Protein AF-0000000079467441 (afdb_homodimer)

Sequence (400 aa):
MHRAMRSILDTELSAGSTILVVGAGGGRELQTLGASPANYRLVGVDPSAELLSLAKAYVAADHLDLRTTLVEGVVDNLTEDPVFDAATALFVMHFLPDDGSKLGFLTSIRKRLKPGAPYIHVDVCFDNAAMYERMEHAYARHAILGGLAPDAAADVASKVGAMPIVSETVIRERLTQSGFKIVAPFYRGLWYAGWWAEAQMHRAMRSILDTELSAGSTILVVGAGGGRELQTLGASPANYRLVGVDPSAELLSLAKAYVAADHLDLRTTLVEGVVDNLTEDPVFDAATALFVMHFLPDDGSKLGFLTSIRKRLKPGAPYIHVDVCFDNAAMYERMEHAYARHAILGGLAPDAAADVASKVGAMPIVSETVIRERLTQSGFKIVAPFYRGLWYAGWWAEAQ

Solvent-accessible surface area (backbone atoms only — not comparable to full-atom values): 20007 Å² total; per-residue (Å²): 108,68,60,55,52,42,17,44,49,62,67,74,50,62,69,55,36,35,33,38,32,42,55,32,26,81,20,58,66,55,54,59,48,56,68,39,89,46,50,44,28,38,40,28,26,21,69,46,64,70,34,39,52,52,17,49,52,49,33,52,76,68,71,34,56,92,42,45,46,79,42,80,30,55,75,80,74,48,75,84,45,51,72,23,51,26,36,37,35,57,70,47,63,37,73,36,51,85,82,52,51,44,40,49,52,46,31,52,55,41,50,22,34,24,75,62,15,45,34,41,40,30,30,58,38,50,79,45,69,71,54,43,58,59,45,42,51,22,48,32,43,31,37,36,75,70,68,40,52,64,67,59,24,50,49,52,47,54,54,57,69,72,39,52,62,46,26,63,70,53,51,52,49,38,43,43,74,32,39,31,45,78,74,38,68,36,33,26,58,52,50,32,37,25,35,38,25,26,28,98,107,68,61,55,53,40,15,42,47,62,68,74,51,62,68,53,36,35,33,37,31,40,55,32,28,82,20,57,67,55,55,59,51,56,67,39,90,44,50,44,28,37,39,28,27,21,69,46,63,70,33,40,52,53,18,49,50,49,33,52,77,67,69,35,56,90,42,45,47,79,44,80,30,55,75,80,74,48,76,85,44,51,72,23,51,25,36,37,33,56,70,47,62,37,75,36,49,85,82,53,51,44,41,49,54,48,30,53,54,42,50,22,34,26,76,64,16,45,32,41,42,28,30,58,38,50,78,45,69,70,54,44,59,58,47,43,52,22,48,31,43,32,36,36,76,71,67,40,54,66,69,59,24,49,50,54,46,53,55,58,72,71,38,52,62,46,27,64,68,54,51,53,48,38,42,44,73,32,39,30,45,80,72,38,68,36,33,26,59,53,49,33,38,25,36,39,25,26,27,96

Foldseek 3Di:
DLLLVLVVCVVQDAQAFEEEEFQCLQLPNVLSNCVDPSRYAYEYEEQDPNSVVNNVVSCVVSVNVVRYHYYHDGLQPDDQAQRGLEYEDAADLQQPAPPCSSLVNLLSVLSNHDAFRKYKYKHFADADDVLLVVLLVVQLVVVVVVPDDSVVSNVVSVVSVVTNHHHPVVNCVSNVSSAKAFPDWRDDDRRMTMTIIGGD/DLLLVLVVCVVQDAQQFEEEEFQCLQLPNVLSNCVDPSNYAYEYEEQDPNSVVNNVVSCVVSVNVVRYHYYHDGLLPDDQAQRGLEYEDAADLQQPAPPCSSLVNLLSVLSNHDFFRKYKYKYFADADDVLLVVLLVVQLVVVVVVPDDSVVSNVVSVVSVVTNHHHPVVNCVSNVSSAKAFPDWRDDDRRMTMTIIGGD

Radius of gyration: 22.03 Å; Cα contacts (8 Å, |Δi|>4): 821; chains: 2; bounding box: 47×64×52 Å

Organism: NCBI:txid2803784

Structure (mmCIF, N/CA/C/O backbone):
data_AF-0000000079467441-model_v1
#
loop_
_entity.id
_entity.type
_entity.pdbx_description
1 polymer 'Class I SAM-dependent methyltransferase'
#
loop_
_atom_site.group_PDB
_atom_site.id
_atom_site.type_symbol
_atom_site.label_atom_id
_atom_site.label_alt_id
_atom_site.label_comp_id
_atom_site.label_asym_id
_atom_site.label_entity_id
_atom_site.label_seq_id
_atom_site.pdbx_PDB_ins_code
_atom_site.Cartn_x
_atom_site.Cartn_y
_atom_site.Cartn_z
_atom_site.occupancy
_atom_site.B_iso_or_equiv
_atom_site.auth_seq_id
_atom_site.auth_comp_id
_atom_site.auth_asym_id
_atom_site.auth_atom_id
_atom_site.pdbx_PDB_model_num
ATOM 1 N N . MET A 1 1 ? 1.583 1.79 6.859 1 95.31 1 MET A N 1
ATOM 2 C CA . MET A 1 1 ? 1.029 3.062 6.402 1 95.31 1 MET A CA 1
ATOM 3 C C . MET A 1 1 ? 1.558 4.219 7.246 1 95.31 1 MET A C 1
ATOM 5 O O . MET A 1 1 ? 2.115 5.18 6.711 1 95.31 1 MET A O 1
ATOM 9 N N . HIS A 1 2 ? 1.499 4.18 8.602 1 97 2 HIS A N 1
ATOM 10 C CA . HIS A 1 2 ? 1.887 5.285 9.469 1 97 2 HIS A CA 1
ATOM 11 C C . HIS A 1 2 ? 3.389 5.539 9.406 1 97 2 HIS A C 1
ATOM 13 O O . HIS A 1 2 ? 3.83 6.691 9.406 1 97 2 HIS A O 1
ATOM 19 N N . ARG A 1 3 ? 4.191 4.469 9.32 1 97.19 3 ARG A N 1
ATOM 20 C CA . ARG A 1 3 ? 5.637 4.633 9.195 1 97.19 3 ARG A CA 1
ATOM 21 C C . ARG A 1 3 ? 5.996 5.324 7.887 1 97.19 3 ARG A C 1
ATOM 23 O O . ARG A 1 3 ? 6.891 6.172 7.855 1 97.19 3 ARG A O 1
ATOM 30 N N . ALA A 1 4 ? 5.316 4.883 6.812 1 97.94 4 ALA A N 1
ATOM 31 C CA . ALA A 1 4 ? 5.566 5.516 5.52 1 97.94 4 ALA A CA 1
ATOM 32 C C . ALA A 1 4 ? 5.199 6.996 5.551 1 97.94 4 ALA A C 1
ATOM 34 O O . ALA A 1 4 ? 5.938 7.836 5.031 1 97.94 4 ALA A O 1
ATOM 35 N N . MET A 1 5 ? 4.066 7.309 6.145 1 98.19 5 MET A N 1
ATOM 36 C CA . MET A 1 5 ? 3.662 8.703 6.324 1 98.19 5 MET A CA 1
ATOM 37 C C . MET A 1 5 ? 4.742 9.492 7.059 1 98.19 5 MET A C 1
ATOM 39 O O . MET A 1 5 ? 5.145 10.562 6.605 1 98.19 5 MET A O 1
ATOM 43 N N . ARG A 1 6 ? 5.18 8.977 8.141 1 98.12 6 ARG A N 1
ATOM 44 C CA . ARG A 1 6 ? 6.223 9.617 8.938 1 98.12 6 ARG A CA 1
ATOM 45 C C . ARG A 1 6 ? 7.496 9.805 8.125 1 98.12 6 ARG A C 1
ATOM 47 O O . ARG A 1 6 ? 8.148 10.852 8.211 1 98.12 6 ARG A O 1
ATOM 54 N N . SER A 1 7 ? 7.883 8.781 7.441 1 97.94 7 SER A N 1
ATOM 55 C CA . SER A 1 7 ? 9.102 8.852 6.645 1 97.94 7 SER A CA 1
ATOM 56 C C . SER A 1 7 ? 9.039 9.984 5.633 1 97.94 7 SER A C 1
ATOM 58 O O . SER A 1 7 ? 10.023 10.711 5.441 1 97.94 7 SER A O 1
ATOM 60 N N . ILE A 1 8 ? 7.879 10.133 4.957 1 98 8 ILE A N 1
ATOM 61 C CA . ILE A 1 8 ? 7.707 11.203 3.986 1 98 8 ILE A CA 1
ATOM 62 C C . ILE A 1 8 ? 7.824 12.555 4.688 1 98 8 ILE A C 1
ATOM 64 O O . ILE A 1 8 ? 8.594 13.422 4.262 1 98 8 ILE A O 1
ATOM 68 N N . LEU A 1 9 ? 7.129 12.711 5.805 1 98.44 9 LEU A N 1
ATOM 69 C CA . LEU A 1 9 ? 7.109 14 6.484 1 98.44 9 LEU A CA 1
ATOM 70 C C . LEU A 1 9 ? 8.477 14.312 7.094 1 98.44 9 LEU A C 1
ATOM 72 O O . LEU A 1 9 ? 8.922 15.461 7.066 1 98.44 9 LEU A O 1
ATOM 76 N N . ASP A 1 10 ? 9.195 13.336 7.598 1 97.75 10 ASP A N 1
ATOM 77 C CA . ASP A 1 10 ? 10.523 13.523 8.156 1 97.75 10 ASP A CA 1
ATOM 78 C C . ASP A 1 10 ? 11.492 14.062 7.109 1 97.75 10 ASP A C 1
ATOM 80 O O . ASP A 1 10 ? 12.438 14.781 7.441 1 97.75 10 ASP A O 1
ATOM 84 N N . THR A 1 11 ? 11.305 13.672 5.93 1 96.38 11 THR A N 1
ATOM 85 C CA . THR A 1 11 ? 12.242 14.07 4.883 1 96.38 11 THR A CA 1
ATOM 86 C C . THR A 1 11 ? 11.852 15.414 4.289 1 96.38 11 THR A C 1
ATOM 88 O O . THR A 1 11 ? 12.664 16.078 3.646 1 96.38 11 THR A O 1
ATOM 91 N N . GLU A 1 12 ? 10.602 15.867 4.512 1 97.06 12 GLU A N 1
ATOM 92 C CA . GLU A 1 12 ? 10.102 17.078 3.865 1 97.06 12 GLU A CA 1
ATOM 93 C C . GLU A 1 12 ? 10.094 18.25 4.832 1 97.06 12 GLU A C 1
ATOM 95 O O . GLU A 1 12 ? 10.062 19.406 4.41 1 97.06 12 GLU A O 1
ATOM 100 N N . LEU A 1 13 ? 10.117 17.953 6.133 1 98 13 LEU A N 1
ATOM 101 C CA . LEU A 1 13 ? 9.859 19 7.109 1 98 13 LEU A CA 1
ATOM 102 C C . LEU A 1 13 ? 11.102 19.297 7.938 1 98 13 LEU A C 1
ATOM 104 O O . LEU A 1 13 ? 11.945 18.422 8.133 1 98 13 LEU A O 1
ATOM 108 N N . SER A 1 14 ? 11.188 20.453 8.406 1 97.69 14 SER A N 1
ATOM 109 C CA . SER A 1 14 ? 12.219 20.859 9.352 1 97.69 14 SER A CA 1
ATOM 110 C C . SER A 1 14 ? 11.797 20.562 10.789 1 97.69 14 SER A C 1
ATOM 112 O O . SER A 1 14 ? 10.609 20.359 11.062 1 97.69 14 SER A O 1
ATOM 114 N N . ALA A 1 15 ? 12.797 20.562 11.625 1 97.5 15 ALA A N 1
ATOM 115 C CA . ALA A 1 15 ? 12.523 20.391 13.055 1 97.5 15 ALA A CA 1
ATOM 116 C C . ALA A 1 15 ? 11.602 21.5 13.57 1 97.5 15 ALA A C 1
ATOM 118 O O . ALA A 1 15 ? 11.727 22.656 13.18 1 97.5 15 ALA A O 1
ATOM 119 N N . GLY A 1 16 ? 10.688 21.094 14.359 1 97.81 16 GLY A N 1
ATOM 120 C CA . GLY A 1 16 ? 9.805 22.047 15.016 1 97.81 16 GLY A CA 1
ATOM 121 C C . GLY A 1 16 ? 8.617 22.453 14.164 1 97.81 16 GLY A C 1
ATOM 122 O O . GLY A 1 16 ? 7.809 23.281 14.57 1 97.81 16 GLY A O 1
ATOM 123 N N . SER A 1 17 ? 8.484 21.859 12.984 1 98.62 17 SER A N 1
ATOM 124 C CA . SER A 1 17 ? 7.355 22.156 12.117 1 98.62 17 SER A CA 1
ATOM 125 C C . SER A 1 17 ? 6.031 21.844 12.805 1 98.62 17 SER A C 1
ATOM 127 O O . SER A 1 17 ? 5.969 20.984 13.688 1 98.62 17 SER A O 1
ATOM 129 N N . THR A 1 18 ? 4.992 22.547 12.422 1 98.62 18 THR A N 1
ATOM 130 C CA . THR A 1 18 ? 3.65 22.344 12.953 1 98.62 18 THR A CA 1
ATOM 131 C C . THR A 1 18 ? 2.797 21.547 11.977 1 98.62 18 THR A C 1
ATOM 133 O O . THR A 1 18 ? 2.609 21.953 10.828 1 98.62 18 THR A O 1
ATOM 136 N N . ILE A 1 19 ? 2.27 20.453 12.43 1 98.75 19 ILE A N 1
ATOM 137 C CA . ILE A 1 19 ? 1.501 19.547 11.578 1 98.75 19 ILE A CA 1
ATOM 138 C C . ILE A 1 19 ? 0.045 19.516 12.039 1 98.75 19 ILE A C 1
ATOM 140 O O . ILE A 1 19 ? -0.235 19.344 13.227 1 98.75 19 ILE A O 1
ATOM 144 N N . LEU A 1 20 ? -0.851 19.75 11.109 1 98.75 20 LEU A N 1
ATOM 145 C CA . LEU A 1 20 ? -2.279 19.578 11.344 1 98.75 20 LEU A CA 1
ATOM 146 C C . LEU A 1 20 ? -2.684 18.125 11.125 1 98.75 20 LEU A C 1
ATOM 148 O O . LEU A 1 20 ? -2.477 17.578 10.039 1 98.75 20 LEU A O 1
ATOM 152 N N . VAL A 1 21 ? -3.213 17.5 12.141 1 98.38 21 VAL A N 1
ATOM 153 C CA . VAL A 1 21 ? -3.715 16.125 12.047 1 98.38 21 VAL A CA 1
ATOM 154 C C . VAL A 1 21 ? -5.242 16.141 12.055 1 98.38 21 VAL A C 1
ATOM 156 O O . VAL A 1 21 ? -5.863 16.312 13.109 1 98.38 21 VAL A O 1
ATOM 159 N N . VAL A 1 22 ? -5.824 15.898 10.883 1 98.25 22 VAL A N 1
ATOM 160 C CA . VAL A 1 22 ? -7.273 15.914 10.734 1 98.25 22 VAL A CA 1
ATOM 161 C C . VAL A 1 22 ? -7.836 14.516 11.008 1 98.25 22 VAL A C 1
ATOM 163 O O . VAL A 1 22 ? -7.41 13.539 10.391 1 98.25 22 VAL A O 1
ATOM 166 N N . GLY A 1 23 ? -8.836 14.461 11.805 1 96.88 23 GLY A N 1
ATOM 167 C CA . GLY A 1 23 ? -9.297 13.164 12.281 1 96.88 23 GLY A CA 1
ATOM 168 C C . GLY A 1 23 ? -8.32 12.5 13.234 1 96.88 23 GLY A C 1
ATOM 169 O O . GLY A 1 23 ? -7.941 11.344 13.039 1 96.88 23 GLY A O 1
ATOM 170 N N . ALA A 1 24 ? -7.961 13.195 14.273 1 95.06 24 ALA A N 1
ATOM 171 C CA . ALA A 1 24 ? -6.898 12.773 15.188 1 95.06 24 ALA A CA 1
ATOM 172 C C . ALA A 1 24 ? -7.426 11.773 16.219 1 95.06 24 ALA A C 1
ATOM 174 O O . ALA A 1 24 ? -6.672 11.305 17.078 1 95.06 24 ALA A O 1
ATOM 175 N N . GLY A 1 25 ? -8.633 11.406 16.281 1 84.5 25 GLY A N 1
ATOM 176 C CA . GLY A 1 25 ? -9.328 10.68 17.344 1 84.5 25 GLY A CA 1
ATOM 177 C C . GLY A 1 25 ? -8.711 9.336 17.641 1 84.5 25 GLY A C 1
ATOM 178 O O . GLY A 1 25 ? -8.812 8.836 18.766 1 84.5 25 GLY A O 1
ATOM 179 N N . GLY A 1 26 ? -8.094 8.578 16.859 1 82.12 26 GLY A N 1
ATOM 180 C CA . GLY A 1 26 ? -7.461 7.312 17.188 1 82.12 26 GLY A CA 1
ATOM 181 C C . GLY A 1 26 ? -6.07 7.473 17.766 1 82.12 26 GLY A C 1
ATOM 182 O O . GLY A 1 26 ? -5.539 6.551 18.391 1 82.12 26 GLY A O 1
ATOM 183 N N . GLY A 1 27 ? -5.512 8.602 17.641 1 89.56 27 GLY A N 1
ATOM 184 C CA . GLY A 1 27 ? -4.27 9.023 18.266 1 89.56 27 GLY A CA 1
ATOM 185 C C . GLY A 1 27 ? -3.041 8.422 17.609 1 89.56 27 GLY A C 1
ATOM 186 O O . GLY A 1 27 ? -1.91 8.781 17.938 1 89.56 27 GLY A O 1
ATOM 187 N N . ARG A 1 28 ? -3.189 7.559 16.703 1 91.5 28 ARG A N 1
ATOM 188 C CA . ARG A 1 28 ? -2.062 6.828 16.141 1 91.5 28 ARG A CA 1
ATOM 189 C C . ARG A 1 28 ? -1.142 7.766 15.359 1 91.5 28 ARG A C 1
ATOM 191 O O . ARG A 1 28 ? 0.083 7.645 15.438 1 91.5 28 ARG A O 1
ATOM 198 N N . GLU A 1 29 ? -1.732 8.719 14.617 1 96.06 29 GLU A N 1
ATOM 199 C CA . GLU A 1 29 ? -0.923 9.695 13.891 1 96.06 29 GLU A CA 1
ATOM 200 C C . GLU A 1 29 ? -0.13 10.578 14.844 1 96.06 29 GLU A C 1
ATOM 202 O O . GLU A 1 29 ? 1.037 10.883 14.594 1 96.06 29 GLU A O 1
ATOM 207 N N . LEU A 1 30 ? -0.778 10.922 15.922 1 96.5 30 LEU A N 1
ATOM 208 C CA . LEU A 1 30 ? -0.119 11.75 16.922 1 96.5 30 LEU A CA 1
ATOM 209 C C . LEU A 1 30 ? 1.068 11.016 17.547 1 96.5 30 LEU A C 1
ATOM 211 O O . LEU A 1 30 ? 2.15 11.594 17.688 1 96.5 30 LEU A O 1
ATOM 215 N N . GLN A 1 31 ? 0.867 9.781 17.875 1 95.25 31 GLN A N 1
ATOM 216 C CA . GLN A 1 31 ? 1.936 8.969 18.438 1 95.25 31 GLN A CA 1
ATOM 217 C C . GLN A 1 31 ? 3.088 8.805 17.453 1 95.25 31 GLN A C 1
ATOM 219 O O . GLN A 1 31 ? 4.254 8.961 17.812 1 95.25 31 GLN A O 1
ATOM 224 N N . THR A 1 32 ? 2.738 8.477 16.266 1 96.44 32 THR A N 1
ATOM 225 C CA . THR A 1 32 ? 3.73 8.203 15.234 1 96.44 32 THR A CA 1
ATOM 226 C C . THR A 1 32 ? 4.562 9.445 14.945 1 96.44 32 THR A C 1
ATOM 228 O O . THR A 1 32 ? 5.793 9.383 14.922 1 96.44 32 THR A O 1
ATOM 231 N N . LEU A 1 33 ? 3.896 10.57 14.727 1 97.38 33 LEU A N 1
ATOM 232 C CA . LEU A 1 33 ? 4.582 11.812 14.391 1 97.38 33 LEU A CA 1
ATOM 233 C C . LEU A 1 33 ? 5.277 12.406 15.609 1 97.38 33 LEU A C 1
ATOM 235 O O . LEU A 1 33 ? 6.34 13.023 15.492 1 97.38 33 LEU A O 1
ATOM 239 N N . GLY A 1 34 ? 4.715 12.219 16.781 1 96.19 34 GLY A N 1
ATOM 240 C CA . GLY A 1 34 ? 5.285 12.711 18.016 1 96.19 34 GLY A CA 1
ATOM 241 C C . GLY A 1 34 ? 6.602 12.047 18.375 1 96.19 34 GLY A C 1
ATOM 242 O O . GLY A 1 34 ? 7.414 12.617 19.109 1 96.19 34 GLY A O 1
ATOM 243 N N . ALA A 1 35 ? 6.832 10.891 17.906 1 95.12 35 ALA A N 1
ATOM 244 C CA . ALA A 1 35 ? 8.039 10.125 18.219 1 95.12 35 ALA A CA 1
ATOM 245 C C . ALA A 1 35 ? 9.234 10.641 17.438 1 95.12 35 ALA A C 1
ATOM 247 O O . ALA A 1 35 ? 10.375 10.258 17.703 1 95.12 35 ALA A O 1
ATOM 248 N N . SER A 1 36 ? 9.008 11.547 16.531 1 95.44 36 SER A N 1
ATOM 249 C CA . SER A 1 36 ? 10.086 12.055 15.688 1 95.44 36 SER A CA 1
ATOM 250 C C . SER A 1 36 ? 11.047 12.922 16.5 1 95.44 36 SER A C 1
ATOM 252 O O . SER A 1 36 ? 10.617 13.758 17.297 1 95.44 36 SER A O 1
ATOM 254 N N . PRO A 1 37 ? 12.281 12.758 16.25 1 94.81 37 PRO A N 1
ATOM 255 C CA . PRO A 1 37 ? 13.25 13.617 16.938 1 94.81 37 PRO A CA 1
ATOM 256 C C . PRO A 1 37 ? 13.195 15.07 16.453 1 94.81 37 PRO A C 1
ATOM 258 O O . PRO A 1 37 ? 13.82 15.945 17.047 1 94.81 37 PRO A O 1
ATOM 261 N N . ALA A 1 38 ? 12.469 15.281 15.422 1 95.56 38 ALA A N 1
ATOM 262 C CA . ALA A 1 38 ? 12.312 16.625 14.891 1 95.56 38 ALA A CA 1
ATOM 263 C C . ALA A 1 38 ? 11.43 17.484 15.797 1 95.56 38 ALA A C 1
ATOM 265 O O . ALA A 1 38 ? 11.305 18.688 15.594 1 95.56 38 ALA A O 1
ATOM 266 N N . ASN A 1 39 ? 10.82 16.859 16.734 1 96.44 39 ASN A N 1
ATOM 267 C CA . ASN A 1 39 ? 10.008 17.562 17.734 1 96.44 39 ASN A CA 1
ATOM 268 C C . ASN A 1 39 ? 8.914 18.391 17.094 1 96.44 39 ASN A C 1
ATOM 270 O O . ASN A 1 39 ? 8.797 19.594 17.359 1 96.44 39 ASN A O 1
ATOM 274 N N . TYR A 1 40 ? 8.188 17.766 16.281 1 98.19 40 TYR A N 1
ATOM 275 C CA . TYR A 1 40 ? 7.066 18.422 15.617 1 98.19 40 TYR A CA 1
ATOM 276 C C . TYR A 1 40 ? 6.066 18.953 16.641 1 98.19 40 TYR A C 1
ATOM 278 O O . TYR A 1 40 ? 5.91 18.375 17.719 1 98.19 40 TYR A O 1
ATOM 286 N N . ARG A 1 41 ? 5.434 20.094 16.297 1 98.12 41 ARG A N 1
ATOM 287 C CA . ARG A 1 41 ? 4.223 20.531 16.984 1 98.12 41 ARG A CA 1
ATOM 288 C C . ARG A 1 41 ? 2.977 19.984 16.297 1 98.12 41 ARG A C 1
ATOM 290 O O . ARG A 1 41 ? 2.873 20.047 15.062 1 98.12 41 ARG A O 1
ATOM 297 N N . LEU A 1 42 ? 2.104 19.422 17.094 1 98 42 LEU A N 1
ATOM 298 C CA . LEU A 1 42 ? 0.954 18.734 16.516 1 98 42 LEU A CA 1
ATOM 299 C C . LEU A 1 42 ? -0.35 19.406 16.953 1 98 42 LEU A C 1
ATOM 301 O O . LEU A 1 42 ? -0.521 19.75 18.125 1 98 42 LEU A O 1
ATOM 305 N N . VAL A 1 43 ? -1.174 19.656 15.984 1 97.69 43 VAL A N 1
ATOM 306 C CA . VAL A 1 43 ? -2.543 20.094 16.234 1 97.69 43 VAL A CA 1
ATOM 307 C C . VAL A 1 43 ? -3.525 19.078 15.688 1 97.69 43 VAL A C 1
ATOM 309 O O . VAL A 1 43 ? -3.688 18.953 14.469 1 97.69 43 VAL A O 1
ATOM 312 N N . GLY A 1 44 ? -4.16 18.359 16.594 1 97.5 44 GLY A N 1
ATOM 313 C CA . GLY A 1 44 ? -5.148 17.359 16.203 1 97.5 44 GLY A CA 1
ATOM 314 C C . GLY A 1 44 ? -6.578 17.859 16.328 1 97.5 44 GLY A C 1
ATOM 315 O O . GLY A 1 44 ? -6.949 18.469 17.328 1 97.5 44 GLY A O 1
ATOM 316 N N . VAL A 1 45 ? -7.371 17.609 15.289 1 97.62 45 VAL A N 1
ATOM 317 C CA . VAL A 1 45 ? -8.773 18 15.312 1 97.62 45 VAL A CA 1
ATOM 318 C C . VAL A 1 45 ? -9.664 16.781 15.086 1 97.62 45 VAL A C 1
ATOM 320 O O . VAL A 1 45 ? -9.352 15.93 14.258 1 97.62 45 VAL A O 1
ATOM 323 N N . ASP A 1 46 ? -10.68 16.594 15.859 1 97.81 46 ASP A N 1
ATOM 324 C CA . ASP A 1 46 ? -11.688 15.547 15.734 1 97.81 46 ASP A CA 1
ATOM 325 C C . ASP A 1 46 ? -13.008 15.969 16.375 1 97.81 46 ASP A C 1
ATOM 327 O O . ASP A 1 46 ? -13.016 16.578 17.438 1 97.81 46 ASP A O 1
ATOM 331 N N . PRO A 1 47 ? -14.078 15.656 15.664 1 96.94 47 PRO A N 1
ATOM 332 C CA . PRO A 1 47 ? -15.359 16.078 16.234 1 96.94 47 PRO A CA 1
ATOM 333 C C . PRO A 1 47 ? -15.789 15.227 17.422 1 96.94 47 PRO A C 1
ATOM 335 O O . PRO A 1 47 ? -16.703 15.602 18.156 1 96.94 47 PRO A O 1
ATOM 338 N N . SER A 1 48 ? -15.242 14.055 17.578 1 96.56 48 SER A N 1
ATOM 339 C CA . SER A 1 48 ? -15.648 13.141 18.641 1 96.56 48 SER A CA 1
ATOM 340 C C . SER A 1 48 ? -14.852 13.391 19.922 1 96.56 48 SER A C 1
ATOM 342 O O . SER A 1 48 ? -13.672 13.039 20.016 1 96.56 48 SER A O 1
ATOM 344 N N . ALA A 1 49 ? -15.539 13.859 20.953 1 94.75 49 ALA A N 1
ATOM 345 C CA . ALA A 1 49 ? -14.898 14.062 22.25 1 94.75 49 ALA A CA 1
ATOM 346 C C . ALA A 1 49 ? -14.375 12.75 22.828 1 94.75 49 ALA A C 1
ATOM 348 O O . ALA A 1 49 ? -13.336 12.719 23.469 1 94.75 49 ALA A O 1
ATOM 349 N N . GLU A 1 50 ? -15.125 11.742 22.578 1 94.44 50 GLU A N 1
ATOM 350 C CA . GLU A 1 50 ? -14.75 10.422 23.078 1 94.44 50 GLU A CA 1
ATOM 351 C C . GLU A 1 50 ? -13.43 9.961 22.453 1 94.44 50 GLU A C 1
ATOM 353 O O . GLU A 1 50 ? -12.547 9.469 23.156 1 94.44 50 GLU A O 1
ATOM 358 N N . LEU A 1 51 ? -13.32 10.109 21.172 1 93.31 51 LEU A N 1
ATOM 359 C CA . LEU A 1 51 ? -12.102 9.703 20.484 1 93.31 51 LEU A CA 1
ATOM 360 C C . LEU A 1 51 ? -10.93 10.602 20.875 1 93.31 51 LEU A C 1
ATOM 362 O O . LEU A 1 51 ? -9.805 10.125 21 1 93.31 51 LEU A O 1
ATOM 366 N N . LEU A 1 52 ? -11.203 11.852 21.078 1 94.31 52 LEU A N 1
ATOM 367 C CA . LEU A 1 52 ? -10.148 12.773 21.484 1 94.31 52 LEU A CA 1
ATOM 368 C C . LEU A 1 52 ? -9.625 12.414 22.875 1 94.31 52 LEU A C 1
ATOM 370 O O . LEU A 1 52 ? -8.445 12.625 23.172 1 94.31 52 LEU A O 1
ATOM 374 N N . SER A 1 53 ? -10.484 11.906 23.703 1 93.5 53 SER A N 1
ATOM 375 C CA . SER A 1 53 ? -10.039 11.469 25.016 1 93.5 53 SER A CA 1
ATOM 376 C C . SER A 1 53 ? -9.023 10.336 24.906 1 93.5 53 SER A C 1
ATOM 378 O O . SER A 1 53 ? -8.062 10.289 25.672 1 93.5 53 SER A O 1
ATOM 380 N N . LEU A 1 54 ? -9.281 9.477 24 1 91.69 54 LEU A N 1
ATOM 381 C CA . LEU A 1 54 ? -8.312 8.422 23.734 1 91.69 54 LEU A CA 1
ATOM 382 C C . LEU A 1 54 ? -6.996 9.008 23.25 1 91.69 54 LEU A C 1
ATOM 384 O O . LEU A 1 54 ? -5.922 8.57 23.672 1 91.69 54 LEU A O 1
ATOM 388 N N . ALA A 1 55 ? -7.125 9.93 22.328 1 93.25 55 ALA A N 1
ATOM 389 C CA . ALA A 1 55 ? -5.934 10.586 21.781 1 93.25 55 ALA A CA 1
ATOM 390 C C . ALA A 1 55 ? -5.145 11.281 22.891 1 93.25 55 ALA A C 1
ATOM 392 O O . ALA A 1 55 ? -3.914 11.234 22.906 1 93.25 55 ALA A O 1
ATOM 393 N N . LYS A 1 56 ? -5.832 11.906 23.781 1 93 56 LYS A N 1
ATOM 394 C CA . LYS A 1 56 ? -5.207 12.602 24.906 1 93 56 LYS A CA 1
ATOM 395 C C . LYS A 1 56 ? -4.402 11.625 25.766 1 93 56 LYS A C 1
ATOM 397 O O . LYS A 1 56 ? -3.324 11.977 26.266 1 93 56 LYS A O 1
ATOM 402 N N . ALA A 1 57 ? -4.895 10.492 25.969 1 91.81 57 ALA A N 1
ATOM 403 C CA . ALA A 1 57 ? -4.199 9.477 26.75 1 91.81 57 ALA A CA 1
ATOM 404 C C . ALA A 1 57 ? -2.891 9.07 26.094 1 91.81 57 ALA A C 1
ATOM 406 O O . ALA A 1 57 ? -1.87 8.898 26.766 1 91.81 57 ALA A O 1
ATOM 407 N N . TYR A 1 58 ? -2.967 8.906 24.781 1 89.44 58 TYR A N 1
ATOM 408 C CA . TYR A 1 58 ? -1.759 8.57 24.047 1 89.44 58 TYR A CA 1
ATOM 409 C C . TYR A 1 58 ? -0.729 9.688 24.125 1 89.44 58 TYR A C 1
ATOM 411 O O . TYR A 1 58 ? 0.455 9.438 24.359 1 89.44 58 TYR A O 1
ATOM 419 N N . VAL A 1 59 ? -1.192 10.883 23.969 1 91.62 59 VAL A N 1
ATOM 420 C CA . VAL A 1 59 ? -0.344 12.07 24.016 1 91.62 59 VAL A CA 1
ATOM 421 C C . VAL A 1 59 ? 0.346 12.156 25.375 1 91.62 59 VAL A C 1
ATOM 423 O O . VAL A 1 59 ? 1.544 12.438 25.453 1 91.62 59 VAL A O 1
ATOM 426 N N . ALA A 1 60 ? -0.382 11.891 26.391 1 92.88 60 ALA A N 1
ATOM 427 C CA . ALA A 1 60 ? 0.164 11.938 27.734 1 92.88 60 ALA A CA 1
ATOM 428 C C . ALA A 1 60 ? 1.161 10.805 27.969 1 92.88 60 ALA A C 1
ATOM 430 O O . ALA A 1 60 ? 2.25 11.031 28.5 1 92.88 60 ALA A O 1
ATOM 431 N N . ALA A 1 61 ? 0.829 9.672 27.594 1 92.38 61 ALA A N 1
ATOM 432 C CA . ALA A 1 61 ? 1.669 8.492 27.797 1 92.38 61 ALA A CA 1
ATOM 433 C C . ALA A 1 61 ? 3.012 8.648 27.078 1 92.38 61 ALA A C 1
ATOM 435 O O . ALA A 1 61 ? 4.039 8.164 27.562 1 92.38 61 ALA A O 1
ATOM 436 N N . ASP A 1 62 ? 2.941 9.367 25.984 1 92.88 62 ASP A N 1
ATOM 437 C CA . ASP A 1 62 ? 4.145 9.523 25.172 1 92.88 62 ASP A CA 1
ATOM 438 C C . ASP A 1 62 ? 4.848 10.844 25.484 1 92.88 62 ASP A C 1
ATOM 440 O O . ASP A 1 62 ? 5.789 11.234 24.781 1 92.88 62 ASP A O 1
ATOM 444 N N . HIS A 1 63 ? 4.359 11.578 26.453 1 94.19 63 HIS A N 1
ATOM 445 C CA . HIS A 1 63 ? 4.941 12.836 26.922 1 94.19 63 HIS A CA 1
ATOM 446 C C . HIS A 1 63 ? 4.98 13.867 25.797 1 94.19 63 HIS A C 1
ATOM 448 O O . HIS A 1 63 ? 6.008 14.523 25.594 1 94.19 63 HIS A O 1
ATOM 454 N N . LEU A 1 64 ? 3.85 13.945 25.078 1 94.25 64 LEU A N 1
ATOM 455 C CA . LEU A 1 64 ? 3.74 14.859 23.953 1 94.25 64 LEU A CA 1
ATOM 456 C C . LEU A 1 64 ? 2.889 16.062 24.312 1 94.25 64 LEU A C 1
ATOM 458 O O . LEU A 1 64 ? 2.613 16.922 23.453 1 94.25 64 LEU A O 1
ATOM 462 N N . ASP A 1 65 ? 2.529 16.203 25.469 1 93.06 65 ASP A N 1
ATOM 463 C CA . ASP A 1 65 ? 1.534 17.172 25.922 1 93.06 65 ASP A CA 1
ATOM 464 C C . ASP A 1 65 ? 1.968 18.594 25.594 1 93.06 65 ASP A C 1
ATOM 466 O O . ASP A 1 65 ? 1.146 19.422 25.188 1 93.06 65 ASP A O 1
ATOM 470 N N . LEU A 1 66 ? 3.191 18.859 25.688 1 92.31 66 LEU A N 1
ATOM 471 C CA . LEU A 1 66 ? 3.678 20.219 25.531 1 92.31 66 LEU A CA 1
ATOM 472 C C . LEU A 1 66 ? 3.693 20.641 24.062 1 92.31 66 LEU A C 1
ATOM 474 O O . LEU A 1 66 ? 3.68 21.828 23.75 1 92.31 66 LEU A O 1
ATOM 478 N N . ARG A 1 67 ? 3.658 19.719 23.219 1 95.5 67 ARG A N 1
ATOM 479 C CA . ARG A 1 67 ? 3.781 20.078 21.812 1 95.5 67 ARG A CA 1
ATOM 480 C C . ARG A 1 67 ? 2.568 19.609 21.016 1 95.5 67 ARG A C 1
ATOM 482 O O . ARG A 1 67 ? 2.598 19.578 19.781 1 95.5 67 ARG A O 1
ATOM 489 N N . THR A 1 68 ? 1.554 19.172 21.719 1 97.06 68 THR A N 1
ATOM 490 C CA . THR A 1 68 ? 0.352 18.703 21.031 1 97.06 68 THR A CA 1
ATOM 491 C C . THR A 1 68 ? -0.879 19.453 21.531 1 97.06 68 THR A C 1
ATOM 493 O O . THR A 1 68 ? -1.093 19.562 22.75 1 97.06 68 THR A O 1
ATOM 496 N N . THR A 1 69 ? -1.619 20 20.688 1 96.5 69 THR A N 1
ATOM 497 C CA . THR A 1 69 ? -2.912 20.609 20.969 1 96.5 69 THR A CA 1
ATOM 498 C C . THR A 1 69 ? -4.043 19.812 20.328 1 96.5 69 THR A C 1
ATOM 500 O O . THR A 1 69 ? -3.982 19.484 19.141 1 96.5 69 THR A O 1
ATOM 503 N N . LEU A 1 70 ? -5.039 19.484 21.094 1 96.75 70 LEU A N 1
ATOM 504 C CA . LEU A 1 70 ? -6.207 18.766 20.594 1 96.75 70 LEU A CA 1
ATOM 505 C C . LEU A 1 70 ? -7.426 19.688 20.547 1 96.75 70 LEU A C 1
ATOM 507 O O . LEU A 1 70 ? -7.711 20.391 21.531 1 96.75 70 LEU A O 1
ATOM 511 N N . VAL A 1 71 ? -8.094 19.719 19.484 1 96.62 71 VAL A N 1
ATOM 512 C CA . VAL A 1 71 ? -9.242 20.594 19.266 1 96.62 71 VAL A CA 1
ATOM 513 C C . VAL A 1 71 ? -10.477 19.75 18.953 1 96.62 71 VAL A C 1
ATOM 515 O O . VAL A 1 71 ? -10.477 18.969 17.984 1 96.62 71 VAL A O 1
ATOM 518 N N . GLU A 1 72 ? -11.516 19.891 19.75 1 97 72 GLU A N 1
ATOM 519 C CA . GLU A 1 72 ? -12.789 19.234 19.453 1 97 72 GLU A CA 1
ATOM 520 C C . GLU A 1 72 ? -13.555 20.016 18.375 1 97 72 GLU A C 1
ATOM 522 O O . GLU A 1 72 ? -13.914 21.172 18.578 1 97 72 GLU A O 1
ATOM 527 N N . GLY A 1 73 ? -13.711 19.453 17.25 1 96.88 73 GLY A N 1
ATOM 528 C CA . GLY A 1 73 ? -14.391 20.078 16.125 1 96.88 73 GLY A CA 1
ATOM 529 C C . GLY A 1 73 ? -13.922 19.547 14.789 1 96.88 73 GLY A C 1
ATOM 530 O O . GLY A 1 73 ? -13.398 18.438 14.695 1 96.88 73 GLY A O 1
ATOM 531 N N . VAL A 1 74 ? -14.305 20.281 13.75 1 96.44 74 VAL A N 1
ATOM 532 C CA . VAL A 1 74 ? -13.891 19.953 12.391 1 96.44 74 VAL A CA 1
ATOM 533 C C . VAL A 1 74 ? -12.891 21 11.898 1 96.44 74 VAL A C 1
ATOM 535 O O . VAL A 1 74 ? -12.648 22 12.57 1 96.44 74 VAL A O 1
ATOM 538 N N . VAL A 1 75 ? -12.266 20.734 10.828 1 96.69 75 VAL A N 1
ATOM 539 C CA . VAL A 1 75 ? -11.227 21.578 10.258 1 96.69 75 VAL A CA 1
ATOM 540 C C . VAL A 1 75 ? -11.742 23.016 10.117 1 96.69 75 VAL A C 1
ATOM 542 O O . VAL A 1 75 ? -11 23.969 10.359 1 96.69 75 VAL A O 1
ATOM 545 N N . ASP A 1 76 ? -12.984 23.109 9.781 1 95.31 76 ASP A N 1
ATOM 546 C CA . ASP A 1 76 ? -13.578 24.422 9.516 1 95.31 76 ASP A CA 1
ATOM 547 C C . ASP A 1 76 ? -13.68 25.25 10.797 1 95.31 76 ASP A C 1
ATOM 549 O O . ASP A 1 76 ? -13.906 26.453 10.75 1 95.31 76 ASP A O 1
ATOM 553 N N . ASN A 1 77 ? -13.539 24.672 11.93 1 94.88 77 ASN A N 1
ATOM 554 C CA . ASN A 1 77 ? -13.555 25.375 13.203 1 94.88 77 ASN A CA 1
ATOM 555 C C . ASN A 1 77 ? -12.211 26.047 13.484 1 94.88 77 ASN A C 1
ATOM 557 O O . ASN A 1 77 ? -12.109 26.891 14.375 1 94.88 77 ASN A O 1
ATOM 561 N N . LEU A 1 78 ? -11.227 25.625 12.773 1 95.81 78 LEU A N 1
ATOM 562 C CA . LEU A 1 78 ? -9.914 26.234 12.914 1 95.81 78 LEU A CA 1
ATOM 563 C C . LEU A 1 78 ? -9.836 27.531 12.102 1 95.81 78 LEU A C 1
ATOM 565 O O . LEU A 1 78 ? -10.531 27.672 11.094 1 95.81 78 LEU A O 1
ATOM 569 N N . THR A 1 79 ? -8.961 28.406 12.539 1 94 79 THR A N 1
ATOM 570 C CA . THR A 1 79 ? -8.734 29.641 11.805 1 94 79 THR A CA 1
ATOM 571 C C . THR A 1 79 ? -8.18 29.359 10.414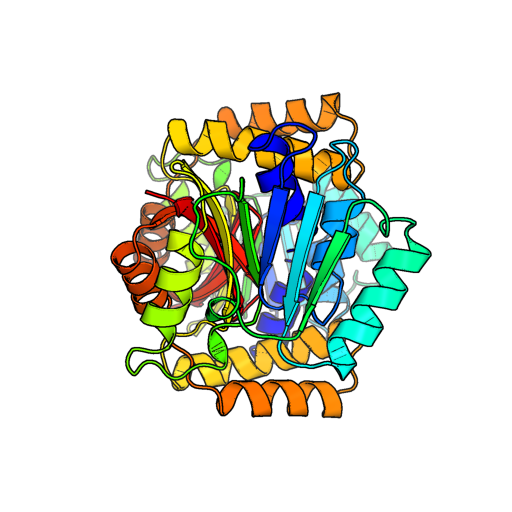 1 94 79 THR A C 1
ATOM 573 O O . THR A 1 79 ? -7.305 28.5 10.25 1 94 79 THR A O 1
ATOM 576 N N . GLU A 1 80 ? -8.758 30.078 9.469 1 93.06 80 GLU A N 1
ATOM 577 C CA . GLU A 1 80 ? -8.273 29.953 8.094 1 93.06 80 GLU A CA 1
ATOM 578 C C . GLU A 1 80 ? -6.984 30.75 7.895 1 93.06 80 GLU A C 1
ATOM 580 O O . GLU A 1 80 ? -7.02 31.906 7.441 1 93.06 80 GLU A O 1
ATOM 585 N N . ASP A 1 81 ? -5.93 30.328 8.289 1 91.38 81 ASP A N 1
ATOM 586 C CA . ASP A 1 81 ? -4.598 30.906 8.102 1 91.38 81 ASP A CA 1
ATOM 587 C C . ASP A 1 81 ? -3.594 29.812 7.703 1 91.38 81 ASP A C 1
ATOM 589 O O . ASP A 1 81 ? -3.564 28.734 8.305 1 91.38 81 ASP A O 1
ATOM 593 N N . PRO A 1 82 ? -2.896 30.141 6.629 1 93.94 82 PRO A N 1
ATOM 594 C CA . PRO A 1 82 ? -1.902 29.156 6.188 1 93.94 82 PRO A CA 1
ATOM 595 C C . PRO A 1 82 ? -0.715 29.047 7.141 1 93.94 82 PRO A C 1
ATOM 597 O O . PRO A 1 82 ? 0.41 29.391 6.773 1 93.94 82 PRO A O 1
ATOM 600 N N . VAL A 1 83 ? -0.923 28.391 8.227 1 95.19 83 VAL A N 1
ATOM 601 C CA . VAL A 1 83 ? 0.078 28.438 9.289 1 95.19 83 VAL A CA 1
ATOM 602 C C . VAL A 1 83 ? 0.746 27.062 9.414 1 95.19 83 VAL A C 1
ATOM 604 O O . VAL A 1 83 ? 1.811 26.938 10.023 1 95.19 83 VAL A O 1
ATOM 607 N N . PHE A 1 84 ? 0.101 26.078 8.883 1 98.69 84 PHE A N 1
ATOM 608 C CA . PHE A 1 84 ? 0.613 24.734 9.117 1 98.69 84 PHE A CA 1
ATOM 609 C C . PHE A 1 84 ? 1.666 24.375 8.07 1 98.69 84 PHE A C 1
ATOM 611 O O . PHE A 1 84 ? 1.527 24.719 6.898 1 98.69 84 PHE A O 1
ATOM 618 N N . ASP A 1 85 ? 2.68 23.641 8.547 1 98.81 85 ASP A N 1
ATOM 619 C CA . ASP A 1 85 ? 3.779 23.203 7.688 1 98.81 85 ASP A CA 1
ATOM 620 C C . ASP A 1 85 ? 3.436 21.906 6.977 1 98.81 85 ASP A C 1
ATOM 622 O O . ASP A 1 85 ? 4.098 21.516 6.008 1 98.81 85 ASP A O 1
ATOM 626 N N . ALA A 1 86 ? 2.463 21.219 7.438 1 98.88 86 ALA A N 1
ATOM 627 C CA . ALA A 1 86 ? 1.967 19.969 6.859 1 98.88 86 ALA A CA 1
ATOM 628 C C . ALA A 1 86 ? 0.59 19.625 7.414 1 98.88 86 ALA A C 1
ATOM 630 O O . ALA A 1 86 ? 0.153 20.188 8.414 1 98.88 86 ALA A O 1
ATOM 631 N N . ALA A 1 87 ? -0.057 18.688 6.766 1 98.88 87 ALA A N 1
ATOM 632 C CA . ALA A 1 87 ? -1.306 18.141 7.281 1 98.88 87 ALA A CA 1
ATOM 633 C C . ALA A 1 87 ? -1.444 16.656 6.922 1 98.88 87 ALA A C 1
ATOM 635 O O . ALA A 1 87 ? -0.835 16.188 5.957 1 98.88 87 ALA A O 1
ATOM 636 N N . THR A 1 88 ? -2.17 15.977 7.715 1 98.81 88 THR A N 1
ATOM 637 C CA . THR A 1 88 ? -2.572 14.609 7.426 1 98.81 88 THR A CA 1
ATOM 638 C C . THR A 1 88 ? -4.078 14.438 7.605 1 98.81 88 THR A C 1
ATOM 640 O O . THR A 1 88 ? -4.688 15.094 8.453 1 98.81 88 THR A O 1
ATOM 643 N N . ALA A 1 89 ? -4.656 13.656 6.824 1 98.56 89 ALA A N 1
ATOM 644 C CA . ALA A 1 89 ? -6.016 13.141 6.98 1 98.56 89 ALA A CA 1
ATOM 645 C C . ALA A 1 89 ? -6.094 11.664 6.598 1 98.56 89 ALA A C 1
ATOM 647 O O . ALA A 1 89 ? -6.191 11.328 5.414 1 98.56 89 ALA A O 1
ATOM 648 N N . LEU A 1 90 ? -6.098 10.836 7.59 1 97.81 90 LEU A N 1
ATOM 649 C CA . LEU A 1 90 ? -6.152 9.398 7.371 1 97.81 90 LEU A CA 1
ATOM 650 C C . LEU A 1 90 ? -7.508 8.836 7.793 1 97.81 90 LEU A C 1
ATOM 652 O O . LEU A 1 90 ? -7.883 8.922 8.961 1 97.81 90 LEU A O 1
ATOM 656 N N . PHE A 1 91 ? -8.172 8.242 6.777 1 96.44 91 PHE A N 1
ATOM 657 C CA . PHE A 1 91 ? -9.414 7.527 7.012 1 96.44 91 PHE A CA 1
ATOM 658 C C . PHE A 1 91 ? -10.477 8.461 7.582 1 96.44 91 PHE A C 1
ATOM 660 O O . PHE A 1 91 ? -11.125 8.141 8.578 1 96.44 91 PHE A O 1
ATOM 667 N N . VAL A 1 92 ? -10.68 9.586 6.914 1 97.19 92 VAL A N 1
ATOM 668 C CA . VAL A 1 92 ? -11.633 10.586 7.375 1 97.19 92 VAL A CA 1
ATOM 669 C C . VAL A 1 92 ? -12.648 10.883 6.273 1 97.19 92 VAL A C 1
ATOM 671 O O . VAL A 1 92 ? -13.859 10.719 6.473 1 97.19 92 VAL A O 1
ATOM 674 N N . MET A 1 93 ? -12.203 11.18 5.102 1 97.88 93 MET A N 1
ATOM 675 C CA . MET A 1 93 ? -13.023 11.766 4.047 1 97.88 93 MET A CA 1
ATOM 676 C C . MET A 1 93 ? -14.055 10.766 3.539 1 97.88 93 MET A C 1
ATOM 678 O O . MET A 1 93 ? -15.117 11.156 3.049 1 97.88 93 MET A O 1
ATOM 682 N N . HIS A 1 94 ? -13.75 9.422 3.643 1 97.25 94 HIS A N 1
ATOM 683 C CA . HIS A 1 94 ? -14.656 8.43 3.08 1 97.25 94 HIS A CA 1
ATOM 684 C C . HIS A 1 94 ? -15.984 8.414 3.82 1 97.25 94 HIS A C 1
ATOM 686 O O . HIS A 1 94 ? -16.969 7.844 3.336 1 97.25 94 HIS A O 1
ATOM 692 N N . PHE A 1 95 ? -16.125 9.125 4.891 1 96.25 95 PHE A N 1
ATOM 693 C CA . PHE A 1 95 ? -17.391 9.227 5.605 1 96.25 95 PHE A CA 1
ATOM 694 C C . PHE A 1 95 ? -18.266 10.32 5.008 1 96.25 95 PHE A C 1
ATOM 696 O O . PHE A 1 95 ? -19.453 10.391 5.289 1 96.25 95 PHE A O 1
ATOM 703 N N . LEU A 1 96 ? -17.688 11.227 4.27 1 97.31 96 LEU A N 1
ATOM 704 C CA . LEU A 1 96 ? -18.406 12.367 3.715 1 97.31 96 LEU A CA 1
ATOM 705 C C . LEU A 1 96 ? -19.031 12.016 2.373 1 97.31 96 LEU A C 1
ATOM 707 O O . LEU A 1 96 ? -18.438 11.312 1.563 1 97.31 96 LEU A O 1
ATOM 711 N N . PRO A 1 97 ? -20.203 12.508 2.1 1 96.69 97 PRO A N 1
ATOM 712 C CA . PRO A 1 97 ? -20.781 12.312 0.768 1 96.69 97 PRO A CA 1
ATOM 713 C C . PRO A 1 97 ? -20.047 13.109 -0.312 1 96.69 97 PRO A C 1
ATOM 715 O O . PRO A 1 97 ? -19.391 14.102 -0.01 1 96.69 97 PRO A O 1
ATOM 718 N N . ASP A 1 98 ? -20.125 12.656 -1.549 1 95.38 98 ASP A N 1
ATOM 719 C CA . ASP A 1 98 ? -19.484 13.359 -2.656 1 95.38 98 ASP A CA 1
ATOM 720 C C . ASP A 1 98 ? -20.438 14.352 -3.307 1 95.38 98 ASP A C 1
ATOM 722 O O . ASP A 1 98 ? -20.672 14.305 -4.52 1 95.38 98 ASP A O 1
ATOM 726 N N . ASP A 1 99 ? -21.031 15.188 -2.568 1 97.38 99 ASP A N 1
ATOM 727 C CA . ASP A 1 99 ? -21.969 16.203 -3.01 1 97.38 99 ASP A CA 1
ATOM 728 C C . ASP A 1 99 ? -21.375 17.609 -2.877 1 97.38 99 ASP A C 1
ATOM 730 O O . ASP A 1 99 ? -22.109 18.594 -2.791 1 97.38 99 ASP A O 1
ATOM 734 N N . GLY A 1 100 ? -20.125 17.625 -2.838 1 97.75 100 GLY A N 1
ATOM 735 C CA . GLY A 1 100 ? -19.406 18.859 -2.551 1 97.75 100 GLY A CA 1
ATOM 736 C C . GLY A 1 100 ? -18.688 18.844 -1.213 1 97.75 100 GLY A C 1
ATOM 737 O O . GLY A 1 100 ? -17.734 19.594 -1.001 1 97.75 100 GLY A O 1
ATOM 738 N N . SER A 1 101 ? -19.125 17.953 -0.367 1 98.06 101 SER A N 1
ATOM 739 C CA . SER A 1 101 ? -18.562 17.844 0.977 1 98.06 101 SER A CA 1
ATOM 740 C C . SER A 1 101 ? -17.109 17.391 0.938 1 98.06 101 SER A C 1
ATOM 742 O O . SER A 1 101 ? -16.266 17.906 1.69 1 98.06 101 SER A O 1
ATOM 744 N N . LYS A 1 102 ? -16.766 16.453 0.104 1 98.25 102 LYS A N 1
ATOM 745 C CA . LYS A 1 102 ? -15.375 16 -0.018 1 98.25 102 LYS A CA 1
ATOM 746 C C . LYS A 1 102 ? -14.469 17.125 -0.509 1 98.25 102 LYS A C 1
ATOM 748 O O . LYS A 1 102 ? -13.383 17.344 0.034 1 98.25 102 LYS A O 1
ATOM 753 N N . LEU A 1 103 ? -14.992 17.812 -1.533 1 98.56 103 LEU A N 1
ATOM 754 C CA . LEU A 1 103 ? -14.227 18.938 -2.051 1 98.56 103 LEU A CA 1
ATOM 755 C C . LEU A 1 103 ? -14.078 20.031 -0.991 1 98.56 103 LEU A C 1
ATOM 757 O O . LEU A 1 103 ? -12.992 20.578 -0.819 1 98.56 103 LEU A O 1
ATOM 761 N N . GLY A 1 104 ? -15.125 20.344 -0.309 1 98.25 104 GLY A N 1
ATOM 762 C CA . GLY A 1 104 ? -15.078 21.312 0.767 1 98.25 104 GLY A CA 1
ATOM 763 C C . GLY A 1 104 ? -14.102 20.938 1.868 1 98.25 104 GLY A C 1
ATOM 764 O O . GLY A 1 104 ? -13.352 21.797 2.354 1 98.25 104 GLY A O 1
ATOM 765 N N . PHE A 1 105 ? -14.094 19.688 2.215 1 98.44 105 PHE A N 1
ATOM 766 C CA . PHE A 1 105 ? -13.195 19.156 3.23 1 98.44 105 PHE A CA 1
ATOM 767 C C . PHE A 1 105 ? -11.742 19.391 2.842 1 98.44 105 PHE A C 1
ATOM 769 O O . PHE A 1 105 ? -10.961 19.953 3.619 1 98.44 105 PHE A O 1
ATOM 776 N N . LEU A 1 106 ? -11.383 19.047 1.65 1 98.81 106 LEU A N 1
ATOM 777 C CA . LEU A 1 106 ? -10.016 19.188 1.15 1 98.81 106 LEU A CA 1
ATOM 778 C C . LEU A 1 106 ? -9.641 20.656 1.002 1 98.81 106 LEU A C 1
ATOM 780 O O . LEU A 1 106 ? -8.523 21.047 1.327 1 98.81 106 LEU A O 1
ATOM 784 N N . THR A 1 107 ? -10.562 21.469 0.531 1 98.5 107 THR A N 1
ATOM 785 C CA . THR A 1 107 ? -10.328 22.891 0.379 1 98.5 107 THR A CA 1
ATOM 786 C C . THR A 1 107 ? -10.055 23.547 1.732 1 98.5 107 THR A C 1
ATOM 788 O O . THR A 1 107 ? -9.172 24.406 1.848 1 98.5 107 THR A O 1
ATOM 791 N N . SER A 1 108 ? -10.82 23.125 2.693 1 98.56 108 SER A N 1
ATOM 792 C CA . SER A 1 108 ? -10.633 23.656 4.039 1 98.56 108 SER A CA 1
ATOM 793 C C . SER A 1 108 ? -9.242 23.344 4.578 1 98.56 108 SER A C 1
ATOM 795 O O . SER A 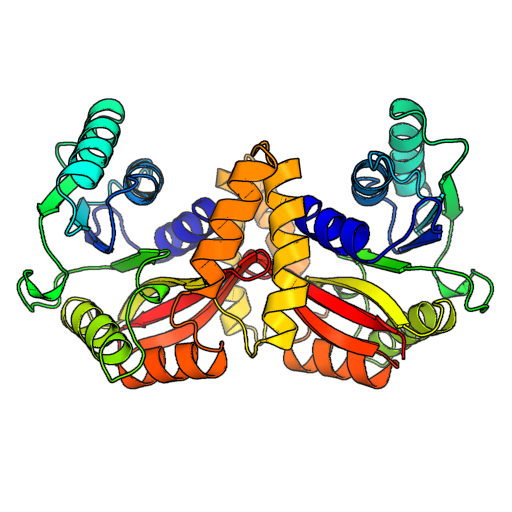1 108 ? -8.617 24.188 5.219 1 98.56 108 SER A O 1
ATOM 797 N N . ILE A 1 109 ? -8.766 22.141 4.383 1 98.81 109 ILE A N 1
ATOM 798 C CA . ILE A 1 109 ? -7.422 21.766 4.801 1 98.81 109 ILE A CA 1
ATOM 799 C C . ILE A 1 109 ? -6.391 22.609 4.051 1 98.81 109 ILE A C 1
ATOM 801 O O . ILE A 1 109 ? -5.48 23.172 4.664 1 98.81 109 ILE A O 1
ATOM 805 N N . ARG A 1 110 ? -6.594 22.719 2.758 1 98.69 110 ARG A N 1
ATOM 806 C CA . ARG A 1 110 ? -5.672 23.453 1.895 1 98.69 110 ARG A CA 1
ATOM 807 C C . ARG A 1 110 ? -5.5 24.891 2.369 1 98.69 110 ARG A C 1
ATOM 809 O O . ARG A 1 110 ? -4.387 25.422 2.377 1 98.69 110 ARG A O 1
ATOM 816 N N . LYS A 1 111 ? -6.523 25.531 2.768 1 98.19 111 LYS A N 1
ATOM 817 C CA . LYS A 1 111 ? -6.527 26.938 3.176 1 98.19 111 LYS A CA 1
ATOM 818 C C . LYS A 1 111 ? -5.668 27.141 4.418 1 98.19 111 LYS A C 1
ATOM 820 O O . LYS A 1 111 ? -5.258 28.266 4.715 1 98.19 111 LYS A O 1
ATOM 825 N N . ARG A 1 112 ? -5.363 26.141 5.082 1 98.56 112 ARG A N 1
ATOM 826 C CA . ARG A 1 112 ? -4.656 26.25 6.352 1 98.56 112 ARG A CA 1
ATOM 827 C C . ARG A 1 112 ? -3.197 25.844 6.211 1 98.56 112 ARG A C 1
ATOM 829 O O . ARG A 1 112 ? -2.422 25.938 7.164 1 98.56 112 ARG A O 1
ATOM 836 N N . LEU A 1 113 ? -2.834 25.391 5.039 1 98.75 113 LEU A N 1
ATOM 837 C CA . LEU A 1 113 ? -1.477 24.938 4.758 1 98.75 113 LEU A CA 1
ATOM 838 C C . LEU A 1 113 ? -0.67 26.031 4.066 1 98.75 113 LEU A C 1
ATOM 840 O O . LEU A 1 113 ? -1.188 26.734 3.197 1 98.75 113 LEU A O 1
ATOM 844 N N . LYS A 1 114 ? 0.591 26.172 4.508 1 98.69 114 LYS A N 1
ATOM 845 C CA . LYS A 1 114 ? 1.524 27.016 3.77 1 98.69 114 LYS A CA 1
ATOM 846 C C . LYS A 1 114 ? 1.725 26.5 2.348 1 98.69 114 LYS A C 1
ATOM 848 O O . LYS A 1 114 ? 1.621 25.312 2.096 1 98.69 114 LYS A O 1
ATOM 853 N N . PRO A 1 115 ? 1.986 27.469 1.401 1 97.81 115 PRO A N 1
ATOM 854 C CA . PRO A 1 115 ? 2.307 26.984 0.053 1 97.81 115 PRO A CA 1
ATOM 855 C C . PRO A 1 115 ? 3.457 25.984 0.039 1 97.81 115 PRO A C 1
ATOM 857 O O . PRO A 1 115 ? 4.469 26.188 0.715 1 97.81 115 PRO A O 1
ATOM 860 N N . GLY A 1 116 ? 3.264 24.938 -0.662 1 97.94 116 GLY A N 1
ATOM 861 C CA . GLY A 1 116 ? 4.301 23.922 -0.78 1 97.94 116 GLY A CA 1
ATOM 862 C C . GLY A 1 116 ? 4.262 22.891 0.339 1 97.94 116 GLY A C 1
ATOM 863 O O . GLY A 1 116 ? 4.992 21.906 0.304 1 97.94 116 GLY A O 1
ATOM 864 N N . ALA A 1 117 ? 3.4 23.109 1.332 1 98.75 117 ALA A N 1
ATOM 865 C CA . ALA A 1 117 ? 3.326 22.219 2.48 1 98.75 117 ALA A CA 1
ATOM 866 C C . ALA A 1 117 ? 2.877 20.812 2.055 1 98.75 117 ALA A C 1
ATOM 868 O O . ALA A 1 117 ? 1.934 20.672 1.273 1 98.75 117 ALA A O 1
ATOM 869 N N . PRO A 1 118 ? 3.555 19.812 2.555 1 98.69 118 PRO A N 1
ATOM 870 C CA . PRO A 1 118 ? 3.109 18.438 2.268 1 98.69 118 PRO A CA 1
ATOM 871 C C . PRO A 1 118 ? 1.779 18.094 2.936 1 98.69 118 PRO A C 1
ATOM 873 O O . PRO A 1 118 ? 1.513 18.547 4.051 1 98.69 118 PRO A O 1
ATOM 876 N N . TYR A 1 119 ? 0.989 17.359 2.201 1 98.88 119 TYR A N 1
ATOM 877 C CA . TYR A 1 119 ? -0.29 16.828 2.664 1 98.88 119 TYR A CA 1
ATOM 878 C C . TYR A 1 119 ? -0.386 15.328 2.41 1 98.88 119 TYR A C 1
ATOM 880 O O . TYR A 1 119 ? -0.196 14.875 1.28 1 98.88 119 TYR A O 1
ATOM 888 N N . ILE A 1 120 ? -0.662 14.547 3.498 1 98.88 120 ILE A N 1
ATOM 889 C CA . ILE A 1 120 ? -0.824 13.102 3.408 1 98.88 120 ILE A CA 1
ATOM 890 C C . ILE A 1 120 ? -2.303 12.742 3.521 1 98.88 120 ILE A C 1
ATOM 892 O O . ILE A 1 120 ? -2.936 13 4.547 1 98.88 120 ILE A O 1
ATOM 896 N N . HIS A 1 121 ? -2.809 12.141 2.48 1 98.88 121 HIS A N 1
ATOM 897 C CA . HIS A 1 121 ? -4.207 11.727 2.43 1 98.88 121 HIS A CA 1
ATOM 898 C C . HIS A 1 121 ? -4.324 10.211 2.279 1 98.88 121 HIS A C 1
ATOM 900 O O . HIS A 1 121 ? -3.723 9.625 1.376 1 98.88 121 HIS A O 1
ATOM 906 N N . VAL A 1 122 ? -5.008 9.539 3.141 1 98.56 122 VAL A N 1
ATOM 907 C CA . VAL A 1 122 ? -5.316 8.117 3.023 1 98.56 122 VAL A CA 1
ATOM 908 C C . VAL A 1 122 ? -6.816 7.898 3.199 1 98.56 122 VAL A C 1
ATOM 910 O O . VAL A 1 122 ? -7.422 8.422 4.141 1 98.56 122 VAL A O 1
ATOM 913 N N . ASP A 1 123 ? -7.371 7.059 2.336 1 97.94 123 ASP A N 1
ATOM 914 C CA . ASP A 1 123 ? -8.812 6.832 2.395 1 97.94 123 ASP A CA 1
ATOM 915 C C . ASP A 1 123 ? -9.188 5.504 1.738 1 97.94 123 ASP A C 1
ATOM 917 O O . ASP A 1 123 ? -8.352 4.867 1.093 1 97.94 123 ASP A O 1
ATOM 921 N N . VAL A 1 124 ? -10.445 5.031 2.012 1 96.81 124 VAL A N 1
ATOM 922 C CA . VAL A 1 124 ? -11 3.895 1.285 1 96.81 124 VAL A CA 1
ATOM 923 C C . VAL A 1 124 ? -11.266 4.285 -0.166 1 96.81 124 VAL A C 1
ATOM 925 O O . VAL A 1 124 ? -11.75 5.387 -0.439 1 96.81 124 VAL A O 1
ATOM 928 N N . CYS A 1 125 ? -10.883 3.404 -1.028 1 94.75 125 CYS A N 1
ATOM 929 C CA . CYS A 1 125 ? -10.961 3.73 -2.447 1 94.75 125 CYS A CA 1
ATOM 930 C C . CYS A 1 125 ? -11.211 2.48 -3.281 1 94.75 125 CYS A C 1
ATOM 932 O O . CYS A 1 125 ? -10.414 1.539 -3.25 1 94.75 125 CYS A O 1
ATOM 934 N N . PHE A 1 126 ? -12.312 2.441 -4.059 1 90.56 126 PHE A N 1
ATOM 935 C CA . PHE A 1 126 ? -12.539 1.431 -5.082 1 90.56 126 PHE A CA 1
ATOM 936 C C . PHE A 1 126 ? -13.531 1.929 -6.129 1 90.56 126 PHE A C 1
ATOM 938 O O . PHE A 1 126 ? -14.281 2.875 -5.879 1 90.56 126 PHE A O 1
ATOM 945 N N . ASP A 1 127 ? -13.57 1.336 -7.281 1 88.44 127 ASP A N 1
ATOM 946 C CA . ASP A 1 127 ? -14.156 1.914 -8.484 1 88.44 127 ASP A CA 1
ATOM 947 C C . ASP A 1 127 ? -15.656 1.615 -8.562 1 88.44 127 ASP A C 1
ATOM 949 O O . ASP A 1 127 ? -16.438 2.443 -9.031 1 88.44 127 ASP A O 1
ATOM 953 N N . ASN A 1 128 ? -16.047 0.401 -8.258 1 88.62 128 ASN A N 1
ATOM 954 C CA . ASN A 1 128 ? -17.438 -0.013 -8.43 1 88.62 128 ASN A CA 1
ATOM 955 C C . ASN A 1 128 ? -17.797 -1.145 -7.48 1 88.62 128 ASN A C 1
ATOM 957 O O . ASN A 1 128 ? -16.953 -1.642 -6.738 1 88.62 128 ASN A O 1
ATOM 961 N N . ALA A 1 129 ? -19.078 -1.477 -7.605 1 86.56 129 ALA A N 1
ATOM 962 C CA . ALA A 1 129 ? -19.625 -2.484 -6.707 1 86.56 129 ALA A CA 1
ATOM 963 C C . ALA A 1 129 ? -18.969 -3.84 -6.922 1 86.56 129 ALA A C 1
ATOM 965 O O . ALA A 1 129 ? -18.766 -4.598 -5.973 1 86.56 129 ALA A O 1
ATOM 966 N N . ALA A 1 130 ? -18.734 -4.199 -8.148 1 85.88 130 ALA A N 1
ATOM 967 C CA . ALA A 1 130 ? -18.094 -5.477 -8.445 1 85.88 130 ALA A CA 1
ATOM 968 C C . ALA A 1 130 ? -16.703 -5.559 -7.809 1 85.88 130 ALA A C 1
ATOM 970 O O . ALA A 1 130 ? -16.328 -6.602 -7.27 1 85.88 130 ALA A O 1
ATOM 971 N N . MET A 1 131 ? -15.992 -4.496 -7.934 1 87.38 131 MET A N 1
ATOM 972 C CA . MET A 1 131 ? -14.672 -4.445 -7.305 1 87.38 131 MET A CA 1
ATOM 973 C C . MET A 1 131 ? -14.797 -4.523 -5.785 1 87.38 131 MET A C 1
ATOM 975 O O . MET A 1 131 ? -14.031 -5.234 -5.133 1 87.38 131 MET A O 1
ATOM 979 N N . TYR A 1 132 ? -15.766 -3.844 -5.234 1 90.81 132 TYR A N 1
ATOM 980 C CA . TYR A 1 132 ? -16 -3.902 -3.797 1 90.81 132 TYR A CA 1
ATOM 981 C C . TYR A 1 132 ? -16.219 -5.336 -3.338 1 90.81 132 TYR A C 1
ATOM 983 O O . TYR A 1 132 ? -15.617 -5.785 -2.363 1 90.81 132 TYR A O 1
ATOM 991 N N . GLU A 1 133 ? -17.062 -6.012 -3.994 1 89.25 133 GLU A N 1
ATOM 992 C CA . GLU A 1 133 ? -17.406 -7.375 -3.602 1 89.25 133 GLU A CA 1
ATOM 993 C C . GLU A 1 133 ? -16.156 -8.266 -3.568 1 89.25 133 GLU A C 1
ATOM 995 O O . GLU A 1 133 ? -15.984 -9.062 -2.643 1 89.25 133 GLU A O 1
ATOM 1000 N N . ARG A 1 134 ? -15.367 -8.156 -4.496 1 85.44 134 ARG A N 1
ATOM 1001 C CA . ARG A 1 134 ? -14.156 -8.969 -4.551 1 85.44 134 ARG A CA 1
ATOM 1002 C C . ARG A 1 134 ? -13.156 -8.523 -3.488 1 85.44 134 ARG A C 1
ATOM 1004 O O . ARG A 1 134 ? -12.516 -9.359 -2.85 1 85.44 134 ARG A O 1
ATOM 1011 N N . MET A 1 135 ? -13.07 -7.242 -3.301 1 91.88 135 MET A N 1
ATOM 1012 C CA . MET A 1 135 ? -12.117 -6.691 -2.34 1 91.88 135 MET A CA 1
ATOM 1013 C C . MET A 1 135 ? -12.578 -6.953 -0.909 1 91.88 135 MET A C 1
ATOM 1015 O O . MET A 1 135 ? -11.75 -7.141 -0.013 1 91.88 135 MET A O 1
ATOM 1019 N N . GLU A 1 136 ? -13.875 -6.98 -0.766 1 94.62 136 GLU A N 1
ATOM 1020 C CA . GLU A 1 136 ? -14.43 -7.195 0.568 1 94.62 136 GLU A CA 1
ATOM 1021 C C . GLU A 1 136 ? -13.961 -8.531 1.149 1 94.62 136 GLU A C 1
ATOM 1023 O O . GLU A 1 136 ? -13.602 -8.609 2.324 1 94.62 136 GLU A O 1
ATOM 1028 N N . HIS A 1 137 ? -13.961 -9.594 0.352 1 94.38 137 HIS A N 1
ATOM 1029 C CA . HIS A 1 137 ? -13.539 -10.914 0.812 1 94.38 137 HIS A CA 1
ATOM 1030 C C . HIS A 1 137 ? -12.047 -10.93 1.137 1 94.38 137 HIS A C 1
ATOM 1032 O O . HIS A 1 137 ? -11.641 -11.484 2.16 1 94.38 137 HIS A O 1
ATOM 1038 N N . ALA A 1 138 ? -11.328 -10.328 0.268 1 96.25 138 ALA A N 1
ATOM 1039 C CA . ALA A 1 138 ? -9.883 -10.258 0.499 1 96.25 138 ALA A CA 1
ATOM 1040 C C . ALA A 1 138 ? -9.57 -9.461 1.76 1 96.25 138 ALA A C 1
ATOM 1042 O O . ALA A 1 138 ? -8.695 -9.844 2.543 1 96.25 138 ALA A O 1
ATOM 1043 N N . TYR A 1 139 ? -10.25 -8.367 1.951 1 96.62 139 TYR A N 1
ATOM 1044 C CA . TYR A 1 139 ? -10.031 -7.555 3.143 1 96.62 139 TYR A CA 1
ATOM 1045 C C . TYR A 1 139 ? -10.383 -8.336 4.406 1 96.62 139 TYR A C 1
ATOM 1047 O O . TYR A 1 139 ? -9.641 -8.305 5.387 1 96.62 139 TYR A O 1
ATOM 1055 N N . ALA A 1 140 ? -11.586 -8.977 4.379 1 96.62 140 ALA A N 1
ATOM 1056 C CA . ALA A 1 140 ? -12.008 -9.742 5.555 1 96.62 140 ALA A CA 1
ATOM 1057 C C . ALA A 1 140 ? -10.961 -10.789 5.926 1 96.62 140 ALA A C 1
ATOM 1059 O O . ALA A 1 140 ? -10.617 -10.945 7.102 1 96.62 140 ALA A O 1
ATOM 1060 N N . ARG A 1 141 ? -10.469 -11.508 4.934 1 96.94 141 ARG A N 1
ATOM 1061 C CA . ARG A 1 141 ? -9.43 -12.5 5.172 1 96.94 141 ARG A CA 1
ATOM 1062 C C . ARG A 1 141 ? -8.164 -11.859 5.719 1 96.94 141 ARG A C 1
ATOM 1064 O O . ARG A 1 141 ? -7.531 -12.391 6.629 1 96.94 141 ARG A O 1
ATOM 1071 N N . HIS A 1 142 ? -7.793 -10.75 5.188 1 97.81 142 HIS A N 1
ATOM 1072 C CA . HIS A 1 142 ? -6.621 -10.008 5.641 1 97.81 142 HIS A CA 1
ATOM 1073 C C . HIS A 1 142 ? -6.75 -9.609 7.109 1 97.81 142 HIS A C 1
ATOM 1075 O O . HIS A 1 142 ? -5.793 -9.727 7.875 1 97.81 142 HIS A O 1
ATOM 1081 N N . ALA A 1 143 ? -7.93 -9.109 7.469 1 97.31 143 ALA A N 1
ATOM 1082 C CA . ALA A 1 143 ? -8.195 -8.695 8.844 1 97.31 143 ALA A CA 1
ATOM 1083 C C . ALA A 1 143 ? -8.117 -9.883 9.797 1 97.31 143 ALA A C 1
ATOM 1085 O O . ALA A 1 143 ? -7.574 -9.766 10.898 1 97.31 143 ALA A O 1
ATOM 1086 N N . ILE A 1 144 ? -8.648 -10.984 9.375 1 97.56 144 ILE A N 1
ATOM 1087 C CA . ILE A 1 144 ? -8.625 -12.203 10.188 1 97.56 144 ILE A CA 1
ATOM 1088 C C . ILE A 1 144 ? -7.184 -12.672 10.375 1 97.56 144 ILE A C 1
ATOM 1090 O O . ILE A 1 144 ? -6.773 -13 11.492 1 97.56 144 ILE A O 1
ATOM 1094 N N . LEU A 1 145 ? -6.418 -12.664 9.336 1 96.88 145 LEU A N 1
ATOM 1095 C CA . LEU A 1 145 ? -5.008 -13.031 9.422 1 96.88 145 LEU A CA 1
ATOM 1096 C C . LEU A 1 145 ? -4.25 -12.07 10.336 1 96.88 145 LEU A C 1
ATOM 1098 O O . LEU A 1 145 ? -3.234 -12.445 10.922 1 96.88 145 LEU A O 1
ATOM 1102 N N . GLY A 1 146 ? -4.777 -10.875 10.336 1 96.12 146 GLY A N 1
ATOM 1103 C CA . GLY A 1 146 ? -4.168 -9.875 11.195 1 96.12 146 GLY A CA 1
ATOM 1104 C C . GLY A 1 146 ? -4.633 -9.969 12.641 1 96.12 146 GLY A C 1
ATOM 1105 O O . GLY A 1 146 ? -4.219 -9.172 13.484 1 96.12 146 GLY A O 1
ATOM 1106 N N . GLY A 1 147 ? -5.555 -10.859 12.961 1 96.75 147 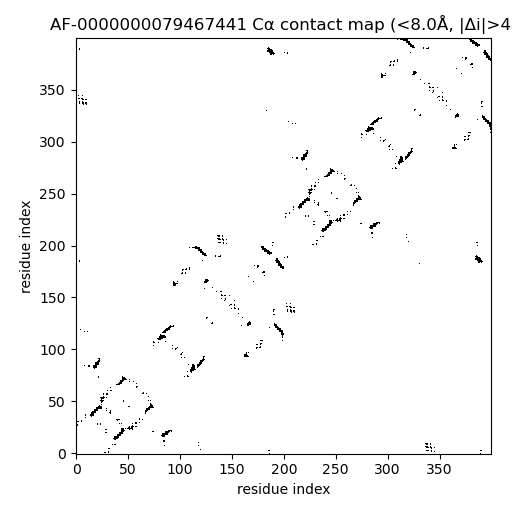GLY A N 1
ATOM 1107 C CA . GLY A 1 147 ? -5.902 -11.125 14.344 1 96.75 147 GLY A CA 1
ATOM 1108 C C . GLY A 1 147 ? -7.336 -10.758 14.68 1 96.75 147 GLY A C 1
ATOM 1109 O O . GLY A 1 147 ? -7.785 -10.969 15.805 1 96.75 147 GLY A O 1
ATOM 1110 N N . LEU A 1 148 ? -8.016 -10.203 13.781 1 96.69 148 LEU A N 1
ATOM 1111 C CA . LEU A 1 148 ? -9.398 -9.844 14.062 1 96.69 148 LEU A CA 1
ATOM 1112 C C . LEU A 1 148 ? -10.297 -11.078 14.031 1 96.69 148 LEU A C 1
ATOM 1114 O O . LEU A 1 148 ? -10.133 -11.945 13.18 1 96.69 148 LEU A O 1
ATOM 1118 N N . ALA A 1 149 ? -11.328 -11.117 14.914 1 97.69 149 ALA A N 1
ATOM 1119 C CA . ALA A 1 149 ? -12.328 -12.18 14.859 1 97.69 149 ALA A CA 1
ATOM 1120 C C . ALA A 1 149 ? -13.133 -12.102 13.562 1 97.69 149 ALA A C 1
ATOM 1122 O O . ALA A 1 149 ? -13.391 -11.016 13.047 1 97.69 149 ALA A O 1
ATOM 1123 N N . PRO A 1 150 ? -13.492 -13.211 13.094 1 96.75 150 PRO A N 1
ATOM 1124 C CA . PRO A 1 150 ? -14.219 -13.242 11.82 1 96.75 150 PRO A CA 1
ATOM 1125 C C . PRO A 1 150 ? -15.453 -12.344 11.828 1 96.75 150 PRO A C 1
ATOM 1127 O O . PRO A 1 150 ? -15.688 -11.609 10.859 1 96.75 150 PRO A O 1
ATOM 1130 N N . ASP A 1 151 ? -16.172 -12.359 12.859 1 96.94 151 ASP A N 1
ATOM 1131 C CA . ASP A 1 151 ? -17.359 -11.531 12.93 1 96.94 151 ASP A CA 1
ATOM 1132 C C . ASP A 1 151 ? -17.016 -10.047 12.914 1 96.94 151 ASP A C 1
ATOM 1134 O O . ASP A 1 151 ? -17.719 -9.242 12.297 1 96.94 151 ASP A O 1
ATOM 1138 N N . ALA A 1 152 ? -16.031 -9.625 13.586 1 96.56 152 ALA A N 1
ATOM 1139 C CA . ALA A 1 152 ? -15.57 -8.242 13.594 1 96.56 152 ALA A CA 1
ATOM 1140 C C . ALA A 1 152 ? -15.102 -7.812 12.203 1 96.56 152 ALA A C 1
ATOM 1142 O O . ALA A 1 152 ? -15.375 -6.691 11.766 1 96.56 152 ALA A O 1
ATOM 1143 N N . ALA A 1 153 ? -14.406 -8.734 11.578 1 96.44 153 ALA A N 1
ATOM 1144 C CA . ALA A 1 153 ? -13.938 -8.453 10.227 1 96.44 153 ALA A CA 1
ATOM 1145 C C . ALA A 1 153 ? -15.117 -8.227 9.273 1 96.44 153 ALA A C 1
ATOM 1147 O O . ALA A 1 153 ? -15.102 -7.297 8.469 1 96.44 153 ALA A O 1
ATOM 1148 N N . ALA A 1 154 ? -16.062 -9.086 9.391 1 93.31 154 ALA A N 1
ATOM 1149 C CA . ALA A 1 154 ? -17.266 -8.969 8.562 1 93.31 154 ALA A CA 1
ATOM 1150 C C . ALA A 1 154 ? -18 -7.664 8.859 1 93.31 154 ALA A C 1
ATOM 1152 O O . ALA A 1 154 ? -18.531 -7.027 7.945 1 93.31 154 ALA A O 1
ATOM 1153 N N . ASP A 1 155 ? -18.047 -7.316 10.078 1 94.38 155 ASP A N 1
ATOM 1154 C CA . ASP A 1 155 ? -18.719 -6.086 10.484 1 94.38 155 ASP A CA 1
ATOM 1155 C C . ASP A 1 155 ? -18.031 -4.863 9.875 1 94.38 155 ASP A C 1
ATOM 1157 O O . ASP A 1 155 ? -18.703 -3.961 9.367 1 94.38 155 ASP A O 1
ATOM 1161 N N . VAL A 1 156 ? -16.75 -4.789 9.922 1 92.06 156 VAL A N 1
ATOM 1162 C CA . VAL A 1 156 ? -15.992 -3.68 9.352 1 92.06 156 VAL A CA 1
ATOM 1163 C C . VAL A 1 156 ? -16.25 -3.604 7.848 1 92.06 156 VAL A C 1
ATOM 1165 O O . VAL A 1 156 ? -16.484 -2.52 7.305 1 92.06 156 VAL A O 1
ATOM 1168 N N . ALA A 1 157 ? -16.219 -4.754 7.23 1 90.38 157 ALA A N 1
ATOM 1169 C CA . ALA A 1 157 ? -16.422 -4.809 5.785 1 90.38 157 ALA A CA 1
ATOM 1170 C C . ALA A 1 157 ? -17.812 -4.289 5.414 1 90.38 157 ALA A C 1
ATOM 1172 O O . ALA A 1 157 ? -17.969 -3.566 4.43 1 90.38 157 ALA A O 1
ATOM 1173 N N . SER A 1 158 ? -18.766 -4.699 6.188 1 89.81 158 SER A N 1
ATOM 1174 C CA . SER A 1 158 ? -20.141 -4.262 5.938 1 89.81 158 SER A CA 1
ATOM 1175 C C . SER A 1 158 ? -20.281 -2.752 6.109 1 89.81 158 SER A C 1
ATOM 1177 O O . SER A 1 158 ? -20.984 -2.1 5.344 1 89.81 158 SER A O 1
ATOM 1179 N N . LYS A 1 159 ? -19.656 -2.174 7.047 1 93.38 159 LYS A N 1
ATOM 1180 C CA . LYS A 1 159 ? -19.688 -0.733 7.281 1 93.38 159 LYS A CA 1
ATOM 1181 C C . LYS A 1 159 ? -19.078 0.033 6.117 1 93.38 159 LYS A C 1
ATOM 1183 O O . LYS A 1 159 ? -19.562 1.101 5.738 1 93.38 159 LYS A O 1
ATOM 1188 N N . VAL A 1 160 ? -18 -0.487 5.539 1 93.94 160 VAL A N 1
ATOM 1189 C CA . VAL A 1 160 ? -17.344 0.145 4.398 1 93.94 160 VAL A CA 1
ATOM 1190 C C . VAL A 1 160 ? -18.297 0.169 3.203 1 93.94 160 VAL A C 1
ATOM 1192 O O . VAL A 1 160 ? -18.359 1.163 2.477 1 93.94 160 VAL A O 1
ATOM 1195 N N . GLY A 1 161 ? -19.062 -0.917 3.02 1 90.19 161 GLY A N 1
ATOM 1196 C CA . GLY A 1 161 ? -20.016 -1.01 1.928 1 90.19 161 GLY A CA 1
ATOM 1197 C C . GLY A 1 161 ? -21.094 0.055 1.988 1 90.19 161 GLY A C 1
ATOM 1198 O O . GLY A 1 161 ? -21.672 0.41 0.965 1 90.19 161 GLY A O 1
ATOM 1199 N N . ALA A 1 162 ? -21.312 0.612 3.102 1 91.69 162 ALA A N 1
ATOM 1200 C CA . ALA A 1 162 ? -22.391 1.577 3.305 1 91.69 162 ALA A CA 1
ATOM 1201 C C . ALA A 1 162 ? -21.875 3.008 3.189 1 91.69 162 ALA A C 1
ATOM 1203 O O . ALA A 1 162 ? -22.656 3.961 3.191 1 91.69 162 ALA A O 1
ATOM 1204 N N . MET A 1 163 ? -20.578 3.24 3.012 1 95.12 163 MET A N 1
ATOM 1205 C CA . MET A 1 163 ? -19.969 4.566 2.947 1 95.12 163 MET A CA 1
ATOM 1206 C C . MET A 1 163 ? -20.031 5.117 1.527 1 95.12 163 MET A C 1
ATOM 1208 O O . MET A 1 163 ? -20.125 4.355 0.563 1 95.12 163 MET A O 1
ATOM 1212 N N . PRO A 1 164 ? -20 6.371 1.354 1 95.44 164 PRO A N 1
ATOM 1213 C CA . PRO A 1 164 ? -19.969 6.977 0.02 1 95.44 164 PRO A CA 1
ATOM 1214 C C . PRO A 1 164 ? -18.578 6.969 -0.592 1 95.44 164 PRO A C 1
ATOM 1216 O O . PRO A 1 164 ? -17.984 8.031 -0.827 1 95.44 164 PRO A O 1
ATOM 1219 N N . ILE A 1 165 ? -18.141 5.812 -0.951 1 96.12 165 ILE A N 1
ATOM 1220 C CA . ILE A 1 165 ? -16.781 5.605 -1.441 1 96.12 165 ILE A CA 1
ATOM 1221 C C . ILE A 1 165 ? -16.688 6.09 -2.887 1 96.12 165 ILE A C 1
ATOM 1223 O O . ILE A 1 165 ? -17.594 5.863 -3.691 1 96.12 165 ILE A O 1
ATOM 1227 N N . VAL A 1 166 ? -15.594 6.742 -3.178 1 96.06 166 VAL A N 1
ATOM 1228 C CA . VAL A 1 166 ? -15.352 7.219 -4.535 1 96.06 166 VAL A CA 1
ATOM 1229 C C . VAL A 1 166 ? -14.094 6.559 -5.098 1 96.06 166 VAL A C 1
ATOM 1231 O O . VAL A 1 166 ? -13.297 5.988 -4.352 1 96.06 166 VAL A O 1
ATOM 1234 N N . SER A 1 167 ? -13.945 6.598 -6.402 1 95.62 167 SER A N 1
ATOM 1235 C CA . SER A 1 167 ? -12.828 5.977 -7.109 1 95.62 167 SER A CA 1
ATOM 1236 C C . SER A 1 167 ? -11.539 6.777 -6.922 1 95.62 167 SER A C 1
ATOM 1238 O O . SER A 1 167 ? -11.578 7.918 -6.457 1 95.62 167 SER A O 1
ATOM 1240 N N . GLU A 1 168 ? -10.453 6.152 -7.289 1 96 168 GLU A N 1
ATOM 1241 C CA . GLU A 1 168 ? -9.164 6.832 -7.277 1 96 168 GLU A CA 1
ATOM 1242 C C . GLU A 1 168 ? -9.188 8.078 -8.164 1 96 168 GLU A C 1
ATOM 1244 O O . GLU A 1 168 ? -8.625 9.109 -7.805 1 96 168 GLU A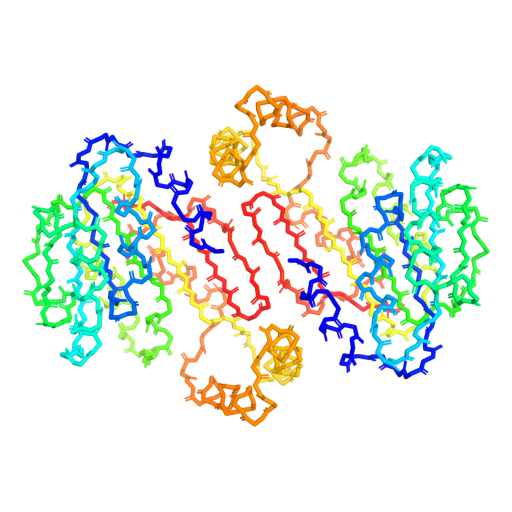 O 1
ATOM 1249 N N . THR A 1 169 ? -9.797 7.93 -9.352 1 96.12 169 THR A N 1
ATOM 1250 C CA . THR A 1 169 ? -9.898 9.047 -10.281 1 96.12 169 THR A CA 1
ATOM 1251 C C . THR A 1 169 ? -10.562 10.25 -9.617 1 96.12 169 THR A C 1
ATOM 1253 O O . THR A 1 169 ? -10.07 11.375 -9.711 1 96.12 169 THR A O 1
ATOM 1256 N N . VAL A 1 170 ? -11.625 10.008 -8.914 1 97.31 170 VAL A N 1
ATOM 1257 C CA . VAL A 1 170 ? -12.383 11.078 -8.266 1 97.31 170 VAL A CA 1
ATOM 1258 C C . VAL A 1 170 ? -11.562 11.688 -7.133 1 97.31 170 VAL A C 1
ATOM 1260 O O . VAL A 1 170 ? -11.531 12.906 -6.969 1 97.31 170 VAL A O 1
ATOM 1263 N N . ILE A 1 171 ? -10.906 10.875 -6.332 1 98.12 171 ILE A N 1
ATOM 1264 C CA . ILE A 1 171 ? -10.078 11.375 -5.238 1 98.12 171 ILE A CA 1
ATOM 1265 C C . ILE A 1 171 ? -8.984 12.289 -5.789 1 98.12 171 ILE A C 1
ATOM 1267 O O . ILE A 1 171 ? -8.766 13.383 -5.27 1 98.12 171 ILE A O 1
ATOM 1271 N N . ARG A 1 172 ? -8.32 11.859 -6.82 1 97.75 172 ARG A N 1
ATOM 1272 C CA . ARG A 1 172 ? -7.258 12.648 -7.43 1 97.75 172 ARG A CA 1
ATOM 1273 C C . ARG A 1 172 ? -7.801 13.961 -7.988 1 97.75 172 ARG A C 1
ATOM 1275 O O . ARG A 1 172 ? -7.164 15.008 -7.848 1 97.75 172 ARG A O 1
ATOM 1282 N N . GLU A 1 173 ? -8.953 13.891 -8.602 1 98.25 173 GLU A N 1
ATOM 1283 C CA . GLU A 1 173 ? -9.602 15.094 -9.117 1 98.25 173 GLU A CA 1
ATOM 1284 C C . GLU A 1 173 ? -9.93 16.062 -7.988 1 98.25 173 GLU A C 1
ATOM 1286 O O . GLU A 1 173 ? -9.711 17.266 -8.125 1 98.25 173 GLU A O 1
ATOM 1291 N N . ARG A 1 174 ? -10.492 15.523 -6.887 1 98.56 174 ARG A N 1
ATOM 1292 C CA . ARG A 1 174 ? -10.859 16.375 -5.758 1 98.56 174 ARG A CA 1
ATOM 1293 C C . ARG A 1 174 ? -9.617 17.016 -5.133 1 98.56 174 ARG A C 1
ATOM 1295 O O . ARG A 1 174 ? -9.648 18.188 -4.75 1 98.56 174 ARG A O 1
ATOM 1302 N N . LEU A 1 175 ? -8.57 16.25 -4.992 1 98.69 175 LEU A N 1
ATOM 1303 C CA . LEU A 1 175 ? -7.32 16.797 -4.48 1 98.69 175 LEU A CA 1
ATOM 1304 C C . LEU A 1 175 ? -6.824 17.938 -5.355 1 98.69 175 LEU A C 1
ATOM 1306 O O . LEU A 1 175 ? -6.488 19.016 -4.852 1 98.69 175 LEU A O 1
ATOM 1310 N N . THR A 1 176 ? -6.824 17.734 -6.652 1 98.69 176 THR A N 1
ATOM 1311 C CA . THR A 1 176 ? -6.34 18.75 -7.59 1 98.69 176 THR A CA 1
ATOM 1312 C C . THR A 1 176 ? -7.238 19.984 -7.57 1 98.69 176 THR A C 1
ATOM 1314 O O . THR A 1 176 ? -6.75 21.109 -7.523 1 98.69 176 THR A O 1
ATOM 1317 N N . GLN A 1 177 ? -8.523 19.781 -7.539 1 98.62 177 GLN A N 1
ATOM 1318 C CA . GLN A 1 177 ? -9.5 20.859 -7.539 1 98.62 177 GLN A CA 1
ATOM 1319 C C . GLN A 1 177 ? -9.391 21.703 -6.273 1 98.62 177 GLN A C 1
ATOM 1321 O O . GLN A 1 177 ? -9.68 22.906 -6.289 1 98.62 177 GLN A O 1
ATOM 1326 N N . SER A 1 178 ? -8.992 21.109 -5.199 1 98.69 178 SER A N 1
ATOM 1327 C CA . SER A 1 178 ? -8.93 21.781 -3.908 1 98.69 178 SER A CA 1
ATOM 1328 C C . SER A 1 178 ? -7.625 22.562 -3.762 1 98.69 178 SER A C 1
ATOM 1330 O O . SER A 1 178 ? -7.402 23.234 -2.746 1 98.69 178 SER A O 1
ATOM 1332 N N . GLY A 1 179 ? -6.742 22.453 -4.715 1 98.56 179 GLY A N 1
ATOM 1333 C CA . GLY A 1 179 ? -5.523 23.25 -4.672 1 98.56 179 GLY A CA 1
ATOM 1334 C C . GLY A 1 179 ? -4.301 22.453 -4.266 1 98.56 179 GLY A C 1
ATOM 1335 O O . GLY A 1 179 ? -3.324 23 -3.762 1 98.56 179 GLY A O 1
ATOM 1336 N N . PHE A 1 180 ? -4.352 21.109 -4.465 1 98.69 180 PHE A N 1
ATOM 1337 C CA . PHE A 1 180 ? -3.193 20.266 -4.211 1 98.69 180 PHE A CA 1
ATOM 1338 C C . PHE A 1 180 ? -2.604 19.75 -5.52 1 98.69 180 PHE A C 1
ATOM 1340 O O . PHE A 1 180 ? -3.334 19.516 -6.484 1 98.69 180 PHE A O 1
ATOM 1347 N N . LYS A 1 181 ? -1.34 19.688 -5.516 1 97.5 181 LYS A N 1
ATOM 1348 C CA . LYS A 1 181 ? -0.629 18.906 -6.527 1 97.5 181 LYS A CA 1
ATOM 1349 C C . LYS A 1 181 ? -0.239 17.531 -5.984 1 97.5 181 LYS A C 1
ATOM 1351 O O . LYS A 1 181 ? 0.428 17.438 -4.953 1 97.5 181 LYS A O 1
ATOM 1356 N N . ILE A 1 182 ? -0.677 16.531 -6.656 1 95.69 182 ILE A N 1
ATOM 1357 C CA . ILE A 1 182 ? -0.321 15.195 -6.211 1 95.69 182 ILE A CA 1
ATOM 1358 C C . ILE A 1 182 ? 1.137 14.906 -6.559 1 95.69 182 ILE A C 1
ATOM 1360 O O . ILE A 1 182 ? 1.516 14.914 -7.73 1 95.69 182 ILE A O 1
ATOM 1364 N N . VAL A 1 183 ? 1.878 14.695 -5.504 1 93.94 183 VAL A N 1
ATOM 1365 C CA . VAL A 1 183 ? 3.293 14.375 -5.672 1 93.94 183 VAL A CA 1
ATOM 1366 C C . VAL A 1 183 ? 3.451 12.898 -6.008 1 93.94 183 VAL A C 1
ATOM 1368 O O . VAL A 1 183 ? 4.191 12.539 -6.926 1 93.94 183 VAL A O 1
ATOM 1371 N N . ALA A 1 184 ? 2.668 12.008 -5.312 1 94.81 184 ALA A N 1
ATOM 1372 C CA . ALA A 1 184 ? 2.797 10.578 -5.562 1 94.81 184 ALA A CA 1
ATOM 1373 C C . ALA A 1 184 ? 1.736 9.789 -4.797 1 94.81 184 ALA A C 1
ATOM 1375 O O . ALA A 1 184 ? 1.341 10.172 -3.695 1 94.81 184 ALA A O 1
ATOM 1376 N N . PRO A 1 185 ? 1.291 8.641 -5.367 1 95.38 185 PRO A N 1
ATOM 1377 C CA . PRO A 1 185 ? 0.747 7.602 -4.496 1 95.38 185 PRO A CA 1
ATOM 1378 C C . PRO A 1 185 ? 1.812 6.953 -3.611 1 95.38 185 PRO A C 1
ATOM 1380 O O . PRO A 1 185 ? 2.926 6.691 -4.074 1 95.38 185 PRO A O 1
ATOM 1383 N N . PHE A 1 186 ? 1.543 6.684 -2.275 1 96.69 186 PHE A N 1
ATOM 1384 C CA . PHE A 1 186 ? 2.635 6.195 -1.442 1 96.69 186 PHE A CA 1
ATOM 1385 C C . PHE A 1 186 ? 2.215 4.945 -0.677 1 96.69 186 PHE A C 1
ATOM 1387 O O . PHE A 1 186 ? 3.059 4.238 -0.122 1 96.69 186 PHE A O 1
ATOM 1394 N N . TYR A 1 187 ? 0.962 4.691 -0.716 1 97.94 187 TYR A N 1
ATOM 1395 C CA . TYR A 1 187 ? 0.441 3.58 0.071 1 97.94 187 TYR A CA 1
ATOM 1396 C C . TYR A 1 187 ? -0.761 2.943 -0.614 1 97.94 187 TYR A C 1
ATOM 1398 O O . TYR A 1 187 ? -1.581 3.639 -1.218 1 97.94 187 TYR A O 1
ATOM 1406 N N . ARG A 1 188 ? -0.874 1.714 -0.483 1 97.75 188 ARG A N 1
ATOM 1407 C CA . ARG A 1 188 ? -2.084 0.954 -0.772 1 97.75 188 ARG A CA 1
ATOM 1408 C C . ARG A 1 188 ? -2.094 -0.371 -0.017 1 97.75 188 ARG A C 1
ATOM 1410 O O . ARG A 1 188 ? -1.089 -1.086 0.005 1 97.75 188 ARG A O 1
ATOM 1417 N N . GLY A 1 189 ? -3.041 -0.669 0.621 1 97.31 189 GLY A N 1
ATOM 1418 C CA . GLY A 1 189 ? -3.395 -1.946 1.22 1 97.31 189 GLY A CA 1
ATOM 1419 C C . GLY A 1 189 ? -4.816 -2.377 0.91 1 97.31 189 GLY A C 1
ATOM 1420 O O . GLY A 1 189 ? -5.754 -1.991 1.61 1 97.31 189 GLY A O 1
ATOM 1421 N N . LEU A 1 190 ? -4.906 -3.193 -0.114 1 96.38 190 LEU A N 1
ATOM 1422 C CA . LEU A 1 190 ? -6.203 -3.617 -0.632 1 96.38 190 LEU A CA 1
ATOM 1423 C C . LEU A 1 190 ? -7.051 -2.412 -1.021 1 96.38 190 LEU A C 1
ATOM 1425 O O . LEU A 1 190 ? -6.691 -1.659 -1.928 1 96.38 190 LEU A O 1
ATOM 1429 N N . TRP A 1 191 ? -8.133 -2.059 -0.267 1 95.5 191 TRP A N 1
ATOM 1430 C CA . TRP A 1 191 ? -9.023 -1.004 -0.733 1 95.5 191 TRP A CA 1
ATOM 1431 C C . TRP A 1 191 ? -8.672 0.334 -0.094 1 95.5 191 TRP A C 1
ATOM 1433 O O . TRP A 1 191 ? -9.367 1.33 -0.292 1 95.5 191 TRP A O 1
ATOM 1443 N N . TYR A 1 192 ? -7.629 0.416 0.668 1 96.44 192 TYR A N 1
ATOM 1444 C CA . TYR A 1 192 ? -7.133 1.687 1.185 1 96.44 192 TYR A CA 1
ATOM 1445 C C . TYR A 1 192 ? -6.012 2.23 0.307 1 96.44 192 TYR A C 1
ATOM 1447 O O . TYR A 1 192 ? -5.125 1.484 -0.111 1 96.44 192 TYR A O 1
ATOM 1455 N N . ALA A 1 193 ? -6.062 3.441 0.018 1 97.69 193 ALA A N 1
ATOM 1456 C CA . ALA A 1 193 ? -5.035 4.094 -0.795 1 97.69 193 ALA A CA 1
ATOM 1457 C C . ALA A 1 193 ? -4.602 5.418 -0.176 1 97.69 193 ALA A C 1
ATOM 1459 O O . ALA A 1 193 ? -5.371 6.051 0.552 1 97.69 193 ALA A O 1
ATOM 1460 N N . GLY A 1 194 ? -3.393 5.777 -0.408 1 98.31 194 GLY A N 1
ATOM 1461 C CA . GLY A 1 194 ? -2.84 7.004 0.141 1 98.31 194 GLY A CA 1
ATOM 1462 C C . GLY A 1 194 ? -2.033 7.797 -0.869 1 98.31 194 GLY A C 1
ATOM 1463 O O . GLY A 1 194 ? -1.392 7.223 -1.75 1 98.31 194 GLY A O 1
ATOM 1464 N N . TRP A 1 195 ? -2.07 9.094 -0.75 1 98.19 195 TRP A N 1
ATOM 1465 C CA . TRP A 1 195 ? -1.383 10.023 -1.641 1 98.19 195 TRP A CA 1
ATOM 1466 C C . TRP A 1 195 ? -0.56 11.031 -0.847 1 98.19 195 TRP A C 1
ATOM 1468 O O . TRP A 1 195 ? -0.992 11.5 0.209 1 98.19 195 TRP A O 1
ATOM 1478 N N . TRP A 1 196 ? 0.646 11.258 -1.299 1 98 196 TRP A N 1
ATOM 1479 C CA . TRP A 1 196 ? 1.503 12.391 -0.947 1 98 196 TRP A CA 1
ATOM 1480 C C . TRP A 1 196 ? 1.271 13.562 -1.891 1 98 196 TRP A C 1
ATOM 1482 O O . TRP A 1 196 ? 1.532 13.461 -3.092 1 98 196 TRP A O 1
ATOM 1492 N N . ALA A 1 197 ? 0.724 14.633 -1.343 1 98.25 197 ALA A N 1
ATOM 1493 C CA . ALA A 1 197 ? 0.421 15.82 -2.141 1 98.25 197 ALA A CA 1
ATOM 1494 C C . ALA A 1 197 ? 1.09 17.062 -1.558 1 98.25 197 ALA A C 1
ATOM 1496 O O . ALA A 1 197 ? 1.705 17 -0.49 1 98.25 197 ALA A O 1
ATOM 1497 N N . GLU A 1 198 ? 1.032 18.156 -2.318 1 98.12 198 GLU A N 1
ATOM 1498 C CA . GLU A 1 198 ? 1.579 19.438 -1.905 1 98.12 198 GLU A CA 1
ATOM 1499 C C . GLU A 1 198 ? 0.554 20.547 -2.084 1 98.12 198 GLU A C 1
ATOM 1501 O O . GLU A 1 198 ? -0.148 20.609 -3.096 1 98.12 198 GLU A O 1
ATOM 1506 N N . ALA A 1 199 ? 0.525 21.391 -1.068 1 98.56 199 ALA A N 1
ATOM 1507 C CA . ALA A 1 199 ? -0.364 22.547 -1.153 1 98.56 199 ALA A CA 1
ATOM 1508 C C . ALA A 1 199 ? 0.145 23.547 -2.18 1 98.56 199 ALA A C 1
ATOM 1510 O O . ALA A 1 199 ? 1.308 23.953 -2.137 1 98.56 199 ALA A O 1
ATOM 1511 N N . GLN A 1 200 ? -0.758 23.938 -3.08 1 96.5 200 GLN A N 1
ATOM 1512 C CA . GLN A 1 200 ? -0.381 24.922 -4.082 1 96.5 200 GLN A CA 1
ATOM 1513 C C . GLN A 1 200 ? -0.814 26.328 -3.656 1 96.5 200 GLN A C 1
ATOM 1515 O O . GLN A 1 200 ? -1.78 26.484 -2.908 1 96.5 200 GLN A O 1
ATOM 1520 N N . MET B 1 1 ? 2.439 -6.52 2.826 1 95.25 1 MET B N 1
ATOM 1521 C CA . MET B 1 1 ? 2.365 -6.949 1.433 1 95.25 1 MET B CA 1
ATOM 1522 C C . MET B 1 1 ? 2.084 -8.445 1.336 1 95.25 1 MET B C 1
ATOM 1524 O O . MET B 1 1 ? 1.127 -8.859 0.681 1 95.25 1 MET B O 1
ATOM 1528 N N . HIS B 1 2 ? 2.842 -9.336 2.021 1 97.06 2 HIS B N 1
ATOM 1529 C CA . HIS B 1 2 ? 2.699 -10.781 1.902 1 97.06 2 HIS B CA 1
ATOM 1530 C C . HIS B 1 2 ? 1.358 -11.25 2.457 1 97.06 2 HIS B C 1
ATOM 1532 O O . HIS B 1 2 ? 0.726 -12.141 1.888 1 97.06 2 HIS B O 1
ATOM 1538 N N . ARG B 1 3 ? 0.894 -10.641 3.559 1 97.19 3 ARG B N 1
ATOM 1539 C CA . ARG B 1 3 ? -0.41 -10.992 4.113 1 97.19 3 ARG B CA 1
ATOM 1540 C C . ARG B 1 3 ? -1.53 -10.648 3.135 1 97.19 3 ARG B C 1
ATOM 1542 O O . ARG B 1 3 ? -2.486 -11.414 2.986 1 97.19 3 ARG B O 1
ATOM 1549 N N . ALA B 1 4 ? -1.406 -9.445 2.543 1 98 4 ALA B N 1
ATOM 1550 C CA . ALA B 1 4 ? -2.412 -9.047 1.562 1 98 4 ALA B CA 1
ATOM 1551 C C . ALA B 1 4 ? -2.436 -10.008 0.375 1 98 4 ALA B C 1
ATOM 1553 O O . ALA B 1 4 ? -3.506 -10.391 -0.098 1 98 4 ALA B O 1
ATOM 1554 N N . MET B 1 5 ? -1.26 -10.367 -0.105 1 98.19 5 MET B N 1
ATOM 1555 C CA . MET B 1 5 ? -1.158 -11.359 -1.176 1 98.19 5 MET B CA 1
ATOM 1556 C C . MET B 1 5 ? -1.87 -12.648 -0.793 1 98.19 5 MET B C 1
ATOM 1558 O O . MET B 1 5 ? -2.684 -13.164 -1.562 1 98.19 5 MET B O 1
ATOM 1562 N N . ARG B 1 6 ? -1.564 -13.148 0.347 1 98.19 6 ARG B N 1
ATOM 1563 C CA . ARG B 1 6 ? -2.178 -14.375 0.843 1 98.19 6 ARG B CA 1
ATOM 1564 C C . ARG B 1 6 ? -3.693 -14.227 0.939 1 98.19 6 ARG B C 1
ATOM 1566 O O . ARG B 1 6 ? -4.434 -15.156 0.591 1 98.19 6 ARG B O 1
ATOM 1573 N N . SER B 1 7 ? -4.125 -13.141 1.49 1 97.94 7 SER B N 1
ATOM 1574 C CA . SER B 1 7 ? -5.559 -12.914 1.646 1 97.94 7 SER B CA 1
ATOM 1575 C C . SER B 1 7 ? -6.281 -12.984 0.304 1 97.94 7 SER B C 1
ATOM 1577 O O . SER B 1 7 ? -7.359 -13.57 0.204 1 97.94 7 SER B O 1
ATOM 1579 N N . ILE B 1 8 ? -5.688 -12.359 -0.727 1 98 8 ILE B N 1
ATOM 1580 C CA . ILE B 1 8 ? -6.281 -12.383 -2.059 1 98 8 ILE B CA 1
ATOM 1581 C C . ILE B 1 8 ? -6.336 -13.82 -2.568 1 98 8 ILE B C 1
ATOM 1583 O O . ILE B 1 8 ? -7.395 -14.297 -2.99 1 98 8 ILE B O 1
ATOM 1587 N N . LEU B 1 9 ? -5.234 -14.547 -2.457 1 98.5 9 LEU B N 1
ATOM 1588 C CA . LEU B 1 9 ? -5.172 -15.898 -3.002 1 98.5 9 LEU B CA 1
ATOM 1589 C C . LEU B 1 9 ? -6.07 -16.844 -2.213 1 98.5 9 LEU B C 1
ATOM 1591 O O . LEU B 1 9 ? -6.723 -17.719 -2.791 1 98.5 9 LEU B O 1
ATOM 1595 N N . ASP B 1 10 ? -6.184 -16.688 -0.908 1 97.81 10 ASP B N 1
ATOM 1596 C CA . ASP B 1 10 ? -7.051 -17.5 -0.069 1 97.81 10 ASP B CA 1
ATOM 1597 C C . ASP B 1 10 ? -8.508 -17.375 -0.502 1 97.81 10 ASP B C 1
ATOM 1599 O O . ASP B 1 10 ? -9.297 -18.312 -0.343 1 97.81 10 ASP B O 1
ATOM 1603 N N . THR B 1 11 ? -8.859 -16.234 -0.94 1 96.5 11 THR B N 1
ATOM 1604 C CA . THR B 1 11 ? -10.258 -16.016 -1.282 1 96.5 11 THR B CA 1
ATOM 1605 C C . THR B 1 11 ? -10.547 -16.438 -2.721 1 96.5 11 THR B C 1
ATOM 1607 O O . THR B 1 11 ? -11.695 -16.641 -3.094 1 96.5 11 THR B O 1
ATOM 1610 N N . GLU B 1 12 ? -9.5 -16.609 -3.545 1 97.19 12 GLU B N 1
ATOM 1611 C CA . GLU B 1 12 ? -9.688 -16.875 -4.969 1 97.19 12 GLU B CA 1
ATOM 1612 C C . GLU B 1 12 ? -9.461 -18.344 -5.289 1 97.19 12 GLU B C 1
ATOM 1614 O O . GLU B 1 12 ? -9.906 -18.844 -6.332 1 97.19 12 GLU B O 1
ATOM 1619 N N . LEU B 1 13 ? -8.758 -19.047 -4.402 1 98.12 13 LEU B N 1
ATOM 1620 C CA . LEU B 1 13 ? -8.297 -20.391 -4.75 1 98.12 13 LEU B CA 1
ATOM 1621 C C . LEU B 1 13 ? -8.984 -21.438 -3.889 1 98.12 13 LEU B C 1
ATOM 1623 O O . LEU B 1 13 ? -9.375 -21.172 -2.752 1 98.12 13 LEU B O 1
ATOM 1627 N N . SER B 1 14 ? -9.094 -22.578 -4.402 1 97.75 14 SER B N 1
ATOM 1628 C CA . SER B 1 14 ? -9.562 -23.75 -3.662 1 97.75 14 SER B CA 1
ATOM 1629 C C . SER B 1 14 ? -8.422 -24.438 -2.93 1 97.75 14 SER B C 1
ATOM 1631 O O . SER B 1 14 ? -7.246 -24.219 -3.254 1 97.75 14 SER B O 1
ATOM 1633 N N . ALA B 1 15 ? -8.836 -25.25 -2 1 97.5 15 ALA B N 1
ATOM 1634 C CA . ALA B 1 15 ? -7.848 -26.047 -1.279 1 97.5 15 ALA B CA 1
ATOM 1635 C C . ALA B 1 15 ? -7.07 -26.953 -2.234 1 97.5 15 ALA B C 1
ATOM 1637 O O . ALA B 1 15 ? -7.641 -27.516 -3.174 1 97.5 15 ALA B O 1
ATOM 1638 N N . GLY B 1 16 ? -5.82 -27.016 -2.006 1 97.81 16 GLY B N 1
ATOM 1639 C CA . GLY B 1 16 ? -4.977 -27.922 -2.764 1 97.81 16 GLY B CA 1
ATOM 1640 C C . GLY B 1 16 ? -4.512 -27.344 -4.086 1 97.81 16 GLY B C 1
ATOM 1641 O O . GLY B 1 16 ? -3.824 -28.016 -4.859 1 97.81 16 GLY B O 1
ATOM 1642 N N . SER B 1 17 ? -4.863 -26.094 -4.348 1 98.62 17 SER B N 1
ATOM 1643 C CA . SER B 1 17 ? -4.43 -25.438 -5.582 1 98.62 17 SER B CA 1
ATOM 1644 C C . SER B 1 17 ? -2.91 -25.391 -5.68 1 98.62 17 SER B C 1
ATOM 1646 O O . SER B 1 17 ? -2.217 -25.406 -4.66 1 98.62 17 SER B O 1
ATOM 1648 N N . THR B 1 18 ? -2.395 -25.375 -6.891 1 98.62 18 THR B N 1
ATOM 1649 C CA . THR B 1 18 ? -0.962 -25.297 -7.148 1 98.62 18 THR B CA 1
ATOM 1650 C C . THR B 1 18 ? -0.564 -23.875 -7.543 1 98.62 18 THR B C 1
ATOM 1652 O O . THR B 1 18 ? -1.083 -23.328 -8.516 1 98.62 18 THR B O 1
ATOM 1655 N N . ILE B 1 19 ? 0.361 -23.328 -6.824 1 98.75 19 ILE B N 1
ATOM 1656 C CA . ILE B 1 19 ? 0.783 -21.938 -7.027 1 98.75 19 ILE B CA 1
ATOM 1657 C C . ILE B 1 19 ? 2.232 -21.906 -7.504 1 98.75 19 ILE B C 1
ATOM 1659 O O . ILE B 1 19 ? 3.105 -22.547 -6.906 1 98.75 19 ILE B O 1
ATOM 1663 N N . LEU B 1 20 ? 2.461 -21.219 -8.609 1 98.69 20 LEU B N 1
ATOM 1664 C CA . LEU B 1 20 ? 3.811 -20.938 -9.078 1 98.69 20 LEU B CA 1
ATOM 1665 C C . LEU B 1 20 ? 4.371 -19.688 -8.391 1 98.69 20 LEU B C 1
ATOM 1667 O O . LEU B 1 20 ? 3.777 -18.609 -8.469 1 98.69 20 LEU B O 1
ATOM 1671 N N . VAL B 1 21 ? 5.465 -19.844 -7.703 1 98.38 21 VAL B N 1
ATOM 1672 C CA . VAL B 1 21 ? 6.148 -18.734 -7.062 1 98.38 21 VAL B CA 1
ATOM 1673 C C . VAL B 1 21 ? 7.422 -18.391 -7.832 1 98.38 21 VAL B C 1
ATOM 1675 O O . VAL B 1 21 ? 8.43 -19.094 -7.723 1 98.38 21 VAL B O 1
ATOM 1678 N N . VAL B 1 22 ? 7.371 -17.281 -8.586 1 98.25 22 VAL B N 1
ATOM 1679 C CA . VAL B 1 22 ? 8.5 -16.859 -9.406 1 98.25 22 VAL B CA 1
ATOM 1680 C C . VAL B 1 22 ? 9.43 -15.961 -8.586 1 98.25 22 VAL B C 1
ATOM 1682 O O . VAL B 1 22 ? 8.984 -14.961 -8.016 1 98.25 22 VAL B O 1
ATOM 1685 N N . GLY B 1 23 ? 10.68 -1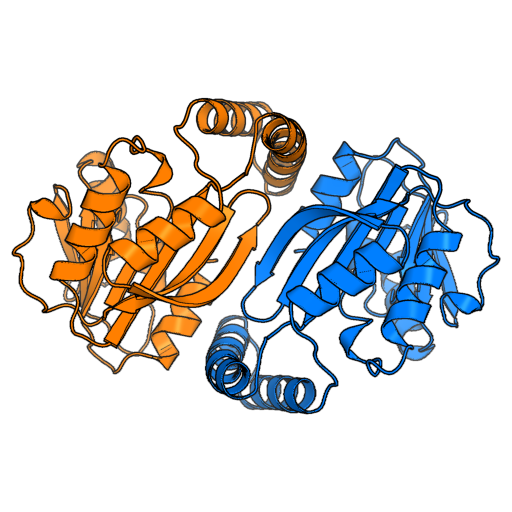6.25 -8.633 1 96.88 23 GLY B N 1
ATOM 1686 C CA . GLY B 1 23 ? 11.594 -15.586 -7.727 1 96.88 23 GLY B CA 1
ATOM 1687 C C . GLY B 1 23 ? 11.422 -16.016 -6.281 1 96.88 23 GLY B C 1
ATOM 1688 O O . GLY B 1 23 ? 11.273 -15.172 -5.395 1 96.88 23 GLY B O 1
ATOM 1689 N N . ALA B 1 24 ? 11.477 -17.281 -6.027 1 95.19 24 ALA B N 1
ATOM 1690 C CA . ALA B 1 24 ? 11.156 -17.859 -4.73 1 95.19 24 ALA B CA 1
ATOM 1691 C C . ALA B 1 24 ? 12.336 -17.766 -3.771 1 95.19 24 ALA B C 1
ATOM 1693 O O . ALA B 1 24 ? 12.25 -18.203 -2.621 1 95.19 24 ALA B O 1
ATOM 1694 N N . GLY B 1 25 ? 13.469 -17.297 -4.098 1 84.75 25 GLY B N 1
ATOM 1695 C CA . GLY B 1 25 ? 14.75 -17.375 -3.41 1 84.75 25 GLY B CA 1
ATOM 1696 C C . GLY B 1 25 ? 14.703 -16.781 -2.012 1 84.75 25 GLY B C 1
ATOM 1697 O O . GLY B 1 25 ? 15.477 -17.188 -1.139 1 84.75 25 GLY B O 1
ATOM 1698 N N . GLY B 1 26 ? 13.969 -15.867 -1.579 1 82.38 26 GLY B N 1
ATOM 1699 C CA . GLY B 1 26 ? 13.906 -15.367 -0.216 1 82.38 26 GLY B CA 1
ATOM 1700 C C . GLY B 1 26 ? 13 -16.188 0.68 1 82.38 26 GLY B C 1
ATOM 1701 O O . GLY B 1 26 ? 13.086 -16.109 1.906 1 82.38 26 GLY B O 1
ATOM 1702 N N . GLY B 1 27 ? 12.219 -17.016 0.12 1 89.81 27 GLY B N 1
ATOM 1703 C CA . GLY B 1 27 ? 11.391 -18.016 0.779 1 89.81 27 GLY B CA 1
ATOM 1704 C C . GLY B 1 27 ? 10.18 -17.422 1.475 1 89.81 27 GLY B C 1
ATOM 1705 O O . GLY B 1 27 ? 9.328 -18.156 1.98 1 89.81 27 GLY B O 1
ATOM 1706 N N . ARG B 1 28 ? 10.047 -16.172 1.529 1 91.88 28 ARG B N 1
ATOM 1707 C CA . ARG B 1 28 ? 8.984 -15.531 2.301 1 91.88 28 ARG B CA 1
ATOM 1708 C C . ARG B 1 28 ? 7.613 -15.852 1.719 1 91.88 28 ARG B C 1
ATOM 1710 O O . ARG B 1 28 ? 6.66 -16.094 2.461 1 91.88 28 ARG B O 1
ATOM 1717 N N . GLU B 1 29 ? 7.516 -15.867 0.373 1 96.25 29 GLU B N 1
ATOM 1718 C CA . GLU B 1 29 ? 6.25 -16.219 -0.264 1 96.25 29 GLU B CA 1
ATOM 1719 C C . GLU B 1 29 ? 5.871 -17.672 0.029 1 96.25 29 GLU B C 1
ATOM 1721 O O . GLU B 1 29 ? 4.699 -17.969 0.279 1 96.25 29 GLU B O 1
ATOM 1726 N N . LEU B 1 30 ? 6.867 -18.5 0.019 1 96.62 30 LEU B N 1
ATOM 1727 C CA . LEU B 1 30 ? 6.633 -19.906 0.303 1 96.62 30 LEU B CA 1
ATOM 1728 C C . LEU B 1 30 ? 6.125 -20.094 1.729 1 96.62 30 LEU B C 1
ATOM 1730 O O . LEU B 1 30 ? 5.168 -20.844 1.957 1 96.62 30 LEU B O 1
ATOM 1734 N N . GLN B 1 31 ? 6.742 -19.422 2.654 1 95.5 31 GLN B N 1
ATOM 1735 C CA . GLN B 1 31 ? 6.328 -19.5 4.051 1 95.5 31 GLN B CA 1
ATOM 1736 C C . GLN B 1 31 ? 4.906 -18.969 4.234 1 95.5 31 GLN B C 1
ATOM 1738 O O . GLN B 1 31 ? 4.086 -19.609 4.906 1 95.5 31 GLN B O 1
ATOM 1743 N N . THR B 1 32 ? 4.676 -17.844 3.67 1 96.56 32 THR B N 1
ATOM 1744 C CA . THR B 1 32 ? 3.393 -17.172 3.824 1 96.56 32 THR B CA 1
ATOM 1745 C C . THR B 1 32 ? 2.266 -18.031 3.234 1 96.56 32 THR B C 1
ATOM 1747 O O . THR B 1 32 ? 1.246 -18.25 3.889 1 96.56 32 THR B O 1
ATOM 1750 N N . LEU B 1 33 ? 2.451 -18.5 2.004 1 97.44 33 LEU B N 1
ATOM 1751 C CA . LEU B 1 33 ? 1.424 -19.266 1.318 1 97.44 33 LEU B CA 1
ATOM 1752 C C . LEU B 1 33 ? 1.325 -20.672 1.901 1 97.44 33 LEU B C 1
ATOM 1754 O O . LEU B 1 33 ? 0.239 -21.25 1.951 1 97.44 33 LEU B O 1
ATOM 1758 N N . GLY B 1 34 ? 2.426 -21.219 2.346 1 96.31 34 GLY B N 1
ATOM 1759 C CA . GLY B 1 34 ? 2.465 -22.547 2.938 1 96.31 34 GLY B CA 1
ATOM 1760 C C . GLY B 1 34 ? 1.701 -22.641 4.246 1 96.31 34 GLY B C 1
ATOM 1761 O O . GLY B 1 34 ? 1.267 -23.719 4.641 1 96.31 34 GLY B O 1
ATOM 1762 N N . ALA B 1 35 ? 1.537 -21.578 4.922 1 95.31 35 ALA B N 1
ATOM 1763 C CA . ALA B 1 35 ? 0.867 -21.547 6.219 1 95.31 35 ALA B CA 1
ATOM 1764 C C . ALA B 1 35 ? -0.648 -21.625 6.055 1 95.31 35 ALA B C 1
ATOM 1766 O O . ALA B 1 35 ? -1.376 -21.797 7.031 1 95.31 35 ALA B O 1
ATOM 1767 N N . SER B 1 36 ? -1.117 -21.562 4.836 1 95.62 36 SER B N 1
ATOM 1768 C CA . SER B 1 36 ? -2.557 -21.578 4.598 1 95.62 36 SER B CA 1
ATOM 1769 C C . SER B 1 36 ? -3.154 -22.938 4.91 1 95.62 36 SER B C 1
ATOM 1771 O O . SER B 1 36 ? -2.592 -23.969 4.535 1 95.62 36 SER B O 1
ATOM 1773 N N . PRO B 1 37 ? -4.27 -22.938 5.523 1 94.94 37 PRO B N 1
ATOM 1774 C CA . PRO B 1 37 ? -4.941 -24.219 5.77 1 94.94 37 PRO B CA 1
ATOM 1775 C C . PRO B 1 37 ? -5.469 -24.859 4.492 1 94.94 37 PRO B C 1
ATOM 1777 O O . PRO B 1 37 ? -5.891 -26.016 4.516 1 94.94 37 PRO B O 1
ATOM 1780 N N . ALA B 1 38 ? -5.426 -24.141 3.439 1 95.69 38 ALA B N 1
ATOM 1781 C CA . ALA B 1 38 ? -5.875 -24.672 2.156 1 95.69 38 ALA B CA 1
ATOM 1782 C C . ALA B 1 38 ? -4.875 -25.688 1.601 1 95.69 38 ALA B C 1
ATOM 1784 O O . ALA B 1 38 ? -5.145 -26.344 0.597 1 95.69 38 ALA B O 1
ATOM 1785 N N . ASN B 1 39 ? -3.748 -25.766 2.217 1 96.5 39 ASN B N 1
ATOM 1786 C CA . ASN B 1 39 ? -2.732 -26.75 1.854 1 96.5 39 ASN B CA 1
ATOM 1787 C C . ASN B 1 39 ? -2.34 -26.625 0.384 1 96.5 39 ASN B C 1
ATOM 1789 O O . ASN B 1 39 ? -2.379 -27.625 -0.353 1 96.5 39 ASN B O 1
ATOM 1793 N N . TYR B 1 40 ? -2.004 -25.484 0.025 1 98.19 40 TYR B N 1
ATOM 1794 C CA . TYR B 1 40 ? -1.553 -25.219 -1.339 1 98.19 40 TYR B CA 1
ATOM 1795 C C . TYR B 1 40 ? -0.327 -26.062 -1.674 1 98.19 40 TYR B C 1
ATOM 1797 O O . TYR B 1 40 ? 0.486 -26.359 -0.796 1 98.19 40 TYR B O 1
ATOM 1805 N N . ARG B 1 41 ? -0.23 -26.469 -2.951 1 98.12 41 ARG B N 1
ATOM 1806 C CA . ARG B 1 41 ? 1.021 -26.969 -3.514 1 98.12 41 ARG B CA 1
ATOM 1807 C C . ARG B 1 41 ? 1.831 -25.844 -4.133 1 98.12 41 ARG B C 1
ATOM 1809 O O . ARG B 1 41 ? 1.285 -25 -4.855 1 98.12 41 ARG B O 1
ATOM 1816 N N . LEU B 1 42 ? 3.09 -25.812 -3.771 1 98 42 LEU B N 1
ATOM 1817 C CA . LEU B 1 42 ? 3.91 -24.672 -4.18 1 98 42 LEU B CA 1
ATOM 1818 C C . LEU B 1 42 ? 5.055 -25.125 -5.078 1 98 42 LEU B C 1
ATOM 1820 O O . LEU B 1 42 ? 5.711 -26.141 -4.797 1 98 42 LEU B O 1
ATOM 1824 N N . VAL B 1 43 ? 5.207 -24.453 -6.172 1 97.69 43 VAL B N 1
ATOM 1825 C CA . VAL B 1 43 ? 6.371 -24.609 -7.035 1 97.69 43 VAL B CA 1
ATOM 1826 C C . VAL B 1 43 ? 7.148 -23.297 -7.105 1 97.69 43 VAL B C 1
ATOM 1828 O O . VAL B 1 43 ? 6.699 -22.344 -7.73 1 97.69 43 VAL B O 1
ATOM 1831 N N . GLY B 1 44 ? 8.297 -23.281 -6.469 1 97.5 44 GLY B N 1
ATOM 1832 C CA . GLY B 1 44 ? 9.156 -22.109 -6.477 1 97.5 44 GLY B CA 1
ATOM 1833 C C . GLY B 1 44 ? 10.289 -22.219 -7.484 1 97.5 44 GLY B C 1
ATOM 1834 O O . GLY B 1 44 ? 10.969 -23.234 -7.566 1 97.5 44 GLY B O 1
ATOM 1835 N N . VAL B 1 45 ? 10.492 -21.141 -8.25 1 97.69 45 VAL B N 1
ATOM 1836 C CA . VAL B 1 45 ? 11.578 -21.109 -9.219 1 97.69 45 VAL B CA 1
ATOM 1837 C C . VAL B 1 45 ? 12.484 -19.906 -8.945 1 97.69 45 VAL B C 1
ATOM 1839 O O . VAL B 1 45 ? 12 -18.828 -8.625 1 97.69 45 VAL B O 1
ATOM 1842 N N . ASP B 1 46 ? 13.758 -20.094 -8.938 1 97.81 46 ASP B N 1
ATOM 1843 C CA . ASP B 1 46 ? 14.773 -19.062 -8.781 1 97.81 46 ASP B CA 1
ATOM 1844 C C . ASP B 1 46 ? 16.094 -19.5 -9.406 1 97.81 46 ASP B C 1
ATOM 1846 O O . ASP B 1 46 ? 16.5 -20.656 -9.281 1 97.81 46 ASP B O 1
ATOM 1850 N N . PRO B 1 47 ? 16.703 -18.547 -10.117 1 96.94 47 PRO B N 1
ATOM 1851 C CA . PRO B 1 47 ? 17.969 -18.938 -10.758 1 96.94 47 PRO B CA 1
ATOM 1852 C C . PRO B 1 47 ? 19.125 -19.078 -9.758 1 96.94 47 PRO B C 1
ATOM 1854 O O . PRO B 1 47 ? 20.156 -19.656 -10.086 1 96.94 47 PRO B O 1
ATOM 1857 N N . SER B 1 48 ? 19.016 -18.5 -8.586 1 96.62 48 SER B N 1
ATOM 1858 C CA . SER B 1 48 ? 20.094 -18.516 -7.609 1 96.62 48 SER B CA 1
ATOM 1859 C C . SER B 1 48 ? 20.016 -19.75 -6.719 1 96.62 48 SER B C 1
ATOM 1861 O O . SER B 1 48 ? 19.156 -19.844 -5.84 1 96.62 48 SER B O 1
ATOM 1863 N N . ALA B 1 49 ? 21 -20.625 -6.863 1 94.75 49 ALA B N 1
ATOM 1864 C CA . ALA B 1 49 ? 21.062 -21.812 -6.012 1 94.75 49 ALA B CA 1
ATOM 1865 C C . ALA B 1 49 ? 21.219 -21.422 -4.543 1 94.75 49 ALA B C 1
ATOM 1867 O O . ALA B 1 49 ? 20.688 -22.094 -3.658 1 94.75 49 ALA B O 1
ATOM 1868 N N . GLU B 1 50 ? 21.953 -20.406 -4.34 1 94.56 50 GLU B N 1
ATOM 1869 C CA . GLU B 1 50 ? 22.188 -19.922 -2.984 1 94.56 50 GLU B CA 1
ATOM 1870 C C . GLU B 1 50 ? 20.891 -19.484 -2.322 1 94.56 50 GLU B C 1
ATOM 1872 O O . GLU B 1 50 ? 20.625 -19.844 -1.174 1 94.56 50 GLU B O 1
ATOM 1877 N N . LEU B 1 51 ? 20.125 -18.719 -3.037 1 93.44 51 LEU B N 1
ATOM 1878 C CA . LEU B 1 51 ? 18.859 -18.25 -2.492 1 93.44 51 LEU B CA 1
ATOM 1879 C C . LEU B 1 51 ? 17.875 -19.391 -2.322 1 93.44 51 LEU B C 1
ATOM 1881 O O . LEU B 1 51 ? 17.109 -19.422 -1.356 1 93.44 51 LEU B O 1
ATOM 1885 N N . LEU B 1 52 ? 17.922 -20.344 -3.213 1 94.38 52 LEU B N 1
ATOM 1886 C CA . LEU B 1 52 ? 17.031 -21.484 -3.1 1 94.38 52 LEU B CA 1
ATOM 1887 C C . LEU B 1 52 ? 17.391 -22.328 -1.873 1 94.38 52 LEU B C 1
ATOM 1889 O O . LEU B 1 52 ? 16.5 -22.938 -1.271 1 94.38 52 LEU B O 1
ATOM 1893 N N . SER B 1 53 ? 18.625 -22.359 -1.539 1 93.62 53 SER B N 1
ATOM 1894 C CA . SER B 1 53 ? 19.031 -23.078 -0.331 1 93.62 53 SER B CA 1
ATOM 1895 C C . SER B 1 53 ? 18.391 -22.453 0.91 1 93.62 53 SER B C 1
ATOM 1897 O O . SER B 1 53 ? 17.984 -23.172 1.827 1 93.62 53 SER B O 1
ATOM 1899 N N . LEU B 1 54 ? 18.344 -21.172 0.904 1 91.81 54 LEU B N 1
ATOM 1900 C CA . LEU B 1 54 ? 17.656 -20.484 1.985 1 91.81 54 LEU B CA 1
ATOM 1901 C C . LEU B 1 54 ? 16.172 -20.844 1.994 1 91.81 54 LEU B C 1
ATOM 1903 O O . LEU B 1 54 ? 15.594 -21.094 3.055 1 91.81 54 LEU B O 1
ATOM 1907 N N . ALA B 1 55 ? 15.602 -20.812 0.813 1 93.44 55 ALA B N 1
ATOM 1908 C CA . ALA B 1 55 ? 14.188 -21.156 0.688 1 93.44 55 ALA B CA 1
ATOM 1909 C C . ALA B 1 55 ? 13.93 -22.578 1.177 1 93.44 55 ALA B C 1
ATOM 1911 O O . ALA B 1 55 ? 12.922 -22.844 1.839 1 93.44 55 ALA B O 1
ATOM 1912 N N . LYS B 1 56 ? 14.789 -23.469 0.849 1 93.19 56 LYS B N 1
ATOM 1913 C CA . LYS B 1 56 ? 14.672 -24.859 1.266 1 93.19 56 LYS B CA 1
ATOM 1914 C C . LYS B 1 56 ? 14.664 -24.984 2.787 1 93.19 56 LYS B C 1
ATOM 1916 O O . LYS B 1 56 ? 13.93 -25.797 3.348 1 93.19 56 LYS B O 1
ATOM 1921 N N . ALA B 1 57 ? 15.445 -24.234 3.432 1 92 57 ALA B N 1
ATOM 1922 C CA . ALA B 1 57 ? 15.5 -24.25 4.891 1 92 57 ALA B CA 1
ATOM 1923 C C . ALA B 1 57 ? 14.18 -23.797 5.496 1 92 57 ALA B C 1
ATOM 1925 O O . ALA B 1 57 ? 13.703 -24.391 6.473 1 92 57 ALA B O 1
ATOM 1926 N N . TYR B 1 58 ? 13.617 -22.766 4.891 1 89.5 58 TYR B N 1
ATOM 1927 C CA . TYR B 1 58 ? 12.32 -22.297 5.359 1 89.5 58 TYR B CA 1
ATOM 1928 C C . TYR B 1 58 ? 11.25 -23.359 5.148 1 89.5 58 TYR B C 1
ATOM 1930 O O . TYR B 1 58 ? 10.438 -23.609 6.043 1 89.5 58 TYR B O 1
ATOM 1938 N N . VAL B 1 59 ? 11.273 -23.953 4.008 1 91.88 59 VAL B N 1
ATOM 1939 C CA . VAL B 1 59 ? 10.32 -24.984 3.641 1 91.88 59 VAL B CA 1
ATOM 1940 C C . VAL B 1 59 ? 10.406 -26.141 4.633 1 91.88 59 VAL B C 1
ATOM 1942 O O . VAL B 1 59 ? 9.383 -26.672 5.082 1 91.88 59 VAL B O 1
ATOM 1945 N N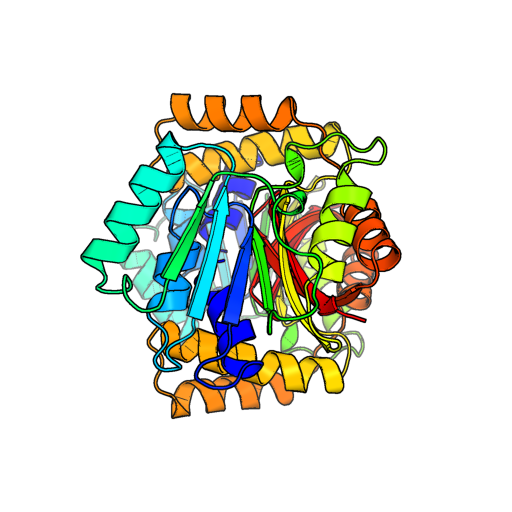 . ALA B 1 60 ? 11.578 -26.5 4.957 1 93.06 60 ALA B N 1
ATOM 1946 C CA . ALA B 1 60 ? 11.789 -27.594 5.902 1 93.06 60 ALA B CA 1
ATOM 1947 C C . ALA B 1 60 ? 11.336 -27.203 7.305 1 93.06 60 ALA B C 1
ATOM 1949 O O . ALA B 1 60 ? 10.641 -27.984 7.977 1 93.06 60 ALA B O 1
ATOM 1950 N N . ALA B 1 61 ? 11.703 -26.094 7.746 1 92.31 61 ALA B N 1
ATOM 1951 C CA . ALA B 1 61 ? 11.375 -25.609 9.086 1 92.31 61 ALA B CA 1
ATOM 1952 C C . ALA B 1 61 ? 9.867 -25.531 9.289 1 92.31 61 ALA B C 1
ATOM 1954 O O . ALA B 1 61 ? 9.367 -25.766 10.391 1 92.31 61 ALA B O 1
ATOM 1955 N N . ASP B 1 62 ? 9.211 -25.25 8.18 1 93 62 ASP B N 1
ATOM 1956 C CA . ASP B 1 62 ? 7.762 -25.062 8.266 1 93 62 ASP B CA 1
ATOM 1957 C C . ASP B 1 62 ? 7.02 -26.344 7.867 1 93 62 ASP B C 1
ATOM 1959 O O . ASP B 1 62 ? 5.797 -26.328 7.723 1 93 62 ASP B O 1
ATOM 1963 N N . HIS B 1 63 ? 7.746 -27.391 7.621 1 94.38 63 HIS B N 1
ATOM 1964 C CA . HIS B 1 63 ? 7.203 -28.703 7.297 1 94.38 63 HIS B CA 1
ATOM 1965 C C . HIS B 1 63 ? 6.367 -28.656 6.02 1 94.38 63 HIS B C 1
ATOM 1967 O O . HIS B 1 63 ? 5.254 -29.188 5.98 1 94.38 63 HIS B O 1
ATOM 1973 N N . LEU B 1 64 ? 6.926 -27.953 5.027 1 94.31 64 LEU B N 1
ATOM 1974 C CA . LEU B 1 64 ? 6.238 -27.781 3.754 1 94.31 64 LEU B CA 1
ATOM 1975 C C . LEU B 1 64 ? 6.848 -28.672 2.676 1 94.31 64 LEU B C 1
ATOM 1977 O O . LEU B 1 64 ? 6.453 -28.594 1.51 1 94.31 64 LEU B O 1
ATOM 1981 N N . ASP B 1 65 ? 7.695 -29.484 3 1 93.12 65 ASP B N 1
ATOM 1982 C CA . ASP B 1 65 ? 8.523 -30.234 2.061 1 93.12 65 ASP B CA 1
ATOM 1983 C C . ASP B 1 65 ? 7.664 -31.078 1.125 1 93.12 65 ASP B C 1
ATOM 1985 O O . ASP B 1 65 ? 7.953 -31.172 -0.07 1 93.12 65 ASP B O 1
ATOM 1989 N N . LEU B 1 66 ? 6.648 -31.609 1.611 1 92.31 66 LEU B N 1
ATOM 1990 C CA . LEU B 1 66 ? 5.852 -32.562 0.838 1 92.31 66 LEU B CA 1
ATOM 1991 C C . LEU B 1 66 ? 5.004 -31.828 -0.2 1 92.31 66 LEU B C 1
ATOM 1993 O O . LEU B 1 66 ? 4.574 -32.438 -1.188 1 92.31 66 LEU B O 1
ATOM 1997 N N . ARG B 1 67 ? 4.812 -30.594 -0.034 1 95.56 67 ARG B N 1
ATOM 1998 C CA . ARG B 1 67 ? 3.918 -29.906 -0.957 1 95.56 67 ARG B CA 1
ATOM 1999 C C . ARG B 1 67 ? 4.633 -28.75 -1.649 1 95.56 67 ARG B C 1
ATOM 2001 O O . ARG B 1 67 ? 3.992 -27.891 -2.248 1 95.56 67 ARG B O 1
ATOM 2008 N N . THR B 1 68 ? 5.934 -28.703 -1.491 1 97.12 68 THR B N 1
ATOM 2009 C CA . THR B 1 68 ? 6.699 -27.641 -2.131 1 97.12 68 THR B CA 1
ATOM 2010 C C . THR B 1 68 ? 7.801 -28.219 -3.012 1 97.12 68 THR B C 1
ATOM 2012 O O . THR B 1 68 ? 8.562 -29.078 -2.574 1 97.12 68 THR B O 1
ATOM 2015 N N . THR B 1 69 ? 7.867 -27.844 -4.203 1 96.5 69 THR B N 1
ATOM 2016 C CA . THR B 1 69 ? 8.945 -28.156 -5.129 1 96.5 69 THR B CA 1
ATOM 2017 C C . THR B 1 69 ? 9.75 -26.906 -5.48 1 96.5 69 THR B C 1
ATOM 2019 O O . THR B 1 69 ? 9.18 -25.875 -5.84 1 96.5 69 THR B O 1
ATOM 2022 N N . LEU B 1 70 ? 11.039 -26.984 -5.355 1 96.75 70 LEU B N 1
ATOM 2023 C CA . LEU B 1 70 ? 11.914 -25.875 -5.723 1 96.75 70 LEU B CA 1
ATOM 2024 C C . LEU B 1 70 ? 12.703 -26.203 -6.988 1 96.75 70 LEU B C 1
ATOM 2026 O O . LEU B 1 70 ? 13.273 -27.297 -7.105 1 96.75 70 LEU B O 1
ATOM 2030 N N . VAL B 1 71 ? 12.711 -25.328 -7.895 1 96.62 71 VAL B N 1
ATOM 2031 C CA . VAL B 1 71 ? 13.359 -25.516 -9.188 1 96.62 71 VAL B CA 1
ATOM 2032 C C . VAL B 1 71 ? 14.422 -24.438 -9.391 1 96.62 71 VAL B C 1
ATOM 2034 O O . VAL B 1 71 ? 14.125 -23.234 -9.352 1 96.62 71 VAL B O 1
ATOM 2037 N N . GLU B 1 72 ? 15.664 -24.859 -9.602 1 97 72 GLU B N 1
ATOM 2038 C CA . GLU B 1 72 ? 16.719 -23.922 -9.961 1 97 72 GLU B CA 1
ATOM 2039 C C . GLU B 1 72 ? 16.641 -23.531 -11.43 1 97 72 GLU B C 1
ATOM 2041 O O . GLU B 1 72 ? 16.781 -24.391 -12.312 1 97 72 GLU B O 1
ATOM 2046 N N . GLY B 1 73 ? 16.328 -22.344 -11.711 1 96.81 73 GLY B N 1
ATOM 2047 C CA . GLY B 1 73 ? 16.188 -21.828 -13.062 1 96.81 73 GLY B CA 1
ATOM 2048 C C . GLY B 1 73 ? 15.227 -20.656 -13.164 1 96.81 73 GLY B C 1
ATOM 2049 O O . GLY B 1 73 ? 15 -19.953 -12.172 1 96.81 73 GLY B O 1
ATOM 2050 N N . VAL B 1 74 ? 14.867 -20.344 -14.391 1 96.44 74 VAL B N 1
ATOM 2051 C CA . VAL B 1 74 ? 13.914 -19.281 -14.664 1 96.44 74 VAL B CA 1
ATOM 2052 C C . VAL B 1 74 ? 12.586 -19.891 -15.133 1 96.44 74 VAL B C 1
ATOM 2054 O O . VAL B 1 74 ? 12.484 -21.094 -15.344 1 96.44 74 VAL B O 1
ATOM 2057 N N . VAL B 1 75 ? 11.586 -19.094 -15.188 1 96.62 75 VAL B N 1
ATOM 2058 C CA . VAL B 1 75 ? 10.234 -19.531 -15.539 1 96.62 75 VAL B CA 1
ATOM 2059 C C . VAL B 1 75 ? 10.266 -20.297 -16.859 1 96.62 75 VAL B C 1
ATOM 2061 O O . VAL B 1 75 ? 9.547 -21.281 -17.016 1 96.62 75 VAL B O 1
ATOM 2064 N N . ASP B 1 76 ? 11.109 -19.844 -17.734 1 95.25 76 ASP B N 1
ATOM 2065 C CA . ASP B 1 76 ? 11.172 -20.422 -19.078 1 95.25 76 ASP B CA 1
ATOM 2066 C C . ASP B 1 76 ? 11.719 -21.844 -19.031 1 95.25 76 ASP B C 1
ATOM 2068 O O . ASP B 1 76 ? 11.602 -22.594 -20 1 95.25 76 ASP B O 1
ATOM 2072 N N . ASN B 1 77 ? 12.305 -22.266 -17.969 1 94.75 77 ASN B N 1
ATOM 2073 C CA . ASN B 1 77 ? 12.797 -23.625 -17.797 1 94.75 77 ASN B CA 1
ATOM 2074 C C . ASN B 1 77 ? 11.664 -24.578 -17.438 1 94.75 77 ASN B C 1
ATOM 2076 O O . ASN B 1 77 ? 11.836 -25.797 -17.5 1 94.75 77 ASN B O 1
ATOM 2080 N N . LEU B 1 78 ? 10.586 -24.031 -17 1 95.69 78 LEU B N 1
ATOM 2081 C CA . LEU B 1 78 ? 9.422 -24.859 -16.703 1 95.69 78 LEU B CA 1
ATOM 2082 C C . LEU B 1 78 ? 8.648 -25.188 -17.984 1 95.69 78 LEU B C 1
ATOM 2084 O O . LEU B 1 78 ? 8.688 -24.422 -18.953 1 95.69 78 LEU B O 1
ATOM 2088 N N . THR B 1 79 ? 7.945 -26.281 -17.922 1 93.62 79 THR B N 1
ATOM 2089 C CA . THR B 1 79 ? 7.109 -26.672 -19.047 1 93.62 79 THR B CA 1
ATOM 2090 C C . THR B 1 79 ? 6.004 -25.641 -19.281 1 93.62 79 THR B C 1
ATOM 2092 O O . THR B 1 79 ? 5.387 -25.156 -18.344 1 93.62 79 THR B O 1
ATOM 2095 N N . GLU B 1 80 ? 5.848 -25.359 -20.578 1 92.56 80 GLU B N 1
ATOM 2096 C CA . GLU B 1 80 ? 4.773 -24.438 -20.953 1 92.56 80 GLU B CA 1
ATOM 2097 C C . GLU B 1 80 ? 3.422 -25.141 -20.953 1 92.56 80 GLU B C 1
ATOM 2099 O O . GLU B 1 80 ? 2.963 -25.625 -22 1 92.56 80 GLU B O 1
ATOM 2104 N N . ASP B 1 81 ? 2.842 -25.359 -19.922 1 90.56 81 ASP B N 1
ATOM 2105 C CA . ASP B 1 81 ? 1.51 -25.922 -19.75 1 90.56 81 ASP B CA 1
ATOM 2106 C C . ASP B 1 81 ? 0.72 -25.141 -18.703 1 90.56 81 ASP B C 1
ATOM 2108 O O . ASP B 1 81 ? 1.245 -24.828 -17.625 1 90.56 81 ASP B O 1
ATOM 2112 N N . PRO B 1 82 ? -0.489 -24.781 -19.125 1 93.31 82 PRO B N 1
ATOM 2113 C CA . PRO B 1 82 ? -1.314 -24.031 -18.172 1 93.31 82 PRO B CA 1
ATOM 2114 C C . PRO B 1 82 ? -1.793 -24.891 -17 1 93.31 82 PRO B C 1
ATOM 2116 O O . PRO B 1 82 ? -2.994 -25.141 -16.859 1 93.31 82 PRO B O 1
ATOM 2119 N N . VAL B 1 83 ? -0.923 -25.141 -16.094 1 94.81 83 VAL B N 1
ATOM 2120 C CA . VAL B 1 83 ? -1.224 -26.125 -15.055 1 94.81 83 VAL B CA 1
ATOM 2121 C C . VAL B 1 83 ? -1.406 -25.422 -13.711 1 94.81 83 VAL B C 1
ATOM 2123 O O . VAL B 1 83 ? -1.964 -26 -12.773 1 94.81 83 VAL B O 1
ATOM 2126 N N . PHE B 1 84 ? -0.915 -24.234 -13.648 1 98.69 84 PHE B N 1
ATOM 2127 C CA . PHE B 1 84 ? -0.917 -23.594 -12.344 1 98.69 84 PHE B CA 1
ATOM 2128 C C . PHE B 1 84 ? -2.236 -22.875 -12.102 1 98.69 84 PHE B C 1
ATOM 2130 O O . PHE B 1 84 ? -2.791 -22.25 -13.016 1 98.69 84 PHE B O 1
ATOM 2137 N N . ASP B 1 85 ? -2.668 -22.922 -10.836 1 98.81 85 ASP B N 1
ATOM 2138 C CA . ASP B 1 85 ? -3.914 -22.281 -10.422 1 98.81 85 ASP B CA 1
ATOM 2139 C C . ASP B 1 85 ? -3.688 -20.828 -10.07 1 98.81 85 ASP B C 1
ATOM 2141 O O . ASP B 1 85 ? -4.641 -20.047 -9.977 1 98.81 85 ASP B O 1
ATOM 2145 N N . ALA B 1 86 ? -2.486 -20.453 -9.844 1 98.88 86 ALA B N 1
ATOM 2146 C CA . ALA B 1 86 ? -2.08 -19.078 -9.539 1 98.88 86 ALA B CA 1
ATOM 2147 C C . ALA B 1 86 ? -0.573 -18.906 -9.695 1 98.88 86 ALA B C 1
ATOM 2149 O O . ALA B 1 86 ? 0.165 -19.891 -9.797 1 98.88 86 ALA B O 1
ATOM 2150 N N . ALA B 1 87 ? -0.148 -17.672 -9.719 1 98.88 87 ALA B N 1
ATOM 2151 C CA . ALA B 1 87 ? 1.279 -17.359 -9.695 1 98.88 87 ALA B CA 1
ATOM 2152 C C . ALA B 1 87 ? 1.553 -16.062 -8.938 1 98.88 87 ALA B C 1
ATOM 2154 O O . ALA B 1 87 ? 0.667 -15.219 -8.812 1 98.88 87 ALA B O 1
ATOM 2155 N N . THR B 1 88 ? 2.715 -15.984 -8.43 1 98.81 88 THR B N 1
ATOM 2156 C CA . THR B 1 88 ? 3.219 -14.75 -7.836 1 98.81 88 THR B CA 1
ATOM 2157 C C . THR B 1 88 ? 4.605 -14.414 -8.383 1 98.81 88 THR B C 1
ATOM 2159 O O . THR B 1 88 ? 5.387 -15.312 -8.703 1 98.81 88 THR B O 1
ATOM 2162 N N . ALA B 1 89 ? 4.871 -13.203 -8.547 1 98.56 89 ALA B N 1
ATOM 2163 C CA . ALA B 1 89 ? 6.203 -12.656 -8.797 1 98.56 89 ALA B CA 1
ATOM 2164 C C . ALA B 1 89 ? 6.414 -11.359 -8.016 1 98.56 89 ALA B C 1
ATOM 2166 O O . ALA B 1 89 ? 5.98 -10.289 -8.453 1 98.56 89 ALA B O 1
ATOM 2167 N N . LEU B 1 90 ? 7.105 -11.477 -6.926 1 97.88 90 LEU B N 1
ATOM 2168 C CA . LEU B 1 90 ? 7.375 -10.328 -6.07 1 97.88 90 LEU B CA 1
ATOM 2169 C C . LEU B 1 90 ? 8.844 -9.922 -6.145 1 97.88 90 LEU B C 1
ATOM 2171 O O . LEU B 1 90 ? 9.727 -10.711 -5.785 1 97.88 90 LEU B O 1
ATOM 2175 N N . PHE B 1 91 ? 9.016 -8.664 -6.605 1 96.5 91 PHE B N 1
ATOM 2176 C CA . PHE B 1 91 ? 10.344 -8.055 -6.617 1 96.5 91 PHE B CA 1
ATOM 2177 C C . PHE B 1 91 ? 11.297 -8.852 -7.504 1 96.5 91 PHE B C 1
ATOM 2179 O O . PHE B 1 91 ? 12.406 -9.188 -7.082 1 96.5 91 PHE B O 1
ATOM 2186 N N . VAL B 1 92 ? 10.867 -9.102 -8.727 1 97.25 92 VAL B N 1
ATOM 2187 C CA . VAL B 1 92 ? 11.664 -9.883 -9.664 1 97.25 92 VAL B CA 1
ATOM 2188 C C . VAL B 1 92 ? 11.883 -9.086 -10.945 1 97.25 92 VAL B C 1
ATOM 2190 O O . VAL B 1 92 ? 13.023 -8.836 -11.344 1 97.25 92 VAL B O 1
ATOM 2193 N N . MET B 1 93 ? 10.859 -8.578 -11.539 1 97.88 93 MET B N 1
ATOM 2194 C CA . MET B 1 93 ? 10.875 -8.07 -12.906 1 97.88 93 MET B CA 1
ATOM 2195 C C . MET B 1 93 ? 11.703 -6.789 -13 1 97.88 93 MET B C 1
ATOM 2197 O O . MET B 1 93 ? 12.242 -6.473 -14.055 1 97.88 93 MET B O 1
ATOM 2201 N N . HIS B 1 94 ? 11.812 -6.016 -11.859 1 97.25 94 HIS B N 1
ATOM 2202 C CA . HIS B 1 94 ? 12.508 -4.734 -11.922 1 97.25 94 HIS B CA 1
ATOM 2203 C C . HIS B 1 94 ? 13.992 -4.934 -12.203 1 97.25 94 HIS B C 1
ATOM 2205 O O . HIS B 1 94 ? 14.695 -3.984 -12.555 1 97.25 94 HIS B O 1
ATOM 2211 N N . PHE B 1 95 ? 14.484 -6.133 -12.219 1 96.31 95 PHE B N 1
ATOM 2212 C CA . PHE B 1 95 ? 15.875 -6.402 -12.555 1 96.31 95 PHE B CA 1
ATOM 2213 C C . PHE B 1 95 ? 16.047 -6.547 -14.062 1 96.31 95 PHE B C 1
ATOM 2215 O O . PHE B 1 95 ? 17.172 -6.516 -14.57 1 96.31 95 PHE B O 1
ATOM 2222 N N . LEU B 1 96 ? 14.992 -6.777 -14.773 1 97.38 96 LEU B N 1
ATOM 2223 C CA . LEU B 1 96 ? 15.039 -7.016 -16.219 1 97.38 96 LEU B CA 1
ATOM 2224 C C . LEU B 1 96 ? 14.969 -5.703 -16.984 1 97.38 96 LEU B C 1
ATOM 2226 O O . LEU B 1 96 ? 14.227 -4.797 -16.609 1 97.38 96 LEU B O 1
ATOM 2230 N N . PRO B 1 97 ? 15.688 -5.59 -18.062 1 96.81 97 PRO B N 1
ATOM 2231 C CA . PRO B 1 97 ? 15.539 -4.406 -18.906 1 96.81 97 PRO B CA 1
ATOM 2232 C C . PRO B 1 97 ? 14.203 -4.375 -19.656 1 96.81 97 PRO B C 1
ATOM 2234 O O . PRO B 1 97 ? 13.578 -5.418 -19.859 1 96.81 97 PRO B O 1
ATOM 2237 N N . ASP B 1 98 ? 13.734 -3.191 -20 1 95.5 98 ASP B N 1
ATOM 2238 C CA . ASP B 1 98 ? 12.484 -3.057 -20.734 1 95.5 98 ASP B CA 1
ATOM 2239 C C . ASP B 1 98 ? 12.734 -3.062 -22.234 1 95.5 98 ASP B C 1
ATOM 2241 O O . ASP B 1 98 ? 12.32 -2.143 -22.953 1 95.5 98 ASP B O 1
ATOM 2245 N N . ASP B 1 99 ? 13.398 -4.012 -22.734 1 97.44 99 ASP B N 1
ATOM 2246 C CA . ASP B 1 99 ? 13.734 -4.191 -24.141 1 97.44 99 ASP B CA 1
ATOM 2247 C C . ASP B 1 99 ? 12.984 -5.383 -24.734 1 97.44 99 ASP B C 1
ATOM 2249 O O . ASP B 1 99 ? 13.414 -5.953 -25.75 1 97.44 99 ASP B O 1
ATOM 2253 N N . GLY B 1 100 ? 11.953 -5.715 -24.094 1 97.75 100 GLY B N 1
ATOM 2254 C CA . GLY B 1 100 ? 11.227 -6.922 -24.438 1 97.75 100 GLY B CA 1
ATOM 2255 C C . GLY B 1 100 ? 11.312 -7.996 -23.375 1 97.75 100 GLY B C 1
ATOM 2256 O O . GLY B 1 100 ? 10.453 -8.875 -23.297 1 97.75 100 GLY B O 1
ATOM 2257 N N . SER B 1 101 ? 12.297 -7.863 -22.531 1 98.06 101 SER B N 1
ATOM 2258 C CA . SER B 1 101 ? 12.531 -8.852 -21.484 1 98.06 101 SER B CA 1
ATOM 2259 C C . SER B 1 101 ? 11.406 -8.844 -20.469 1 98.06 101 SER B C 1
ATOM 2261 O O . SER B 1 101 ? 10.969 -9.906 -20 1 98.06 101 SER B O 1
ATOM 2263 N N . LYS B 1 102 ? 10.914 -7.719 -20.078 1 98.31 102 LYS B N 1
ATOM 2264 C CA . LYS B 1 102 ? 9.805 -7.641 -19.125 1 98.31 102 LYS B CA 1
ATOM 2265 C C . LYS B 1 102 ? 8.547 -8.281 -19.703 1 98.31 102 LYS B C 1
ATOM 2267 O O . LYS B 1 102 ? 7.867 -9.047 -19.016 1 98.31 102 LYS B O 1
ATOM 2272 N N . LEU B 1 103 ? 8.312 -7.914 -20.953 1 98.56 103 LEU B N 1
ATOM 2273 C CA . LEU B 1 103 ? 7.152 -8.508 -21.609 1 98.56 103 LEU B CA 1
ATOM 2274 C C . LEU B 1 103 ? 7.312 -10.023 -21.734 1 98.56 103 LEU B C 1
ATOM 2276 O O . LEU B 1 103 ? 6.367 -10.773 -21.484 1 98.56 103 LEU B O 1
ATOM 2280 N N . GLY B 1 104 ? 8.453 -10.477 -22.125 1 98.19 104 GLY B N 1
ATOM 2281 C CA . GLY B 1 104 ? 8.727 -11.898 -22.219 1 98.19 104 GLY B CA 1
ATOM 2282 C C . GLY B 1 104 ? 8.562 -12.625 -20.906 1 98.19 104 GLY B C 1
ATOM 2283 O O . GLY B 1 104 ? 7.984 -13.719 -20.859 1 98.19 104 GLY B O 1
ATOM 2284 N N . PHE B 1 105 ? 9.016 -12 -19.859 1 98.44 105 PHE B N 1
ATOM 2285 C CA . PHE B 1 105 ? 8.906 -12.539 -18.516 1 98.44 105 PHE B CA 1
ATOM 2286 C C . PHE B 1 105 ? 7.441 -12.758 -18.141 1 98.44 105 PHE B C 1
ATOM 2288 O O . PHE B 1 105 ? 7.062 -13.859 -17.719 1 98.44 105 PHE B O 1
ATOM 2295 N N . LEU B 1 106 ? 6.625 -11.797 -18.328 1 98.81 106 LEU B N 1
ATOM 2296 C CA . LEU B 1 106 ? 5.207 -11.859 -18 1 98.81 106 LEU B CA 1
ATOM 2297 C C . LEU B 1 106 ? 4.48 -12.852 -18.906 1 98.81 106 LEU B C 1
ATOM 2299 O O . LEU B 1 106 ? 3.621 -13.609 -18.438 1 98.81 106 LEU B O 1
ATOM 2303 N N . THR B 1 107 ? 4.824 -12.875 -20.172 1 98.44 107 THR B N 1
ATOM 2304 C CA . THR B 1 107 ? 4.223 -13.805 -21.109 1 98.44 107 THR B CA 1
ATOM 2305 C C . THR B 1 107 ? 4.523 -15.25 -20.719 1 98.44 107 THR B C 1
ATOM 2307 O O . THR B 1 107 ? 3.654 -16.109 -20.812 1 98.44 107 THR B O 1
ATOM 2310 N N . SER B 1 108 ? 5.746 -15.438 -20.328 1 98.56 108 SER B N 1
ATOM 2311 C CA . SER B 1 108 ? 6.152 -16.781 -19.891 1 98.56 108 SER B CA 1
ATOM 2312 C C . SER B 1 108 ? 5.34 -17.25 -18.703 1 98.56 108 SER B C 1
ATOM 2314 O O . SER B 1 108 ? 4.945 -18.406 -18.625 1 98.56 108 SER B O 1
ATOM 2316 N N . ILE B 1 109 ? 5.102 -16.406 -17.734 1 98.81 109 ILE B N 1
ATOM 2317 C CA . ILE B 1 109 ? 4.277 -16.734 -16.578 1 98.81 109 ILE B CA 1
ATOM 2318 C C . ILE B 1 109 ? 2.85 -17.047 -17.031 1 98.81 109 ILE B C 1
ATOM 2320 O O . ILE B 1 109 ? 2.27 -18.062 -16.641 1 98.81 109 ILE B O 1
ATOM 2324 N N . ARG B 1 110 ? 2.344 -16.172 -17.875 1 98.69 110 ARG B N 1
ATOM 2325 C CA . ARG B 1 110 ? 0.974 -16.281 -18.375 1 98.69 110 ARG B CA 1
ATOM 2326 C C . ARG B 1 110 ? 0.743 -17.641 -19.031 1 98.69 110 ARG B C 1
ATOM 2328 O O . ARG B 1 110 ? -0.301 -18.266 -18.828 1 98.69 110 ARG B O 1
ATOM 2335 N N . LYS B 1 111 ? 1.665 -18.125 -19.781 1 98.12 111 LYS B N 1
ATOM 2336 C CA . LYS B 1 111 ? 1.554 -19.375 -20.531 1 98.12 111 LYS B CA 1
ATOM 2337 C C . LYS B 1 111 ? 1.416 -20.578 -19.609 1 98.12 111 LYS B C 1
ATOM 2339 O O . LYS B 1 111 ? 0.974 -21.641 -20.016 1 98.12 111 LYS B O 1
ATOM 2344 N N . ARG B 1 112 ? 1.713 -20.406 -18.422 1 98.5 112 ARG B N 1
ATOM 2345 C CA . ARG B 1 112 ? 1.74 -21.531 -17.484 1 98.5 112 ARG B CA 1
ATOM 2346 C C . ARG B 1 112 ? 0.544 -21.484 -16.531 1 98.5 112 ARG B C 1
ATOM 2348 O O . ARG B 1 112 ? 0.354 -22.391 -15.719 1 98.5 112 ARG B O 1
ATOM 2355 N N . LEU B 1 113 ? -0.255 -20.438 -16.641 1 98.75 113 LEU B N 1
ATOM 2356 C CA . LEU B 1 113 ? -1.424 -20.25 -15.789 1 98.75 113 LEU B CA 1
ATOM 2357 C C . LEU B 1 113 ? -2.695 -20.703 -16.5 1 98.75 113 LEU B C 1
ATOM 2359 O O . LEU B 1 113 ? -2.863 -20.469 -17.688 1 98.75 113 LEU B O 1
ATOM 2363 N N . LYS B 1 114 ? -3.543 -21.391 -15.727 1 98.69 114 LYS B N 1
ATOM 2364 C CA . LYS B 1 114 ? -4.887 -21.688 -16.219 1 98.69 114 LYS B CA 1
ATOM 2365 C C . LYS B 1 114 ? -5.652 -20.391 -16.5 1 98.69 114 LYS B C 1
ATOM 2367 O O . LYS B 1 114 ? -5.418 -19.375 -15.859 1 98.69 114 LYS B O 1
ATOM 2372 N N . PRO B 1 115 ? -6.566 -20.453 -17.531 1 97.81 115 PRO B N 1
ATOM 2373 C CA . PRO B 1 115 ? -7.406 -19.281 -17.734 1 97.81 115 PRO B CA 1
ATOM 2374 C C . PRO B 1 115 ? -8.141 -18.844 -16.469 1 97.81 115 PRO B C 1
ATOM 2376 O O . PRO B 1 115 ? -8.688 -19.688 -15.75 1 97.81 115 PRO B O 1
ATOM 2379 N N . GLY B 1 116 ? -8.094 -17.594 -16.203 1 97.88 116 GLY B N 1
ATOM 2380 C CA . GLY B 1 116 ? -8.781 -17.047 -15.031 1 97.88 116 GLY B CA 1
ATOM 2381 C C . GLY B 1 116 ? -7.953 -17.109 -13.766 1 97.88 116 GLY B C 1
ATOM 2382 O O . GLY B 1 116 ? -8.352 -16.578 -12.734 1 97.88 116 GLY B O 1
ATOM 2383 N N . ALA B 1 117 ? -6.789 -17.75 -13.844 1 98.75 117 ALA B N 1
ATOM 2384 C CA . ALA B 1 117 ? -5.941 -17.906 -12.664 1 98.75 117 ALA B CA 1
ATOM 2385 C C . ALA B 1 117 ? -5.461 -16.547 -12.148 1 98.75 117 ALA B C 1
ATOM 2387 O O . ALA B 1 117 ? -5.035 -15.695 -12.93 1 98.75 117 ALA B O 1
ATOM 2388 N N . PRO B 1 118 ? -5.543 -16.359 -10.836 1 98.69 118 PRO B N 1
ATOM 2389 C CA . PRO B 1 118 ? -5 -15.117 -10.273 1 98.69 118 PRO B CA 1
ATOM 2390 C C . PRO B 1 118 ? -3.48 -15.047 -10.367 1 98.69 118 PRO B C 1
ATOM 2392 O O . PRO B 1 118 ? -2.799 -16.062 -10.242 1 98.69 118 PRO B O 1
ATOM 2395 N N . TYR B 1 119 ? -3.02 -13.844 -10.633 1 98.88 119 TYR B N 1
ATOM 2396 C CA . TYR B 1 119 ? -1.6 -13.508 -10.672 1 98.88 119 TYR B CA 1
ATOM 2397 C C . TYR B 1 119 ? -1.301 -12.281 -9.82 1 98.88 119 TYR B C 1
ATOM 2399 O O . TYR B 1 119 ? -1.926 -11.234 -9.992 1 98.88 119 TYR B O 1
ATOM 2407 N N . ILE B 1 120 ? -0.342 -12.445 -8.867 1 98.88 120 ILE B N 1
ATOM 2408 C CA . ILE B 1 120 ? 0.083 -11.352 -7.992 1 98.88 120 ILE B CA 1
ATOM 2409 C C . ILE B 1 120 ? 1.453 -10.844 -8.438 1 98.88 120 ILE B C 1
ATOM 2411 O O . ILE B 1 120 ? 2.438 -11.586 -8.406 1 98.88 120 ILE B O 1
ATOM 2415 N N . HIS B 1 121 ? 1.487 -9.594 -8.82 1 98.88 121 HIS B N 1
ATOM 2416 C CA . HIS B 1 121 ? 2.719 -8.953 -9.266 1 98.88 121 HIS B CA 1
ATOM 2417 C C . HIS B 1 121 ? 3.092 -7.785 -8.359 1 98.88 121 HIS B C 1
ATOM 2419 O O . HIS B 1 121 ? 2.275 -6.891 -8.125 1 98.88 121 HIS B O 1
ATOM 2425 N N . VAL B 1 122 ? 4.242 -7.77 -7.785 1 98.56 122 VAL B N 1
ATOM 2426 C CA . VAL B 1 122 ? 4.77 -6.645 -7.02 1 98.56 122 VAL B CA 1
ATOM 2427 C C . VAL B 1 122 ? 6.16 -6.273 -7.535 1 98.56 122 VAL B C 1
ATOM 2429 O O . VAL B 1 122 ? 7.012 -7.145 -7.715 1 98.56 122 VAL B O 1
ATOM 2432 N N . ASP B 1 123 ? 6.383 -4.969 -7.688 1 98 123 ASP B N 1
ATOM 2433 C CA . ASP B 1 123 ? 7.66 -4.527 -8.234 1 98 123 ASP B CA 1
ATOM 2434 C C . ASP B 1 123 ? 7.953 -3.078 -7.844 1 98 123 ASP B C 1
ATOM 2436 O O . ASP B 1 123 ? 7.082 -2.385 -7.316 1 98 123 ASP B O 1
ATOM 2440 N N . VAL B 1 124 ? 9.25 -2.656 -8.016 1 96.94 124 VAL B N 1
ATOM 2441 C CA . VAL B 1 124 ? 9.609 -1.249 -7.879 1 96.94 124 VAL B CA 1
ATOM 2442 C C . VAL B 1 124 ? 9 -0.449 -9.031 1 96.94 124 VAL B C 1
ATOM 2444 O O . VAL B 1 124 ? 9 -0.903 -10.18 1 96.94 124 VAL B O 1
ATOM 2447 N N . CYS B 1 125 ? 8.453 0.671 -8.664 1 95.06 125 CYS B N 1
ATOM 2448 C CA . CYS B 1 125 ? 7.719 1.449 -9.656 1 95.06 125 CYS B CA 1
ATOM 2449 C C . CYS B 1 125 ? 7.793 2.939 -9.344 1 95.06 125 CYS B C 1
ATOM 2451 O O . CYS B 1 125 ? 7.352 3.377 -8.281 1 95.06 125 CYS B O 1
ATOM 2453 N N . PHE B 1 126 ? 8.336 3.76 -10.281 1 90.94 126 PHE B N 1
ATOM 2454 C CA . PHE B 1 126 ? 8.242 5.215 -10.227 1 90.94 126 PHE B CA 1
ATOM 2455 C C . PHE B 1 126 ? 8.422 5.824 -11.609 1 90.94 126 PHE B C 1
ATOM 2457 O O . PHE B 1 126 ? 8.969 5.18 -12.516 1 90.94 126 PHE B O 1
ATOM 2464 N N . ASP B 1 127 ? 8 7.02 -11.828 1 88.81 127 ASP B N 1
ATOM 2465 C CA . ASP B 1 127 ? 7.754 7.59 -13.148 1 88.81 127 ASP B CA 1
ATOM 2466 C C . ASP B 1 127 ? 9.031 8.195 -13.727 1 88.81 127 ASP B C 1
ATOM 2468 O O . ASP B 1 127 ? 9.258 8.148 -14.938 1 88.81 127 ASP B O 1
ATOM 2472 N N . ASN B 1 128 ? 9.781 8.93 -12.914 1 88.88 128 ASN B N 1
ATOM 2473 C CA . ASN B 1 128 ? 10.938 9.664 -13.414 1 88.88 128 ASN B CA 1
ATOM 2474 C C . ASN B 1 128 ? 11.992 9.875 -12.328 1 88.88 128 ASN B C 1
ATOM 2476 O O . ASN B 1 128 ? 11.781 9.492 -11.18 1 88.88 128 ASN B O 1
ATOM 2480 N N . ALA B 1 129 ? 13.055 10.492 -12.812 1 86.69 129 ALA B N 1
ATOM 2481 C CA . ALA B 1 129 ? 14.195 10.703 -11.93 1 86.69 129 ALA B CA 1
ATOM 2482 C C . ALA B 1 129 ? 13.828 11.617 -10.758 1 86.69 129 ALA B C 1
ATOM 2484 O O . ALA B 1 129 ? 14.32 11.438 -9.641 1 86.69 129 ALA B O 1
ATOM 2485 N N . ALA B 1 130 ? 13.086 12.641 -11.031 1 86 130 ALA B N 1
ATOM 2486 C CA . ALA B 1 130 ? 12.688 13.57 -9.977 1 86 130 ALA B CA 1
ATOM 2487 C C . ALA B 1 130 ? 11.883 12.852 -8.898 1 86 130 ALA B C 1
ATOM 2489 O O . ALA B 1 130 ? 12.062 13.109 -7.707 1 86 130 ALA B O 1
ATOM 2490 N N . MET B 1 131 ? 10.992 12.031 -9.336 1 87.38 131 MET B N 1
ATOM 2491 C CA . MET B 1 131 ? 10.219 11.25 -8.383 1 87.38 131 MET B CA 1
ATOM 2492 C C . MET B 1 131 ? 11.109 10.289 -7.609 1 87.38 131 MET B C 1
ATOM 2494 O O . MET B 1 131 ? 10.977 10.141 -6.395 1 87.38 131 MET B O 1
ATOM 2498 N N . TYR B 1 132 ? 12.055 9.672 -8.297 1 91.12 132 TYR B N 1
ATOM 2499 C CA . TYR B 1 132 ? 13.008 8.781 -7.637 1 91.12 132 TYR B CA 1
ATOM 2500 C C . TYR B 1 132 ? 13.742 9.508 -6.52 1 91.12 132 TYR B C 1
ATOM 2502 O O . TYR B 1 132 ? 13.844 9 -5.398 1 91.12 132 TYR B O 1
ATOM 2510 N N . GLU B 1 133 ? 14.242 10.625 -6.801 1 89.38 133 GLU B N 1
ATOM 2511 C CA . GLU B 1 133 ? 15.023 11.383 -5.824 1 89.38 133 GLU B CA 1
ATOM 2512 C C . GLU B 1 133 ? 14.211 11.656 -4.562 1 89.38 133 GLU B C 1
ATOM 2514 O O . GLU B 1 133 ? 14.719 11.531 -3.447 1 89.38 133 GLU B O 1
ATOM 2519 N N . ARG B 1 134 ? 13.047 12.016 -4.719 1 85.69 134 ARG B N 1
ATOM 2520 C CA . ARG B 1 134 ? 12.195 12.305 -3.57 1 85.69 134 ARG B CA 1
ATOM 2521 C C . ARG B 1 134 ? 11.82 11.023 -2.828 1 85.69 134 ARG B C 1
ATOM 2523 O O . ARG B 1 134 ? 11.797 11.008 -1.596 1 85.69 134 ARG B O 1
ATOM 2530 N N . MET B 1 135 ? 11.555 10 -3.58 1 92.06 135 MET B N 1
ATOM 2531 C CA . MET B 1 135 ? 11.141 8.734 -2.982 1 92.06 135 MET B CA 1
ATOM 2532 C C . MET B 1 135 ? 12.312 8.047 -2.299 1 92.06 135 MET B C 1
ATOM 2534 O O . MET B 1 135 ? 12.133 7.359 -1.291 1 92.06 135 MET B O 1
ATOM 2538 N N . GLU B 1 136 ? 13.477 8.297 -2.873 1 94.62 136 GLU B N 1
ATOM 2539 C CA . GLU B 1 136 ? 14.672 7.66 -2.312 1 94.62 136 GLU B CA 1
ATOM 2540 C C . GLU B 1 136 ? 14.883 8.07 -0.859 1 94.62 136 GLU B C 1
ATOM 2542 O O . GLU B 1 136 ? 15.203 7.234 -0.013 1 94.62 136 GLU B O 1
ATOM 2547 N N . HIS B 1 137 ? 14.703 9.352 -0.542 1 94.25 137 HIS B N 1
ATOM 2548 C CA . HIS B 1 137 ? 14.883 9.852 0.817 1 94.25 137 HIS B CA 1
ATOM 2549 C C . HIS B 1 137 ? 13.812 9.297 1.751 1 94.25 137 HIS B C 1
ATOM 2551 O O . HIS B 1 137 ? 14.117 8.875 2.871 1 94.25 137 HIS B O 1
ATOM 2557 N N . ALA B 1 138 ? 12.641 9.32 1.25 1 96.25 138 ALA B N 1
ATOM 2558 C CA . ALA B 1 138 ? 11.539 8.781 2.053 1 96.25 138 ALA B CA 1
ATOM 2559 C C . ALA B 1 138 ? 11.727 7.293 2.316 1 96.25 138 ALA B C 1
ATOM 2561 O O . ALA B 1 138 ? 11.477 6.816 3.426 1 96.25 138 ALA B O 1
ATOM 2562 N N . TYR B 1 139 ? 12.148 6.57 1.322 1 96.69 139 TYR B N 1
ATOM 2563 C CA . TYR B 1 139 ? 12.383 5.141 1.497 1 96.69 139 TYR B CA 1
ATOM 2564 C C . TYR B 1 139 ? 13.492 4.891 2.512 1 96.69 139 TYR B C 1
ATOM 2566 O O . TYR B 1 139 ? 13.359 4.023 3.379 1 96.69 139 TYR B O 1
ATOM 2574 N N . ALA B 1 140 ? 14.633 5.625 2.322 1 96.62 140 ALA B N 1
ATOM 2575 C CA . ALA B 1 140 ? 15.742 5.441 3.25 1 96.62 140 ALA B CA 1
ATOM 2576 C C . ALA B 1 140 ? 15.297 5.664 4.691 1 96.62 140 ALA B C 1
ATOM 2578 O O . ALA B 1 140 ? 15.641 4.883 5.582 1 96.62 140 ALA B O 1
ATOM 2579 N N . ARG B 1 141 ? 14.547 6.719 4.93 1 96.94 141 ARG B N 1
ATOM 2580 C CA . ARG B 1 141 ? 14.031 7.004 6.262 1 96.94 141 ARG B CA 1
ATOM 2581 C C . ARG B 1 141 ? 13.102 5.895 6.742 1 96.94 141 ARG B C 1
ATOM 2583 O O . ARG B 1 141 ? 13.156 5.488 7.902 1 96.94 141 ARG B O 1
ATOM 2590 N N . HIS B 1 142 ? 12.273 5.41 5.883 1 97.81 142 HIS B N 1
ATOM 2591 C CA . HIS B 1 142 ? 11.359 4.316 6.195 1 97.81 142 HIS B CA 1
ATOM 2592 C C . HIS B 1 142 ? 12.117 3.064 6.621 1 97.81 142 HIS B C 1
ATOM 2594 O O . HIS B 1 142 ? 11.734 2.396 7.582 1 97.81 142 HIS B O 1
ATOM 2600 N N . ALA B 1 143 ? 13.172 2.746 5.855 1 97.38 143 ALA B N 1
ATOM 2601 C CA . ALA B 1 143 ? 13.992 1.578 6.152 1 97.38 143 ALA B CA 1
ATOM 2602 C C . ALA B 1 143 ? 14.68 1.719 7.508 1 97.38 143 ALA B C 1
ATOM 2604 O O . ALA B 1 143 ? 14.758 0.756 8.273 1 97.38 143 ALA B O 1
ATOM 2605 N N . ILE B 1 144 ? 15.164 2.891 7.789 1 97.62 144 ILE B N 1
ATOM 2606 C CA . ILE B 1 144 ? 15.828 3.164 9.055 1 97.62 144 ILE B CA 1
ATOM 2607 C C . ILE B 1 144 ? 14.836 3.018 10.203 1 97.62 144 ILE B C 1
ATOM 2609 O O . ILE B 1 144 ? 15.133 2.379 11.219 1 97.62 144 ILE B O 1
ATOM 2613 N N . LEU B 1 145 ? 13.664 3.555 10.047 1 96.94 145 LEU B N 1
ATOM 2614 C CA . LEU B 1 145 ? 12.625 3.422 11.055 1 96.94 145 LEU B CA 1
ATOM 2615 C C . LEU B 1 145 ? 12.234 1.96 11.25 1 96.94 145 LEU B C 1
ATOM 2617 O O . LEU B 1 145 ? 11.766 1.572 12.32 1 96.94 145 LEU B O 1
ATOM 2621 N N . GLY B 1 146 ? 12.398 1.253 10.156 1 96.25 146 GLY B N 1
ATOM 2622 C CA . GLY B 1 146 ? 12.102 -0.169 10.219 1 96.25 146 GLY B CA 1
ATOM 2623 C C . GLY B 1 146 ? 13.234 -0.993 10.789 1 96.25 146 GLY B C 1
ATOM 2624 O O . GLY B 1 146 ? 13.133 -2.217 10.891 1 96.25 146 GLY B O 1
ATOM 2625 N N . GLY B 1 147 ? 14.367 -0.385 11.102 1 96.88 147 GLY B N 1
ATOM 2626 C CA . GLY B 1 147 ? 15.414 -1.082 11.836 1 96.88 147 GLY B CA 1
ATOM 2627 C C . GLY B 1 147 ? 16.703 -1.235 11.031 1 96.88 147 GLY B C 1
ATOM 2628 O O . GLY B 1 147 ? 17.688 -1.766 11.539 1 96.88 147 GLY B O 1
ATOM 2629 N N . LEU B 1 148 ? 16.688 -0.836 9.844 1 96.81 148 LEU B N 1
ATOM 2630 C CA . LEU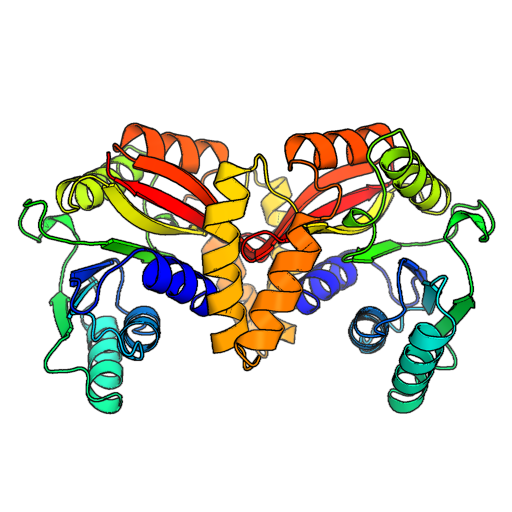 B 1 148 ? 17.891 -0.958 9.047 1 96.81 148 LEU B CA 1
ATOM 2631 C C . LEU B 1 148 ? 18.906 0.114 9.438 1 96.81 148 LEU B C 1
ATOM 2633 O O . LEU B 1 148 ? 18.547 1.264 9.68 1 96.81 148 LEU B O 1
ATOM 2637 N N . ALA B 1 149 ? 20.219 -0.221 9.406 1 97.75 149 ALA B N 1
ATOM 2638 C CA . ALA B 1 149 ? 21.266 0.775 9.609 1 97.75 149 ALA B CA 1
ATOM 2639 C C . ALA B 1 149 ? 21.266 1.803 8.484 1 97.75 149 ALA B C 1
ATOM 2641 O O . ALA B 1 149 ? 20.984 1.472 7.328 1 97.75 149 ALA B O 1
ATOM 2642 N N . PRO B 1 150 ? 21.562 2.965 8.812 1 96.75 150 PRO B N 1
ATOM 2643 C CA . PRO B 1 150 ? 21.531 4.035 7.812 1 96.75 150 PRO B CA 1
ATOM 2644 C C . PRO B 1 150 ? 22.359 3.701 6.566 1 96.75 150 PRO B C 1
ATOM 2646 O O . PRO B 1 150 ? 21.891 3.924 5.445 1 96.75 150 PRO B O 1
ATOM 2649 N N . ASP B 1 151 ? 23.484 3.164 6.762 1 96.94 151 ASP B N 1
ATOM 2650 C CA . ASP B 1 151 ? 24.328 2.828 5.621 1 96.94 151 ASP B CA 1
ATOM 2651 C C . ASP B 1 151 ? 23.688 1.736 4.766 1 96.94 151 ASP B C 1
ATOM 2653 O O . ASP B 1 151 ? 23.766 1.781 3.537 1 96.94 151 ASP B O 1
ATOM 2657 N N . ALA B 1 152 ? 23.125 0.763 5.312 1 96.69 152 ALA B N 1
ATOM 2658 C CA . ALA B 1 152 ? 22.422 -0.3 4.59 1 96.69 152 ALA B CA 1
ATOM 2659 C C . ALA B 1 152 ? 21.234 0.253 3.818 1 96.69 152 ALA B C 1
ATOM 2661 O O . ALA B 1 152 ? 20.984 -0.153 2.682 1 96.69 152 ALA B O 1
ATOM 2662 N N . ALA B 1 153 ? 20.531 1.143 4.488 1 96.5 153 ALA B N 1
ATOM 2663 C CA . ALA B 1 153 ? 19.391 1.78 3.836 1 96.5 153 ALA B CA 1
ATOM 2664 C C . ALA B 1 153 ? 19.828 2.553 2.596 1 96.5 153 ALA B C 1
ATOM 2666 O O . ALA B 1 153 ? 19.188 2.467 1.544 1 96.5 153 ALA B O 1
ATOM 2667 N N . ALA B 1 154 ? 20.875 3.279 2.76 1 93.44 154 ALA B N 1
ATOM 2668 C CA . ALA B 1 154 ? 21.422 4.051 1.644 1 93.44 154 ALA B CA 1
ATOM 2669 C C . ALA B 1 154 ? 21.891 3.133 0.518 1 93.44 154 ALA B C 1
ATOM 2671 O O . ALA B 1 154 ? 21.719 3.451 -0.662 1 93.44 154 ALA B O 1
ATOM 2672 N N . ASP B 1 155 ? 22.469 2.072 0.886 1 94.56 155 ASP B N 1
ATOM 2673 C CA . ASP B 1 155 ? 22.953 1.103 -0.093 1 94.56 155 ASP B CA 1
ATOM 2674 C C . ASP B 1 155 ? 21.797 0.523 -0.907 1 94.56 155 ASP B C 1
ATOM 2676 O O . ASP B 1 155 ? 21.891 0.418 -2.133 1 94.56 155 ASP B O 1
ATOM 2680 N N . VAL B 1 156 ? 20.75 0.124 -0.287 1 92.38 156 VAL B N 1
ATOM 2681 C CA . VAL B 1 156 ? 19.578 -0.42 -0.968 1 92.38 156 VAL B CA 1
ATOM 2682 C C . VAL B 1 156 ? 19 0.624 -1.923 1 92.38 156 VAL B C 1
ATOM 2684 O O . VAL B 1 156 ? 18.672 0.312 -3.07 1 92.38 156 VAL B O 1
ATOM 2687 N N . ALA B 1 157 ? 18.922 1.834 -1.425 1 90.5 157 ALA B N 1
ATOM 2688 C CA . ALA B 1 157 ? 18.375 2.914 -2.234 1 90.5 157 ALA B CA 1
ATOM 2689 C C . ALA B 1 157 ? 19.203 3.148 -3.488 1 90.5 157 ALA B C 1
ATOM 2691 O O . ALA B 1 157 ? 18.672 3.361 -4.574 1 90.5 157 ALA B O 1
ATOM 2692 N N . SER B 1 158 ? 20.484 3.115 -3.303 1 90 158 SER B N 1
ATOM 2693 C CA . SER B 1 158 ? 21.391 3.322 -4.43 1 90 158 SER B CA 1
ATOM 2694 C C . SER B 1 158 ? 21.25 2.203 -5.457 1 90 158 SER B C 1
ATOM 2696 O O . SER B 1 158 ? 21.312 2.451 -6.664 1 90 158 SER B O 1
ATOM 2698 N N . LYS B 1 159 ? 21.094 1.017 -5.055 1 93.5 159 LYS B N 1
ATOM 2699 C CA . LYS B 1 159 ? 20.922 -0.126 -5.949 1 93.5 159 LYS B CA 1
ATOM 2700 C C . LYS B 1 159 ? 19.641 -0.003 -6.77 1 93.5 159 LYS B C 1
ATOM 2702 O O . LYS B 1 159 ? 19.625 -0.365 -7.949 1 93.5 159 LYS B O 1
ATOM 2707 N N . VAL B 1 160 ? 18.578 0.495 -6.164 1 93.88 160 VAL B N 1
ATOM 2708 C CA . VAL B 1 160 ? 17.312 0.679 -6.863 1 93.88 160 VAL B CA 1
ATOM 2709 C C . VAL B 1 160 ? 17.484 1.705 -7.98 1 93.88 160 VAL B C 1
ATOM 2711 O O . VAL B 1 160 ? 16.938 1.531 -9.078 1 93.88 160 VAL B O 1
ATOM 2714 N N . GLY B 1 161 ? 18.266 2.756 -7.73 1 90.19 161 GLY B N 1
ATOM 2715 C CA . GLY B 1 161 ? 18.516 3.791 -8.719 1 90.19 161 GLY B CA 1
ATOM 2716 C C . GLY B 1 161 ? 19.203 3.268 -9.969 1 90.19 161 GLY B C 1
ATOM 2717 O O . GLY B 1 161 ? 19.094 3.863 -11.047 1 90.19 161 GLY B O 1
ATOM 2718 N N . ALA B 1 162 ? 19.828 2.176 -9.875 1 91.69 162 ALA B N 1
ATOM 2719 C CA . ALA B 1 162 ? 20.609 1.626 -10.977 1 91.69 162 ALA B CA 1
ATOM 2720 C C . ALA B 1 162 ? 19.797 0.595 -11.758 1 91.69 162 ALA B C 1
ATOM 2722 O O . ALA B 1 162 ? 20.234 0.121 -12.812 1 91.69 162 ALA B O 1
ATOM 2723 N N . MET B 1 163 ? 18.594 0.251 -11.367 1 95.25 163 MET B N 1
ATOM 2724 C CA . MET B 1 163 ? 17.75 -0.762 -12.008 1 95.25 163 MET B CA 1
ATOM 2725 C C . MET B 1 163 ? 16.938 -0.159 -13.148 1 95.25 163 MET B C 1
ATOM 2727 O O . MET B 1 163 ? 16.703 1.05 -13.18 1 95.25 163 MET B O 1
ATOM 2731 N N . PRO B 1 164 ? 16.562 -0.902 -14.086 1 95.56 164 PRO B N 1
ATOM 2732 C CA . PRO B 1 164 ? 15.711 -0.414 -15.18 1 95.56 164 PRO B CA 1
ATOM 2733 C C . PRO B 1 164 ? 14.242 -0.306 -14.789 1 95.56 164 PRO B C 1
ATOM 2735 O O . PRO B 1 164 ? 13.398 -1.004 -15.352 1 95.56 164 PRO B O 1
ATOM 2738 N N . ILE B 1 165 ? 13.977 0.642 -13.969 1 96.25 165 ILE B N 1
ATOM 2739 C CA . ILE B 1 165 ? 12.641 0.81 -13.398 1 96.25 165 ILE B CA 1
ATOM 2740 C C . ILE B 1 165 ? 11.711 1.448 -14.43 1 96.25 165 ILE B C 1
ATOM 2742 O O . ILE B 1 165 ? 12.109 2.367 -15.148 1 96.25 165 ILE B O 1
ATOM 2746 N N . VAL B 1 166 ? 10.508 0.955 -14.477 1 96.19 166 VAL B N 1
ATOM 2747 C CA . VAL B 1 166 ? 9.516 1.509 -15.391 1 96.19 166 VAL B CA 1
ATOM 2748 C C . VAL B 1 166 ? 8.336 2.057 -14.586 1 96.19 166 VAL B C 1
ATOM 2750 O O . VAL B 1 166 ? 8.18 1.744 -13.406 1 96.19 166 VAL B O 1
ATOM 2753 N N . SER B 1 167 ? 7.535 2.895 -15.211 1 95.69 167 SER B N 1
ATOM 2754 C CA . SER B 1 167 ? 6.395 3.551 -14.578 1 95.69 167 SER B CA 1
ATOM 2755 C C . SER B 1 167 ? 5.234 2.578 -14.391 1 95.69 167 SER B C 1
ATOM 2757 O O . SER B 1 167 ? 5.23 1.486 -14.961 1 95.69 167 SER B O 1
ATOM 2759 N N . GLU B 1 168 ? 4.273 3.002 -13.586 1 96.06 168 GLU B N 1
ATOM 2760 C CA . GLU B 1 168 ? 3.047 2.232 -13.398 1 96.06 168 GLU B CA 1
ATOM 2761 C C . GLU B 1 168 ? 2.338 1.996 -14.734 1 96.06 168 GLU B C 1
ATOM 2763 O O . GLU B 1 168 ? 1.815 0.907 -14.977 1 96.06 168 GLU B O 1
ATOM 2768 N N . THR B 1 169 ? 2.277 3.057 -15.562 1 96.12 169 THR B N 1
ATOM 2769 C CA . THR B 1 169 ? 1.633 2.953 -16.859 1 96.12 169 THR B CA 1
ATOM 2770 C C . THR B 1 169 ? 2.254 1.828 -17.688 1 96.12 169 THR B C 1
ATOM 2772 O O . THR B 1 169 ? 1.54 1.004 -18.266 1 96.12 169 THR B O 1
ATOM 2775 N N . VAL B 1 170 ? 3.555 1.742 -17.688 1 97.31 170 VAL B N 1
ATOM 2776 C CA . VAL B 1 170 ? 4.27 0.743 -18.469 1 97.31 170 VAL B CA 1
ATOM 2777 C C . VAL B 1 170 ? 4.023 -0.647 -17.891 1 97.31 170 VAL B C 1
ATOM 2779 O O . VAL B 1 170 ? 3.799 -1.605 -18.641 1 97.31 170 VAL B O 1
ATOM 2782 N N . ILE B 1 171 ? 4.051 -0.797 -16.594 1 98.19 171 ILE B N 1
ATOM 2783 C CA . ILE B 1 171 ? 3.809 -2.088 -15.953 1 98.19 171 ILE B CA 1
ATOM 2784 C C . ILE B 1 171 ? 2.412 -2.586 -16.328 1 98.19 171 ILE B C 1
ATOM 2786 O O . ILE B 1 171 ? 2.24 -3.748 -16.703 1 98.19 171 ILE B O 1
ATOM 2790 N N . ARG B 1 172 ? 1.433 -1.728 -16.219 1 97.75 172 ARG B N 1
ATOM 2791 C CA . ARG B 1 172 ? 0.058 -2.096 -16.547 1 97.75 172 ARG B CA 1
ATOM 2792 C C . ARG B 1 172 ? -0.07 -2.484 -18.016 1 97.75 172 ARG B C 1
ATOM 2794 O O . ARG B 1 172 ? -0.768 -3.445 -18.344 1 97.75 172 ARG B O 1
ATOM 2801 N N . GLU B 1 173 ? 0.604 -1.745 -18.859 1 98.25 173 GLU B N 1
ATOM 2802 C CA . GLU B 1 173 ? 0.608 -2.064 -20.281 1 98.25 173 GLU B CA 1
ATOM 2803 C C . GLU B 1 173 ? 1.229 -3.436 -20.547 1 98.25 173 GLU B C 1
ATOM 2805 O O . GLU B 1 173 ? 0.706 -4.223 -21.344 1 98.25 173 GLU B O 1
ATOM 2810 N N . ARG B 1 174 ? 2.373 -3.691 -19.891 1 98.56 174 ARG B N 1
ATOM 2811 C CA . ARG B 1 174 ? 3.053 -4.969 -20.062 1 98.56 174 ARG B CA 1
ATOM 2812 C C . ARG B 1 174 ? 2.193 -6.121 -19.562 1 98.56 174 ARG B C 1
ATOM 2814 O O . ARG B 1 174 ? 2.141 -7.184 -20.188 1 98.56 174 ARG B O 1
ATOM 2821 N N . LEU B 1 175 ? 1.556 -5.941 -18.438 1 98.75 175 LEU B N 1
ATOM 2822 C CA . LEU B 1 175 ? 0.651 -6.961 -17.922 1 98.75 175 LEU B CA 1
ATOM 2823 C C . LEU B 1 175 ? -0.467 -7.258 -18.922 1 98.75 175 LEU B C 1
ATOM 2825 O O . LEU B 1 175 ? -0.736 -8.422 -19.234 1 98.75 175 LEU B O 1
ATOM 2829 N N . THR B 1 176 ? -1.072 -6.215 -19.438 1 98.69 176 THR B N 1
ATOM 2830 C CA . THR B 1 176 ? -2.178 -6.375 -20.375 1 98.69 176 THR B CA 1
ATOM 2831 C C . THR B 1 176 ? -1.701 -7.027 -21.672 1 98.69 176 THR B C 1
ATOM 2833 O O . THR B 1 176 ? -2.342 -7.953 -22.172 1 98.69 176 THR B O 1
ATOM 2836 N N . GLN B 1 177 ? -0.562 -6.629 -22.172 1 98.62 177 GLN B N 1
ATOM 2837 C CA . GLN B 1 177 ? 0 -7.152 -23.406 1 98.62 177 GLN B CA 1
ATOM 2838 C C . GLN B 1 177 ? 0.357 -8.633 -23.266 1 98.62 177 GLN B C 1
ATOM 2840 O O . GLN B 1 177 ? 0.321 -9.375 -24.25 1 98.62 177 GLN B O 1
ATOM 2845 N N . SER B 1 178 ? 0.707 -9.039 -22.109 1 98.69 178 SER B N 1
ATOM 2846 C CA . SER B 1 178 ? 1.146 -10.414 -21.875 1 98.69 178 SER B CA 1
ATOM 2847 C C . SER B 1 178 ? -0.042 -11.352 -21.672 1 98.69 178 SER B C 1
ATOM 2849 O O . SER B 1 178 ? 0.134 -12.555 -21.484 1 98.69 178 SER B O 1
ATOM 2851 N N . GLY B 1 179 ? -1.236 -10.82 -21.641 1 98.56 179 GLY B N 1
ATOM 2852 C CA . GLY B 1 179 ? -2.41 -11.68 -21.547 1 98.56 179 GLY B CA 1
ATOM 2853 C C . GLY B 1 179 ? -3.037 -11.688 -20.172 1 98.56 179 GLY B C 1
ATOM 2854 O O . GLY B 1 179 ? -3.727 -12.641 -19.797 1 98.56 179 GLY B O 1
ATOM 2855 N N . PHE B 1 180 ? -2.793 -10.617 -19.391 1 98.69 180 PHE B N 1
ATOM 2856 C CA . PHE B 1 180 ? -3.439 -10.469 -18.078 1 98.69 180 PHE B CA 1
ATOM 2857 C C . PHE B 1 180 ? -4.473 -9.352 -18.109 1 98.69 180 PHE B C 1
ATOM 2859 O O . PHE B 1 180 ? -4.301 -8.359 -18.828 1 98.69 180 PHE B O 1
ATOM 2866 N N . LYS B 1 181 ? -5.504 -9.594 -17.422 1 97.56 181 LYS B N 1
ATOM 2867 C CA . LYS B 1 181 ? -6.422 -8.523 -17.062 1 97.56 181 LYS B CA 1
ATOM 2868 C C . LYS B 1 181 ? -6.164 -8.039 -15.633 1 97.56 181 LYS B C 1
ATOM 2870 O O . LYS B 1 181 ? -6.188 -8.836 -14.688 1 97.56 181 LYS B O 1
ATOM 2875 N N . ILE B 1 182 ? -5.91 -6.805 -15.516 1 95.81 182 ILE B N 1
ATOM 2876 C CA . ILE B 1 182 ? -5.676 -6.27 -14.18 1 95.81 182 ILE B CA 1
ATOM 2877 C C . ILE B 1 182 ? -7 -6.16 -13.43 1 95.81 182 ILE B C 1
ATOM 2879 O O . ILE B 1 182 ? -7.91 -5.453 -13.859 1 95.81 182 ILE B O 1
ATOM 2883 N N . VAL B 1 183 ? -7.023 -6.902 -12.359 1 94 183 VAL B N 1
ATOM 2884 C CA . VAL B 1 183 ? -8.211 -6.891 -11.516 1 94 183 VAL B CA 1
ATOM 2885 C C . VAL B 1 183 ? -8.172 -5.68 -10.586 1 94 183 VAL B C 1
ATOM 2887 O O . VAL B 1 183 ? -9.172 -4.973 -10.438 1 94 183 VAL B O 1
ATOM 2890 N N . ALA B 1 184 ? -6.957 -5.371 -10.008 1 94.94 184 ALA B N 1
ATOM 2891 C CA . ALA B 1 184 ? -6.863 -4.242 -9.086 1 94.94 184 ALA B CA 1
ATOM 2892 C C . ALA B 1 184 ? -5.414 -3.982 -8.68 1 94.94 184 ALA B C 1
ATOM 2894 O O . ALA B 1 184 ? -4.617 -4.918 -8.57 1 94.94 184 ALA B O 1
ATOM 2895 N N . PRO B 1 185 ? -5.074 -2.713 -8.414 1 95.56 185 PRO B N 1
ATOM 2896 C CA . PRO B 1 185 ? -3.941 -2.473 -7.52 1 95.56 185 PRO B CA 1
ATOM 2897 C C . PRO B 1 185 ? -4.234 -2.877 -6.078 1 95.56 185 PRO B C 1
ATOM 2899 O O . PRO B 1 185 ? -5.328 -2.623 -5.57 1 95.56 185 PRO B O 1
ATOM 2902 N N . PHE B 1 186 ? -3.266 -3.549 -5.328 1 96.69 186 PHE B N 1
ATOM 2903 C CA . PHE B 1 186 ? -3.643 -4.035 -4.008 1 96.69 186 PHE B CA 1
ATOM 2904 C C . PHE B 1 186 ? -2.617 -3.611 -2.961 1 96.69 186 PHE B C 1
ATOM 2906 O O . PHE B 1 186 ? -2.875 -3.703 -1.759 1 96.69 186 PHE B O 1
ATOM 2913 N N . TYR B 1 187 ? -1.532 -3.127 -3.43 1 97.94 187 TYR B N 1
ATOM 2914 C CA . TYR B 1 187 ? -0.448 -2.789 -2.516 1 97.94 187 TYR B CA 1
ATOM 2915 C C . TYR B 1 187 ? 0.356 -1.604 -3.037 1 97.94 187 TYR B C 1
ATOM 2917 O O . TYR B 1 187 ? 0.574 -1.477 -4.246 1 97.94 187 TYR B O 1
ATOM 2925 N N . ARG B 1 188 ? 0.8 -0.822 -2.18 1 97.75 188 ARG B N 1
ATOM 2926 C CA . ARG B 1 188 ? 1.836 0.178 -2.418 1 97.75 188 ARG B CA 1
ATOM 2927 C C . ARG B 1 188 ? 2.525 0.573 -1.117 1 97.75 188 ARG B C 1
ATOM 2929 O O . ARG B 1 188 ? 1.864 0.814 -0.106 1 97.75 188 ARG B O 1
ATOM 2936 N N . GLY B 1 189 ? 3.697 0.554 -1.062 1 97.31 189 GLY B N 1
ATOM 2937 C CA . GLY B 1 189 ? 4.586 1.108 -0.052 1 97.31 189 GLY B CA 1
ATOM 2938 C C . GLY B 1 189 ? 5.707 1.944 -0.638 1 97.31 189 GLY B C 1
ATOM 2939 O O . GLY B 1 189 ? 6.754 1.412 -1.009 1 97.31 189 GLY B O 1
ATOM 2940 N N . LEU B 1 190 ? 5.457 3.227 -0.655 1 96.44 190 LEU B N 1
ATOM 2941 C CA . LEU B 1 190 ? 6.371 4.172 -1.287 1 96.44 190 LEU B CA 1
ATOM 2942 C C . LEU B 1 190 ? 6.609 3.801 -2.746 1 96.44 190 LEU B C 1
ATOM 2944 O O . LEU B 1 190 ? 5.684 3.83 -3.559 1 96.44 190 LEU B O 1
ATOM 2948 N N . TRP B 1 191 ? 7.801 3.254 -3.137 1 95.75 191 TRP B N 1
ATOM 2949 C CA . TRP B 1 191 ? 8.07 3.051 -4.555 1 95.75 191 TRP B CA 1
ATOM 2950 C C . TRP B 1 191 ? 7.797 1.606 -4.961 1 95.75 191 TRP B C 1
ATOM 2952 O O . TRP B 1 191 ? 8.07 1.211 -6.098 1 95.75 191 TRP B O 1
ATOM 2962 N N . TYR B 1 192 ? 7.289 0.8 -4.098 1 96.44 192 TYR B N 1
ATOM 2963 C CA . TYR B 1 192 ? 6.844 -0.542 -4.449 1 96.44 192 TYR B CA 1
ATOM 2964 C C . TYR B 1 192 ? 5.344 -0.565 -4.715 1 96.44 192 TYR B C 1
ATOM 2966 O O . TYR B 1 192 ? 4.566 0.036 -3.971 1 96.44 192 TYR B O 1
ATOM 2974 N N . AL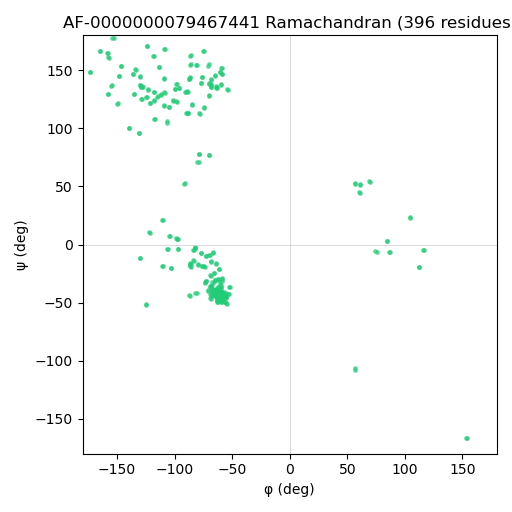A B 1 193 ? 4.957 -1.192 -5.727 1 97.75 193 ALA B N 1
ATOM 2975 C CA . ALA B 1 193 ? 3.545 -1.31 -6.078 1 97.75 193 ALA B CA 1
ATOM 2976 C C . ALA B 1 193 ? 3.189 -2.746 -6.453 1 97.75 193 ALA B C 1
ATOM 2978 O O . ALA B 1 193 ? 4.051 -3.51 -6.891 1 97.75 193 ALA B O 1
ATOM 2979 N N . GLY B 1 194 ? 1.981 -3.105 -6.219 1 98.38 194 GLY B N 1
ATOM 2980 C CA . GLY B 1 194 ? 1.513 -4.453 -6.504 1 98.38 194 GLY B CA 1
ATOM 2981 C C . GLY B 1 194 ? 0.15 -4.48 -7.168 1 98.38 194 GLY B C 1
ATOM 2982 O O . GLY B 1 194 ? -0.693 -3.619 -6.906 1 98.38 194 GLY B O 1
ATOM 2983 N N . TRP B 1 195 ? -0.057 -5.445 -8.016 1 98.25 195 TRP B N 1
ATOM 2984 C CA . TRP B 1 195 ? -1.294 -5.625 -8.773 1 98.25 195 TRP B CA 1
ATOM 2985 C C . TRP B 1 195 ? -1.812 -7.051 -8.641 1 98.25 195 TRP B C 1
ATOM 2987 O O . TRP B 1 195 ? -1.029 -8.008 -8.633 1 98.25 195 TRP B O 1
ATOM 2997 N N . TRP B 1 196 ? -3.102 -7.172 -8.422 1 98 196 TRP B N 1
ATOM 2998 C CA . TRP B 1 196 ? -3.893 -8.383 -8.578 1 98 196 TRP B CA 1
ATOM 2999 C C . TRP B 1 196 ? -4.445 -8.492 -10 1 98 196 TRP B C 1
ATOM 3001 O O . TRP B 1 196 ? -5.246 -7.656 -10.422 1 98 196 TRP B O 1
ATOM 3011 N N . ALA B 1 197 ? -3.963 -9.477 -10.727 1 98.31 197 ALA B N 1
ATOM 3012 C CA . ALA B 1 197 ? -4.387 -9.672 -12.109 1 98.31 197 ALA B CA 1
ATOM 3013 C C . ALA B 1 197 ? -4.934 -11.078 -12.32 1 98.31 197 ALA B C 1
ATOM 3015 O O . ALA B 1 197 ? -4.898 -11.914 -11.414 1 98.31 197 ALA B O 1
ATOM 3016 N N . GLU B 1 198 ? -5.516 -11.289 -13.5 1 98.12 198 GLU B N 1
ATOM 3017 C CA . GLU B 1 198 ? -6.059 -12.586 -13.898 1 98.12 198 GLU B CA 1
ATOM 3018 C C . GLU B 1 198 ? -5.555 -13 -15.273 1 98.12 198 GLU B C 1
ATOM 3020 O O . GLU B 1 198 ? -5.496 -12.172 -16.188 1 98.12 198 GLU B O 1
ATOM 3025 N N . ALA B 1 199 ? -5.207 -14.266 -15.344 1 98.56 199 ALA B N 1
ATOM 3026 C CA . ALA B 1 199 ? -4.777 -14.805 -16.625 1 98.56 199 ALA B CA 1
ATOM 3027 C C . ALA B 1 199 ? -5.949 -14.906 -17.594 1 98.56 199 ALA B C 1
ATOM 3029 O O . ALA B 1 199 ? -6.988 -15.477 -17.266 1 98.56 199 ALA B O 1
ATOM 3030 N N . GLN B 1 200 ? -5.738 -14.328 -18.781 1 96.5 200 GLN B N 1
ATOM 3031 C CA . GLN B 1 200 ? -6.785 -14.406 -19.781 1 96.5 200 GLN B CA 1
ATOM 3032 C C . GLN B 1 200 ? -6.531 -15.555 -20.75 1 96.5 200 GLN B C 1
ATOM 3034 O O . GLN B 1 200 ? -5.387 -15.961 -20.953 1 96.5 200 GLN B O 1
#

Secondary structure (DSSP, 8-state):
-HHHHHHHHHHH--TT-EEEEET-TT-HHHHHHHT-TT--EEEEEES-HHHHHHHHHHHHHTT-GGGEEEEES-GGGS-----BSEEEEES-GGGS-TTTHHHHHHHHHHTTBPTT-EEEEEEE--SSHHHHHHHHHHHHHHHHHTT--HHHHHHHHHHHHTS----HHHHHHHHHHTTEEEEEEEEEETTEEEEEEEE-/-HHHHHHHHHHH--TT-EEEEET-TT-HHHHHHHT-TT--EEEEEES-HHHHHHHHHHHHHTT-GGGEEEEES-GGGS-----BSEEEEES-GGGS-TTTHHHHHHHHHHTTBPTT-EEEEEEE--SSHHHHHHHHHHHHHHHHHTT--HHHHHHHHHHHHTS----HHHHHHHHHHTTEEEEEEEEEETTEEEEEEEE-

InterPro domains:
  IPR013217 Methyltransferase type 12 [PF08242] (20-117)
  IPR029063 S-adenosyl-L-methionine-dependent methyltransferase superfamily [G3DSA:3.40.50.150] (1-188)
  IPR029063 S-adenosyl-L-methionine-dependent methyltransferase superfamily [SSF53335] (3-197)

pLDDT: mean 95.93, std 3.03, range [82.12, 98.88]

Nearest PDB structures (foldseek):
  4iwn-assembly1_B  TM=8.095E-01  e=3.922E-11  Escherichia coli
  3ocj-assembly1_A  TM=7.522E-01  e=4.164E-11  Bordetella parapertussis
  3mgg-assembly1_A  TM=7.021E-01  e=1.701E-09  Methanosarcina mazei
  3g2q-assembly1_B  TM=6.720E-01  e=8.554E-09  Amycolatopsis orientalis
  3g2o-assembly1_B  TM=6.633E-01  e=8.058E-09  Amycolatopsis orientalis